Protein 7AQF (pdb70)

B-factor: mean 30.15, std 9.21, range [14.62, 80.62]

Structure (mmCIF, N/CA/C/O backbone):
data_7AQF
#
_entry.id   7AQF
#
_cell.length_a   135.296
_cell.length_b   64.322
_cell.length_c   106.644
_cell.angle_alpha   90.000
_cell.angle_beta   116.960
_cell.angle_gamma   90.000
#
_symmetry.space_group_name_H-M   'C 1 2 1'
#
loop_
_entity.id
_entity.type
_entity.pdbx_description
1 polymer 'Plasminogen activator inhibitor 1'
2 non-polymer '5-Chloro-2-[[2-[3-(furan-3-yl)anilino]-2-oxoacetyl]amino]benzoic acid'
3 water water
#
loop_
_atom_site.group_PDB
_atom_site.id
_atom_site.type_symbol
_atom_site.label_atom_id
_atom_site.label_alt_id
_atom_site.label_comp_id
_atom_site.label_asym_id
_atom_site.label_entity_id
_atom_site.label_seq_id
_atom_site.pdbx_PDB_ins_code
_atom_site.Cartn_x
_atom_site.Cartn_y
_atom_site.Cartn_z
_atom_site.occupancy
_atom_site.B_iso_or_equiv
_atom_site.auth_seq_id
_atom_site.auth_comp_id
_atom_site.auth_asym_id
_atom_site.auth_atom_id
_atom_site.pdbx_PDB_model_num
ATOM 1 N N . HIS A 1 2 ? 59.927 -31.432 17.530 1.00 52.74 2 HIS A N 1
ATOM 2 C CA . HIS A 1 2 ? 60.080 -30.194 16.767 1.00 49.54 2 HIS A CA 1
ATOM 3 C C . HIS A 1 2 ? 58.827 -29.832 15.962 1.00 48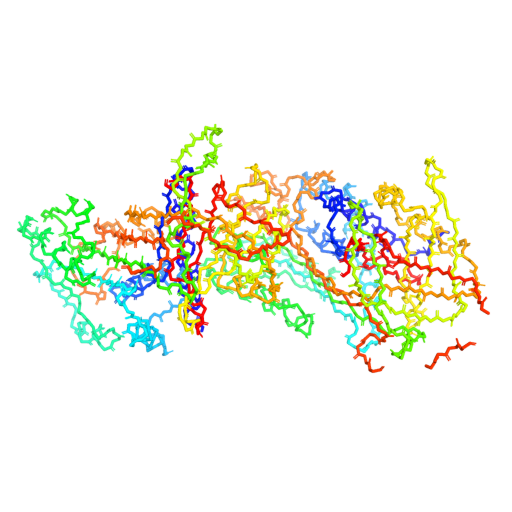.54 2 HIS A C 1
ATOM 4 O O . HIS A 1 2 ? 58.040 -30.691 15.556 1.00 46.32 2 HIS A O 1
ATOM 11 N N . HIS A 1 3 ? 58.676 -28.531 15.738 1.00 47.98 3 HIS A N 1
ATOM 12 C CA . HIS A 1 3 ? 57.660 -28.012 14.841 1.00 41.60 3 HIS A CA 1
ATOM 13 C C . HIS A 1 3 ? 57.904 -28.547 13.424 1.00 44.68 3 HIS A C 1
ATOM 14 O O . HIS A 1 3 ? 59.058 -28.766 13.024 1.00 34.87 3 HIS A O 1
ATOM 21 N N . PRO A 1 4 ? 56.846 -28.803 12.650 1.00 38.98 4 PRO A N 1
ATOM 22 C CA . PRO A 1 4 ? 57.018 -28.985 11.191 1.00 34.84 4 PRO A CA 1
ATOM 23 C C . PRO A 1 4 ? 57.626 -27.730 10.580 1.00 32.97 4 PRO A C 1
ATOM 24 O O . PRO A 1 4 ? 57.753 -26.701 11.257 1.00 29.41 4 PRO A O 1
ATOM 28 N N . PRO A 1 5 ? 58.030 -27.771 9.310 1.00 32.19 5 PRO A N 1
ATOM 29 C CA . PRO A 1 5 ? 58.874 -26.697 8.755 1.00 29.74 5 PRO A CA 1
ATOM 30 C C . PRO A 1 5 ? 58.147 -25.393 8.437 1.00 28.09 5 PRO A C 1
ATOM 31 O O . PRO A 1 5 ? 58.788 -24.474 7.921 1.00 37.35 5 PRO A O 1
ATOM 35 N N . SER A 1 6 ? 56.852 -25.252 8.711 1.00 28.24 6 SER A N 1
ATOM 36 C CA . SER A 1 6 ? 56.150 -24.043 8.278 1.00 25.98 6 SER A CA 1
ATOM 37 C C . SER A 1 6 ? 56.420 -22.909 9.268 1.00 25.72 6 SER A C 1
ATOM 38 O O . SER A 1 6 ? 55.871 -22.872 10.375 1.00 23.64 6 SER A O 1
ATOM 41 N N . TYR A 1 7 ? 57.250 -21.963 8.848 1.00 22.49 7 TYR A N 1
ATOM 42 C CA . TYR A 1 7 ? 57.606 -20.828 9.683 1.00 27.52 7 TYR A CA 1
ATOM 43 C C . TYR A 1 7 ? 56.390 -19.951 10.004 1.00 24.46 7 TYR A C 1
ATOM 44 O O . TYR A 1 7 ? 56.208 -19.538 11.152 1.00 19.64 7 TYR A O 1
ATOM 53 N N . VAL A 1 8 ? 55.564 -19.631 9.004 1.00 22.95 8 VAL A N 1
ATOM 54 C CA . VAL A 1 8 ? 54.430 -18.739 9.284 1.00 25.20 8 VAL A CA 1
ATOM 55 C C . VAL A 1 8 ? 53.414 -19.424 10.186 1.00 22.54 8 VAL A C 1
ATOM 56 O O . VAL A 1 8 ? 52.787 -18.771 11.035 1.00 23.86 8 VAL A O 1
ATOM 60 N N . ALA A 1 9 ? 53.243 -20.736 10.051 1.00 21.65 9 ALA A N 1
ATOM 61 C CA . ALA A 1 9 ? 52.369 -21.443 10.988 1.00 21.37 9 ALA A CA 1
ATOM 62 C C . ALA A 1 9 ? 52.890 -21.336 12.413 1.00 21.45 9 ALA A C 1
ATOM 63 O O . ALA A 1 9 ? 52.111 -21.138 13.349 1.00 21.25 9 ALA A O 1
ATOM 65 N N . HIS A 1 10 ? 54.215 -21.468 12.612 1.00 19.98 10 HIS A N 1
ATOM 66 C CA . HIS A 1 10 ? 54.761 -21.286 13.951 1.00 20.35 10 HIS A CA 1
ATOM 67 C C . HIS A 1 10 ? 54.520 -19.858 14.452 1.00 19.09 10 HIS A C 1
ATOM 68 O O . HIS A 1 10 ? 54.121 -19.639 15.599 1.00 20.97 10 HIS A O 1
ATOM 75 N N . LEU A 1 11 ? 54.790 -18.871 13.610 1.00 17.64 11 LEU A N 1
ATOM 76 C CA . LEU A 1 11 ? 54.586 -17.481 14.024 1.00 21.53 11 LEU A CA 1
ATOM 77 C C . LEU A 1 11 ? 53.136 -17.243 14.430 1.00 19.81 11 LEU A C 1
ATOM 78 O O . LEU A 1 11 ? 52.859 -16.707 15.512 1.00 22.32 11 LEU A O 1
ATOM 83 N N . ALA A 1 12 ? 52.206 -17.615 13.557 1.00 20.91 12 ALA A N 1
ATOM 84 C CA . ALA A 1 12 ? 50.782 -17.401 13.848 1.00 20.52 12 ALA A CA 1
ATOM 85 C C . ALA A 1 12 ? 50.375 -18.141 15.113 1.00 20.00 12 ALA A C 1
ATOM 86 O O . ALA A 1 12 ? 49.695 -17.583 15.989 1.00 21.78 12 ALA A O 1
ATOM 88 N N . SER A 1 13 ? 50.782 -19.409 15.232 1.00 18.78 13 SER A N 1
ATOM 89 C CA . SER A 1 13 ? 50.380 -20.197 16.394 1.00 19.81 13 SER A CA 1
ATOM 90 C C . SER A 1 13 ? 50.979 -19.666 17.685 1.00 19.40 13 SER A C 1
ATOM 91 O O . SER A 1 13 ? 50.291 -19.600 18.707 1.00 21.51 13 SER A O 1
ATOM 94 N N . ASP A 1 14 ? 52.273 -19.313 17.679 1.00 19.71 14 ASP A N 1
ATOM 95 C CA . ASP A 1 14 ? 52.902 -18.847 18.903 1.00 21.88 14 ASP A CA 1
ATOM 96 C C . ASP A 1 14 ? 52.224 -17.586 19.416 1.00 21.74 14 ASP A C 1
ATOM 97 O O . ASP A 1 14 ? 51.940 -17.453 20.607 1.00 21.78 14 ASP A O 1
ATOM 102 N N . PHE A 1 15 ? 51.980 -16.638 18.520 1.00 18.73 15 PHE A N 1
ATOM 103 C CA . PHE A 1 15 ? 51.279 -15.423 18.904 1.00 17.73 15 PHE A CA 1
ATOM 104 C C . PHE A 1 15 ? 49.859 -15.729 19.374 1.00 21.27 15 PHE A C 1
ATOM 105 O O . PHE A 1 15 ? 49.415 -15.225 20.405 1.00 21.09 15 PHE A O 1
ATOM 113 N N . GLY A 1 16 ? 49.129 -16.555 18.629 1.00 17.47 16 GLY A N 1
ATOM 114 C CA . GLY A 1 16 ? 47.753 -16.831 19.009 1.00 18.91 16 GLY A CA 1
ATOM 115 C C . GLY A 1 16 ? 47.641 -17.530 20.348 1.00 20.50 16 GLY A C 1
ATOM 116 O O . GLY A 1 16 ? 46.699 -17.282 21.113 1.00 20.93 16 GLY A O 1
ATOM 117 N N . VAL A 1 17 ? 48.579 -18.437 20.641 1.00 18.01 17 VAL A N 1
ATOM 118 C CA . VAL A 1 17 ? 48.563 -19.124 21.924 1.00 18.01 17 VAL A CA 1
ATOM 119 C C . VAL A 1 17 ? 48.838 -18.150 23.063 1.00 18.99 17 VAL A C 1
ATOM 120 O O . VAL A 1 17 ? 48.239 -18.261 24.147 1.00 20.51 17 VAL A O 1
ATOM 124 N N . ARG A 1 18 ? 49.741 -17.179 22.847 1.00 18.88 18 ARG A N 1
ATOM 125 C CA . ARG A 1 18 ? 49.982 -16.177 23.876 1.00 22.77 18 ARG A CA 1
ATOM 126 C C . ARG A 1 18 ? 48.729 -15.329 24.105 1.00 22.49 18 ARG A C 1
ATOM 127 O O . ARG A 1 18 ? 48.416 -14.976 25.250 1.00 20.01 18 ARG A O 1
ATOM 135 N N . VAL A 1 19 ? 47.983 -15.016 23.036 1.00 18.89 19 VAL A N 1
ATOM 136 C CA . VAL A 1 19 ? 46.702 -14.327 23.241 1.00 20.34 19 VAL A CA 1
ATOM 137 C C . VAL A 1 19 ? 45.761 -15.203 24.053 1.00 20.90 19 VAL A C 1
ATOM 138 O O . VAL A 1 19 ? 45.138 -14.735 25.013 1.00 20.25 19 VAL A O 1
ATOM 142 N N . PHE A 1 20 ? 45.654 -16.493 23.698 1.00 19.63 20 PHE A N 1
ATOM 143 C CA . PHE A 1 20 ? 44.750 -17.366 24.446 1.00 20.89 20 PHE A CA 1
ATOM 144 C C . PHE A 1 20 ? 45.105 -17.370 25.919 1.00 21.94 20 PHE A C 1
ATOM 145 O O . PHE A 1 20 ? 44.223 -17.374 26.775 1.00 21.66 20 PHE A O 1
ATOM 153 N N . GLN A 1 21 ? 46.405 -17.431 26.237 1.00 21.29 21 GLN A N 1
ATOM 154 C CA . GLN A 1 21 ? 46.801 -17.458 27.641 1.00 24.69 21 GLN A CA 1
ATOM 155 C C . GLN A 1 21 ? 46.267 -16.254 28.392 1.00 25.12 21 GLN A C 1
ATOM 156 O O . GLN A 1 21 ? 45.863 -16.371 29.554 1.00 24.63 21 GLN A O 1
ATOM 162 N N . GLN A 1 22 ? 46.269 -15.083 27.754 1.00 22.43 22 GLN A N 1
ATOM 163 C CA . GLN A 1 22 ? 45.718 -13.904 28.416 1.00 22.12 22 GLN A CA 1
ATOM 164 C C . GLN A 1 22 ? 44.224 -14.060 28.652 1.00 23.29 22 GLN A C 1
ATOM 165 O O . GLN A 1 22 ? 43.708 -13.680 29.711 1.00 24.76 22 GLN A O 1
ATOM 171 N N . VAL A 1 23 ? 43.513 -14.625 27.683 1.00 22.56 23 VAL A N 1
ATOM 172 C CA . VAL A 1 23 ? 42.078 -14.838 27.844 1.00 22.66 23 VAL A CA 1
ATOM 173 C C . VAL A 1 23 ? 41.815 -15.828 28.974 1.00 25.84 23 VAL A C 1
ATOM 174 O O . VAL A 1 23 ? 40.986 -15.587 29.860 1.00 25.94 23 VAL A O 1
ATOM 178 N N . ALA A 1 24 ? 42.518 -16.961 28.956 1.00 22.62 24 ALA A N 1
ATOM 179 C CA . ALA A 1 24 ? 42.299 -17.980 29.985 1.00 27.34 24 ALA A CA 1
ATOM 180 C C . ALA A 1 24 ? 42.630 -17.452 31.382 1.00 28.96 24 ALA A C 1
ATOM 181 O O . ALA A 1 24 ? 41.926 -17.763 32.352 1.00 28.39 24 ALA A O 1
ATOM 183 N N . GLN A 1 25 ? 43.686 -16.640 31.505 1.00 26.19 25 GLN A N 1
ATOM 184 C CA . GLN A 1 25 ? 44.065 -16.097 32.810 1.00 27.97 25 GLN A CA 1
ATOM 185 C C . GLN A 1 25 ? 42.994 -15.167 33.369 1.00 33.80 25 GLN A C 1
ATOM 186 O O . GLN A 1 25 ? 42.765 -15.136 34.583 1.00 34.50 25 GLN A O 1
ATOM 192 N N . ALA A 1 26 ? 42.317 -14.418 32.509 1.00 28.95 26 ALA A N 1
ATOM 193 C CA . ALA A 1 26 ? 41.219 -13.568 32.948 1.00 27.69 26 ALA A CA 1
ATOM 194 C C . ALA A 1 26 ? 39.890 -14.314 33.036 1.00 33.49 26 ALA A C 1
ATOM 195 O O . ALA A 1 26 ? 38.855 -13.678 33.261 1.00 35.86 26 ALA A O 1
ATOM 197 N N . SER A 1 27 ? 39.884 -15.636 32.851 1.00 29.25 27 SER A N 1
ATOM 198 C CA . SER A 1 27 ? 38.656 -16.437 32.864 1.00 34.30 27 SER A CA 1
ATOM 199 C C . SER A 1 27 ? 38.879 -17.708 33.674 1.00 32.28 27 SER A C 1
ATOM 200 O O . SER A 1 27 ? 38.627 -18.817 33.201 1.00 30.12 27 SER A O 1
ATOM 203 N N . LYS A 1 28 ? 39.344 -17.545 34.917 1.00 33.36 28 LYS A N 1
ATOM 204 C CA . LYS A 1 28 ? 40.055 -18.620 35.619 1.00 40.65 28 LYS A CA 1
ATOM 205 C C . LYS A 1 28 ? 39.283 -19.938 35.609 1.00 46.30 28 LYS A C 1
ATOM 206 O O . LYS A 1 28 ? 39.839 -20.993 35.275 1.00 46.99 28 LYS A O 1
ATOM 208 N N . ASP A 1 29 ? 38.006 -19.905 35.981 1.00 39.97 29 ASP A N 1
ATOM 209 C CA . ASP A 1 29 ? 37.223 -21.127 36.148 1.00 32.50 29 ASP A CA 1
ATOM 210 C C . ASP A 1 29 ? 35.971 -21.148 35.274 1.00 32.94 29 ASP A C 1
ATOM 211 O O . ASP A 1 29 ? 34.938 -21.697 35.667 1.00 28.62 29 ASP A O 1
ATOM 216 N N . ARG A 1 30 ? 36.040 -20.586 34.074 1.00 28.96 30 ARG A N 1
ATOM 217 C CA . ARG A 1 30 ? 34.930 -20.685 33.138 1.00 28.02 30 ARG A CA 1
ATOM 218 C C . ARG A 1 30 ? 35.436 -21.205 31.803 1.00 25.98 30 ARG A C 1
ATOM 219 O O . ARG A 1 30 ? 36.593 -20.979 31.448 1.00 26.86 30 ARG A O 1
ATOM 227 N N . ASN A 1 31 ? 34.558 -21.916 31.084 1.00 22.21 31 ASN A N 1
ATOM 228 C CA . ASN A 1 31 ? 34.843 -22.396 29.731 1.00 26.75 31 ASN A CA 1
ATOM 229 C C . ASN A 1 31 ? 35.280 -21.273 28.796 1.00 31.32 31 ASN A C 1
ATOM 230 O O . ASN A 1 31 ? 34.696 -20.178 28.777 1.00 24.77 31 ASN A O 1
ATOM 235 N N . VAL A 1 32 ? 36.269 -21.586 27.965 1.00 26.80 32 VAL A N 1
ATOM 236 C CA . VAL A 1 32 ? 36.757 -20.699 26.912 1.00 23.20 32 VAL A CA 1
ATOM 237 C C . VAL A 1 32 ? 37.091 -21.549 25.696 1.00 27.38 32 VAL A C 1
ATOM 238 O O . VAL A 1 32 ? 37.748 -22.596 25.822 1.00 26.21 32 VAL A O 1
ATOM 242 N N . VAL A 1 33 ? 36.624 -21.114 24.522 1.00 20.68 33 VAL A N 1
ATOM 243 C CA . VAL A 1 33 ? 37.137 -21.640 23.261 1.00 20.70 33 VAL A CA 1
ATOM 244 C C . VAL A 1 33 ? 37.669 -20.459 22.455 1.00 21.74 33 VAL A C 1
ATOM 245 O O . VAL A 1 33 ? 37.149 -19.340 22.536 1.00 19.77 33 VAL A O 1
ATOM 249 N N . PHE A 1 34 ? 38.744 -20.705 21.711 1.00 20.25 34 PHE A N 1
ATOM 250 C CA . PHE A 1 34 ? 39.504 -19.630 21.110 1.00 20.04 34 PHE A CA 1
ATOM 251 C C . PHE A 1 34 ? 40.216 -20.160 19.873 1.00 23.25 34 PHE A C 1
ATOM 252 O O . PHE A 1 34 ? 40.503 -21.364 19.765 1.00 20.86 34 PHE A O 1
ATOM 260 N N . SER A 1 35 ? 40.560 -19.253 18.956 1.00 16.21 35 SER A N 1
ATOM 261 C CA . SER A 1 35 ? 41.329 -19.649 17.777 1.00 18.28 35 SER A CA 1
ATOM 262 C C . SER A 1 35 ? 42.640 -18.876 17.711 1.00 19.87 35 SER A C 1
ATOM 263 O O . SER A 1 35 ? 42.664 -17.706 17.298 1.00 16.94 35 SER A O 1
ATOM 266 N N . PRO A 1 36 ? 43.760 -19.510 18.047 1.00 19.22 36 PRO A N 1
ATOM 267 C CA . PRO A 1 36 ? 45.066 -18.848 17.857 1.00 18.46 36 PRO A CA 1
ATOM 268 C C . PRO A 1 36 ? 45.317 -18.441 16.422 1.00 17.33 36 PRO A C 1
ATOM 269 O O . PRO A 1 36 ? 45.746 -17.310 16.160 1.00 19.24 36 PRO A O 1
ATOM 273 N N . TYR A 1 37 ? 45.064 -19.345 15.482 1.00 19.94 37 TYR A N 1
ATOM 274 C CA . TYR A 1 37 ? 45.266 -19.021 14.079 1.00 18.24 37 TYR A CA 1
ATOM 275 C C . TYR A 1 37 ? 44.406 -17.834 13.662 1.00 21.83 37 TYR A C 1
ATOM 276 O O . TYR A 1 37 ? 44.865 -16.946 12.933 1.00 23.00 37 TYR A O 1
ATOM 285 N N . GLY A 1 38 ? 43.134 -17.826 14.088 1.00 22.07 38 GLY A N 1
ATOM 286 C CA . GLY A 1 38 ? 42.228 -16.758 13.685 1.00 21.17 38 GLY A CA 1
ATOM 287 C C . GLY A 1 38 ? 42.680 -15.384 14.153 1.00 20.44 38 GLY A C 1
ATOM 288 O O . GLY A 1 38 ? 42.653 -14.423 13.391 1.00 20.85 38 GLY A O 1
ATOM 289 N N . VAL A 1 39 ? 43.069 -15.262 15.423 1.00 17.01 39 VAL A N 1
ATOM 290 C CA . VAL A 1 39 ? 43.489 -13.945 15.912 1.00 17.01 39 VAL A CA 1
ATOM 291 C C . VAL A 1 39 ? 44.771 -13.497 15.208 1.00 20.67 39 VAL A C 1
ATOM 292 O O . VAL A 1 39 ? 44.934 -12.318 14.870 1.00 17.24 39 VAL A O 1
ATOM 296 N N . ALA A 1 40 ? 45.708 -14.428 14.959 1.00 18.42 40 ALA A N 1
ATOM 297 C CA . ALA A 1 40 ? 46.928 -14.059 14.239 1.00 19.47 40 ALA A CA 1
ATOM 298 C C . ALA A 1 40 ? 46.612 -13.610 12.820 1.00 17.49 40 ALA A C 1
ATOM 299 O O . ALA A 1 40 ? 47.208 -12.647 12.317 1.00 18.94 40 ALA A O 1
ATOM 301 N N . SER A 1 41 ? 45.645 -14.263 12.175 1.00 17.58 41 SER A N 1
ATOM 302 C CA . SER A 1 41 ? 45.337 -13.942 10.787 1.00 18.48 41 SER A CA 1
ATOM 303 C C . SER A 1 41 ? 44.738 -12.533 10.675 1.00 21.32 41 SER A C 1
ATOM 304 O O . SER A 1 41 ? 45.159 -11.726 9.837 1.00 20.34 41 SER A O 1
ATOM 307 N N . VAL A 1 42 ? 43.779 -12.206 11.534 1.00 20.23 42 VAL A N 1
ATOM 308 C CA . VAL A 1 42 ? 43.163 -10.887 11.376 1.00 19.03 42 VAL A CA 1
ATOM 309 C C . VAL A 1 42 ? 44.099 -9.771 11.860 1.00 21.14 42 VAL A C 1
ATOM 310 O O . VAL A 1 42 ? 44.057 -8.647 11.334 1.00 21.21 42 VAL A O 1
ATOM 314 N N . LEU A 1 43 ? 44.974 -10.040 12.838 1.00 20.34 43 LEU A N 1
ATOM 315 C CA . LEU A 1 43 ? 45.920 -8.993 13.219 1.00 21.77 43 LEU A CA 1
ATOM 316 C C . LEU A 1 43 ? 47.026 -8.835 12.188 1.00 19.73 43 LEU A C 1
ATOM 317 O O . LEU A 1 43 ? 47.554 -7.732 12.028 1.00 18.68 43 LEU A O 1
ATOM 322 N N . ALA A 1 44 ? 47.391 -9.911 11.472 1.00 19.47 44 ALA A N 1
ATOM 323 C CA . ALA A 1 44 ? 48.314 -9.742 10.348 1.00 19.71 44 ALA A CA 1
ATOM 324 C C . ALA A 1 44 ? 47.733 -8.803 9.295 1.00 24.56 44 ALA A C 1
ATOM 325 O O . ALA A 1 44 ? 48.458 -7.971 8.722 1.00 25.10 44 ALA A O 1
ATOM 327 N N . MET A 1 45 ? 46.429 -8.941 9.013 1.00 21.68 45 MET A N 1
ATOM 328 C CA . MET A 1 45 ? 45.752 -8.030 8.095 1.00 24.01 45 MET A CA 1
ATOM 329 C C . MET A 1 45 ? 45.750 -6.613 8.655 1.00 25.26 45 MET A C 1
ATOM 330 O O . MET A 1 45 ? 46.059 -5.645 7.948 1.00 22.94 45 MET A O 1
ATOM 335 N N . LEU A 1 46 ? 45.412 -6.468 9.933 1.00 20.29 46 LEU A N 1
ATOM 336 C CA . LEU A 1 46 ? 45.415 -5.131 10.521 1.00 19.66 46 LEU A CA 1
ATOM 337 C C . LEU A 1 46 ? 46.790 -4.470 10.450 1.00 21.68 46 LEU A C 1
ATOM 338 O O . LEU A 1 46 ? 46.881 -3.237 10.358 1.00 23.54 46 LEU A O 1
ATOM 343 N N . GLN A 1 47 ? 47.875 -5.248 10.487 1.00 23.69 47 GLN A N 1
ATOM 344 C CA . GLN A 1 47 ? 49.201 -4.629 10.394 1.00 21.65 47 GLN A CA 1
ATOM 345 C C . GLN A 1 47 ? 49.291 -3.663 9.223 1.00 23.31 47 GLN A C 1
ATOM 346 O O . GLN A 1 47 ? 49.942 -2.617 9.318 1.00 22.16 47 GLN A O 1
ATOM 352 N N . LEU A 1 48 ? 48.689 -4.017 8.089 1.00 21.84 48 LEU A N 1
ATOM 353 C CA . LEU A 1 48 ? 48.839 -3.201 6.890 1.00 22.83 48 LEU A CA 1
ATOM 354 C C . LEU A 1 48 ? 48.208 -1.815 7.040 1.00 27.00 48 LEU A C 1
ATOM 355 O O . LEU A 1 48 ? 48.614 -0.877 6.338 1.00 25.19 48 LEU A O 1
ATOM 360 N N . THR A 1 49 ? 47.242 -1.661 7.940 1.00 23.67 49 THR A N 1
ATOM 361 C CA . THR A 1 49 ? 46.601 -0.356 8.149 1.00 24.31 49 THR A CA 1
ATOM 362 C C . THR A 1 49 ? 47.383 0.564 9.088 1.00 23.39 49 THR A C 1
ATOM 363 O O . THR A 1 49 ? 47.076 1.763 9.156 1.00 23.00 49 THR A O 1
ATOM 367 N N . THR A 1 50 ? 48.364 0.047 9.821 1.00 22.78 50 THR A N 1
ATOM 368 C CA . THR A 1 50 ? 48.967 0.789 10.923 1.00 22.31 50 THR A CA 1
ATOM 369 C C . THR A 1 50 ? 50.231 1.525 10.491 1.00 23.44 50 THR A C 1
ATOM 370 O O . THR A 1 50 ? 50.795 1.291 9.420 1.00 27.23 50 THR A O 1
ATOM 374 N N . GLY A 1 51 ? 50.697 2.390 11.388 1.00 22.33 51 GLY A N 1
ATOM 375 C CA . GLY A 1 51 ? 51.938 3.114 11.229 1.00 22.39 51 GLY A CA 1
ATOM 376 C C . GLY A 1 51 ? 52.510 3.471 12.587 1.00 24.34 51 GLY A C 1
ATOM 377 O O . GLY A 1 51 ? 51.908 3.201 13.626 1.00 22.92 51 GLY A O 1
ATOM 378 N N . GLY A 1 52 ? 53.702 4.074 12.573 1.00 24.63 52 GLY A N 1
ATOM 379 C CA . GLY A 1 52 ? 54.278 4.609 13.798 1.00 25.85 52 GLY A CA 1
ATOM 380 C C . GLY A 1 52 ? 54.402 3.575 14.901 1.00 24.99 52 GLY A C 1
ATOM 381 O O . GLY A 1 52 ? 54.730 2.407 14.668 1.00 23.33 52 GLY A O 1
ATOM 382 N N . GLU A 1 53 ? 54.106 3.998 16.125 1.00 24.08 53 GLU A N 1
ATOM 383 C CA . GLU A 1 53 ? 54.271 3.108 17.267 1.00 24.96 53 GLU A CA 1
ATOM 384 C C . GLU A 1 53 ? 53.173 2.052 17.340 1.00 22.62 53 GLU A C 1
ATOM 385 O O . GLU A 1 53 ? 53.377 0.990 17.935 1.00 21.52 53 GLU A O 1
ATOM 391 N N . THR A 1 54 ? 51.993 2.336 16.786 1.00 20.53 54 THR A N 1
ATOM 392 C CA . THR A 1 54 ? 50.955 1.310 16.729 1.00 19.72 54 THR A CA 1
ATOM 393 C C . THR A 1 54 ? 51.446 0.114 15.928 1.00 23.62 54 THR A C 1
ATOM 394 O O . THR A 1 54 ? 51.303 -1.044 16.342 1.00 21.27 54 THR A O 1
ATOM 398 N N . GLN A 1 55 ? 52.048 0.383 14.774 1.00 20.35 55 GLN A N 1
ATOM 399 C CA . GLN A 1 55 ? 52.642 -0.675 13.963 1.00 23.71 55 GLN A CA 1
ATOM 400 C C . GLN A 1 55 ? 53.771 -1.391 14.708 1.00 24.24 55 GLN A C 1
ATOM 401 O O . GLN A 1 55 ? 53.861 -2.624 14.670 1.00 21.70 55 GLN A O 1
ATOM 407 N N . GLN A 1 56 ? 54.647 -0.639 15.383 1.00 23.15 56 GLN A N 1
ATOM 408 C CA . GLN A 1 56 ? 55.752 -1.272 16.101 1.00 23.74 56 GLN A CA 1
ATOM 409 C C . GLN A 1 56 ? 55.251 -2.204 17.200 1.00 20.82 56 GLN A C 1
ATOM 410 O O . GLN A 1 56 ? 55.819 -3.276 17.412 1.00 26.03 56 GLN A O 1
ATOM 416 N N . GLN A 1 57 ? 54.209 -1.800 17.927 1.00 23.66 57 GLN A N 1
ATOM 417 C CA . GLN A 1 57 ? 53.662 -2.659 18.982 1.00 21.19 57 GLN A CA 1
ATOM 418 C C . GLN A 1 57 ? 53.123 -3.975 18.419 1.00 22.42 57 GLN A C 1
ATOM 419 O O . GLN A 1 57 ? 53.371 -5.047 18.980 1.00 25.73 57 GLN A O 1
ATOM 425 N N . ILE A 1 58 ? 52.349 -3.913 17.331 1.00 21.37 58 ILE A N 1
ATOM 426 C CA . ILE A 1 58 ? 51.800 -5.136 16.754 1.00 22.81 58 ILE A CA 1
ATOM 427 C C . ILE A 1 58 ? 52.924 -6.017 16.226 1.00 22.64 58 ILE A C 1
ATOM 428 O O . ILE A 1 58 ? 52.970 -7.217 16.488 1.00 20.37 58 ILE A O 1
ATOM 433 N N . GLN A 1 59 ? 53.853 -5.425 15.475 1.00 21.93 59 GLN A N 1
ATOM 434 C CA . GLN A 1 59 ? 54.948 -6.216 14.912 1.00 22.77 59 GLN A CA 1
ATOM 435 C C . GLN A 1 59 ? 55.798 -6.870 16.005 1.00 21.52 59 GLN A C 1
ATOM 436 O O . GLN A 1 59 ? 56.196 -8.041 15.884 1.00 22.66 59 GLN A O 1
ATOM 442 N N . ALA A 1 60 ? 56.076 -6.141 17.085 1.00 22.21 60 ALA A N 1
ATOM 443 C CA . ALA A 1 60 ? 56.861 -6.711 18.172 1.00 26.94 60 ALA A CA 1
ATOM 444 C C . ALA A 1 60 ? 56.141 -7.901 18.795 1.00 27.35 60 ALA A C 1
ATOM 445 O O . ALA A 1 60 ? 56.744 -8.951 19.042 1.00 23.47 60 ALA A O 1
ATOM 447 N N . ALA A 1 61 ? 54.840 -7.758 19.049 1.00 23.67 61 ALA A N 1
ATOM 448 C CA . ALA A 1 61 ? 54.094 -8.830 19.703 1.00 21.31 61 ALA A CA 1
ATOM 449 C C . ALA A 1 61 ? 53.886 -10.026 18.780 1.00 24.49 61 ALA A C 1
ATOM 450 O O . ALA A 1 61 ? 53.921 -11.176 19.232 1.00 21.44 61 ALA A O 1
ATOM 452 N N . MET A 1 62 ? 53.661 -9.790 17.486 1.00 21.85 62 MET A N 1
ATOM 453 C CA . MET A 1 62 ? 53.467 -10.904 16.565 1.00 22.34 62 MET A CA 1
ATOM 454 C C . MET A 1 62 ? 54.779 -11.539 16.115 1.00 25.13 62 MET A C 1
ATOM 455 O O . MET A 1 62 ? 54.781 -12.697 15.679 1.00 24.38 62 MET A O 1
ATOM 460 N N . GLY A 1 63 ? 55.885 -10.809 16.188 1.00 21.60 63 GLY A N 1
ATOM 461 C CA . GLY A 1 63 ? 57.173 -11.355 15.806 1.00 27.13 63 GLY A CA 1
ATOM 462 C C . GLY A 1 63 ? 57.487 -11.332 14.328 1.00 27.19 63 GLY A C 1
ATOM 463 O O . GLY A 1 63 ? 58.509 -11.904 13.924 1.00 26.50 63 GLY A O 1
ATOM 464 N N . PHE A 1 64 ? 56.658 -10.688 13.505 1.00 24.34 64 PHE A N 1
ATOM 465 C CA . PHE A 1 64 ? 56.968 -10.520 12.092 1.00 22.16 64 PHE A CA 1
ATOM 466 C C . PHE A 1 64 ? 56.271 -9.270 11.561 1.00 25.10 64 PHE A C 1
ATOM 467 O O . PHE A 1 64 ? 55.395 -8.695 12.208 1.00 23.19 64 PHE A O 1
ATOM 475 N N . LYS A 1 65 ? 56.652 -8.899 10.345 1.00 23.88 65 LYS A N 1
ATOM 476 C CA . LYS A 1 65 ? 56.091 -7.784 9.607 1.00 25.05 65 LYS A CA 1
ATOM 477 C C . LYS A 1 65 ? 55.402 -8.318 8.361 1.00 26.48 65 LYS A C 1
ATOM 478 O O . LYS A 1 65 ? 56.015 -9.050 7.576 1.00 23.89 65 LYS A O 1
ATOM 484 N N . ILE A 1 66 ? 54.126 -7.954 8.184 1.00 22.17 66 ILE A N 1
ATOM 485 C CA . ILE A 1 66 ? 53.328 -8.501 7.087 1.00 25.80 66 ILE A CA 1
ATOM 486 C C . ILE A 1 66 ? 53.903 -8.116 5.729 1.00 25.05 66 ILE A C 1
ATOM 487 O O . ILE A 1 66 ? 53.707 -8.822 4.727 1.00 26.39 66 ILE A O 1
ATOM 492 N N . ASP A 1 67 ? 54.610 -7.000 5.675 1.00 27.35 67 ASP A N 1
ATOM 493 C CA . ASP A 1 67 ? 55.179 -6.462 4.452 1.00 37.08 67 ASP A CA 1
ATOM 494 C C . ASP A 1 67 ? 56.495 -7.120 4.070 1.00 41.06 67 ASP A C 1
ATOM 495 O O . ASP A 1 67 ? 57.001 -6.860 2.973 1.00 43.72 67 ASP A O 1
ATOM 500 N N . ASP A 1 68 ? 57.067 -7.956 4.934 1.00 32.31 68 ASP A N 1
ATOM 501 C CA . ASP A 1 68 ? 58.359 -8.542 4.615 1.00 39.06 68 ASP A CA 1
ATOM 502 C C . ASP A 1 68 ? 58.223 -9.547 3.484 1.00 40.87 68 ASP A C 1
ATOM 503 O O . ASP A 1 68 ? 57.208 -10.232 3.351 1.00 30.95 68 ASP A O 1
ATOM 508 N N . LYS A 1 69 ? 59.265 -9.610 2.661 1.00 38.79 69 LYS A N 1
ATOM 509 C CA . LYS A 1 69 ? 59.325 -10.453 1.474 1.00 41.83 69 LYS A CA 1
ATOM 510 C C . LYS A 1 69 ? 58.791 -11.852 1.743 1.00 31.34 69 LYS A C 1
ATOM 511 O O . LYS A 1 69 ? 59.295 -12.560 2.619 1.00 37.70 69 LYS A O 1
ATOM 517 N N . GLY A 1 70 ? 57.757 -12.250 0.986 1.00 36.99 70 GLY A N 1
ATOM 518 C CA . GLY A 1 70 ? 57.202 -13.593 1.044 1.00 33.04 70 GLY A CA 1
ATOM 519 C C . GLY A 1 70 ? 56.279 -13.895 2.213 1.00 28.13 70 GLY A C 1
ATOM 520 O O . GLY A 1 70 ? 55.674 -14.973 2.230 1.00 30.56 70 GLY A O 1
ATOM 521 N N . MET A 1 71 ? 56.152 -12.990 3.186 1.00 29.63 71 MET A N 1
ATOM 522 C CA . MET A 1 71 ? 55.317 -13.251 4.359 1.00 31.65 71 MET A CA 1
ATOM 523 C C . MET A 1 71 ? 53.840 -13.331 3.995 1.00 26.43 71 MET A C 1
ATOM 524 O O . MET A 1 71 ? 53.145 -14.262 4.405 1.00 27.57 71 MET A O 1
ATOM 529 N N . ALA A 1 72 ? 53.331 -12.352 3.248 1.00 24.45 72 ALA A N 1
ATOM 530 C CA . ALA A 1 72 ? 51.913 -12.453 2.912 1.00 26.36 72 ALA A CA 1
ATOM 531 C C . ALA A 1 72 ? 51.639 -13.649 2.000 1.00 23.83 72 ALA A C 1
ATOM 532 O O . ALA A 1 72 ? 50.649 -14.358 2.212 1.00 23.86 72 ALA A O 1
ATOM 534 N N . PRO A 1 73 ? 52.474 -13.925 0.985 1.00 25.89 73 PRO A N 1
ATOM 535 C CA . PRO A 1 73 ? 52.234 -15.139 0.182 1.00 28.28 73 PRO A CA 1
ATOM 536 C C . PRO A 1 73 ? 52.280 -16.412 1.004 1.00 23.14 73 PRO A C 1
ATOM 537 O O . PRO A 1 73 ? 51.502 -17.345 0.741 1.00 25.25 73 PRO A O 1
ATOM 541 N N . ALA A 1 74 ? 53.156 -16.479 2.009 1.00 26.88 74 ALA A N 1
ATOM 542 C CA . ALA A 1 74 ? 53.198 -17.691 2.824 1.00 27.47 74 ALA A CA 1
ATOM 543 C C . ALA A 1 74 ? 51.940 -17.830 3.665 1.00 29.75 74 ALA A C 1
ATOM 544 O O . ALA A 1 74 ? 51.488 -18.953 3.921 1.00 25.11 74 ALA A O 1
ATOM 546 N N . LEU A 1 75 ? 51.385 -16.707 4.134 1.00 27.35 75 LEU A N 1
ATOM 547 C CA . LEU A 1 75 ? 50.129 -16.761 4.871 1.00 23.46 75 LEU A CA 1
ATOM 548 C C . LEU A 1 75 ? 48.981 -17.162 3.963 1.00 25.96 75 LEU A C 1
ATOM 549 O O . LEU A 1 75 ? 48.075 -17.899 4.377 1.00 30.66 75 LEU A O 1
ATOM 554 N N . ARG A 1 76 ? 48.983 -16.661 2.726 1.00 25.14 76 ARG A N 1
ATOM 555 C CA . ARG A 1 76 ? 47.958 -17.069 1.776 1.00 23.88 76 ARG A CA 1
ATOM 556 C C . ARG A 1 76 ? 48.087 -18.557 1.444 1.00 28.43 76 ARG A C 1
ATOM 557 O O . ARG A 1 76 ? 47.080 -19.257 1.293 1.00 30.23 76 ARG A O 1
ATOM 565 N N . HIS A 1 77 ? 49.318 -19.067 1.356 1.00 28.13 77 HIS A N 1
ATOM 566 C CA . HIS A 1 77 ? 49.482 -20.493 1.090 1.00 32.79 77 HIS A CA 1
ATOM 567 C C . HIS A 1 77 ? 49.019 -21.332 2.280 1.00 31.39 77 HIS A C 1
ATOM 568 O O . HIS A 1 77 ? 48.399 -22.387 2.100 1.00 31.87 77 HIS A O 1
ATOM 575 N N . LEU A 1 78 ? 49.324 -20.884 3.503 1.00 27.79 78 LEU A N 1
ATOM 576 C CA . LEU A 1 78 ? 48.852 -21.579 4.696 1.00 24.69 78 LEU A CA 1
ATOM 577 C C . LEU A 1 78 ? 47.331 -21.628 4.741 1.00 27.13 78 LEU A C 1
ATOM 578 O O . LEU A 1 78 ? 46.734 -22.680 4.995 1.00 27.98 78 LEU A O 1
ATOM 583 N N . TYR A 1 79 ? 46.684 -20.485 4.518 1.00 24.37 79 TYR A N 1
ATOM 584 C CA . TYR A 1 79 ? 45.227 -20.467 4.472 1.00 23.97 79 TYR A CA 1
ATOM 585 C C . TYR A 1 79 ? 44.693 -21.503 3.500 1.00 28.42 79 TYR A C 1
ATOM 586 O O . TYR A 1 79 ? 43.734 -22.220 3.801 1.00 30.19 79 TYR A O 1
ATOM 595 N N . LYS A 1 80 ? 45.279 -21.575 2.308 1.00 29.78 80 LYS A N 1
ATOM 596 C CA . LYS A 1 80 ? 44.788 -22.546 1.335 1.00 33.32 80 LYS A CA 1
ATOM 597 C C . LYS A 1 80 ? 44.991 -23.974 1.833 1.00 37.63 80 LYS A C 1
ATOM 598 O O . LYS A 1 80 ? 44.105 -24.825 1.672 1.00 34.11 80 LYS A O 1
ATOM 601 N N . GLU A 1 81 ? 46.158 -24.261 2.432 1.00 26.96 81 GLU A N 1
ATOM 602 C CA . GLU A 1 81 ? 46.426 -25.611 2.923 1.00 30.46 81 GLU A CA 1
ATOM 603 C C . GLU A 1 81 ? 45.464 -25.992 4.040 1.00 32.21 81 GLU A C 1
ATOM 604 O O . GLU A 1 81 ? 45.013 -27.138 4.116 1.00 29.24 81 GLU A O 1
ATOM 610 N N . LEU A 1 82 ? 45.149 -25.045 4.917 1.00 28.99 82 LEU A N 1
ATOM 611 C CA . LEU A 1 82 ? 44.217 -25.310 6.004 1.00 30.01 82 LEU A CA 1
ATOM 612 C C . LEU A 1 82 ? 42.791 -25.432 5.493 1.00 30.08 82 LEU A C 1
ATOM 613 O O . LEU A 1 82 ? 42.073 -26.366 5.854 1.00 30.04 82 LEU A O 1
ATOM 618 N N . MET A 1 83 ? 42.347 -24.479 4.676 1.00 29.03 83 MET A N 1
ATOM 619 C CA . MET A 1 83 ? 40.921 -24.433 4.354 1.00 34.60 83 MET A CA 1
ATOM 620 C C . MET A 1 83 ? 40.571 -25.076 3.020 1.00 37.98 83 MET A C 1
ATOM 621 O O . MET A 1 83 ? 39.398 -25.398 2.796 1.00 41.17 83 MET A O 1
ATOM 626 N N . GLY A 1 84 ? 41.547 -25.291 2.148 1.00 40.56 84 GLY A N 1
ATOM 627 C CA . GLY A 1 84 ? 41.297 -25.857 0.842 1.00 38.97 84 GLY A CA 1
ATOM 628 C C . GLY A 1 84 ? 40.657 -27.237 0.852 1.00 44.57 84 GLY A C 1
ATOM 629 O O . GLY A 1 84 ? 39.667 -27.489 0.149 1.00 42.95 84 GLY A O 1
ATOM 630 N N . PRO A 1 85 ? 41.207 -28.164 1.633 1.00 40.83 85 PRO A N 1
ATOM 631 C CA . PRO A 1 85 ? 40.717 -29.547 1.574 1.00 41.83 85 PRO A CA 1
ATOM 632 C C . PRO A 1 85 ? 39.223 -29.630 1.858 1.00 41.99 85 PRO A C 1
ATOM 633 O O . PRO A 1 85 ? 38.686 -28.889 2.684 1.00 37.06 85 PRO A O 1
ATOM 637 N N . TRP A 1 86 ? 38.552 -30.550 1.166 1.00 33.95 86 TRP A N 1
ATOM 638 C CA . TRP A 1 86 ? 37.133 -30.753 1.423 1.00 36.39 86 TRP A CA 1
ATOM 639 C C . TRP A 1 86 ? 36.919 -31.232 2.852 1.00 32.39 86 TRP A C 1
ATOM 640 O O . TRP A 1 86 ? 37.748 -31.947 3.433 1.00 35.79 86 TRP A O 1
ATOM 651 N N . ASN A 1 87 ? 35.785 -30.829 3.414 1.00 29.04 87 ASN A N 1
ATOM 652 C CA . ASN A 1 87 ? 35.341 -31.294 4.720 1.00 28.48 87 ASN A CA 1
ATOM 653 C C . ASN A 1 87 ? 33.814 -31.318 4.723 1.00 31.01 87 ASN A C 1
ATOM 654 O O . ASN A 1 87 ? 33.167 -30.706 3.872 1.00 34.71 87 ASN A O 1
ATOM 659 N N . LYS A 1 88 ? 33.238 -32.054 5.667 1.00 28.79 88 LYS A N 1
ATOM 660 C CA . LYS A 1 88 ? 31.788 -32.264 5.684 1.00 35.49 88 LYS A CA 1
ATOM 661 C C . LYS A 1 88 ? 31.097 -31.122 6.429 1.00 29.04 88 LYS A C 1
ATOM 662 O O . LYS A 1 88 ? 30.429 -31.307 7.446 1.00 32.54 88 LYS A O 1
ATOM 668 N N . ASP A 1 89 ? 31.296 -29.912 5.902 1.00 34.15 89 ASP A N 1
ATOM 669 C CA . ASP A 1 89 ? 30.868 -28.695 6.587 1.00 36.87 89 ASP A CA 1
ATOM 670 C C . ASP A 1 89 ? 31.312 -28.709 8.050 1.00 34.96 89 ASP A C 1
ATOM 671 O O . ASP A 1 89 ? 30.557 -28.335 8.963 1.00 31.45 89 ASP A O 1
ATOM 676 N N . GLU A 1 90 ? 32.551 -29.152 8.269 1.00 27.24 90 GLU A N 1
ATOM 677 C CA . GLU A 1 90 ? 33.115 -29.297 9.609 1.00 27.65 90 GLU A CA 1
ATOM 678 C C . GLU A 1 90 ? 33.817 -28.045 10.119 1.00 23.99 90 GLU A C 1
ATOM 679 O O . GLU A 1 90 ? 34.000 -27.917 11.332 1.00 26.28 90 GLU A O 1
ATOM 685 N N . ILE A 1 91 ? 34.210 -27.132 9.240 1.00 24.85 91 ILE A N 1
ATOM 686 C CA . ILE A 1 91 ? 34.952 -25.949 9.675 1.00 29.53 91 ILE A CA 1
ATOM 687 C C . ILE A 1 91 ? 34.596 -24.762 8.787 1.00 33.60 91 ILE A C 1
ATOM 688 O O . ILE A 1 91 ? 34.457 -24.897 7.571 1.00 28.31 91 ILE A O 1
ATOM 693 N N . SER A 1 92 ? 34.456 -23.588 9.403 1.00 25.48 92 SER A N 1
ATOM 694 C CA . SER A 1 92 ? 34.220 -22.361 8.654 1.00 26.65 92 SER A CA 1
ATOM 695 C C . SER A 1 92 ? 34.950 -21.249 9.381 1.00 30.34 92 SER A C 1
ATOM 696 O O . SER A 1 92 ? 35.006 -21.255 10.612 1.00 28.48 92 SER A O 1
ATOM 699 N N . THR A 1 93 ? 35.519 -20.309 8.629 1.00 28.34 93 THR A N 1
ATOM 700 C CA . THR A 1 93 ? 36.191 -19.169 9.240 1.00 27.97 93 THR A CA 1
ATOM 701 C C . THR A 1 93 ? 35.899 -17.918 8.429 1.00 31.43 93 THR A C 1
ATOM 702 O O . THR A 1 93 ? 35.586 -17.990 7.242 1.00 28.17 93 THR A O 1
ATOM 706 N N . THR A 1 94 ? 36.023 -16.759 9.077 1.00 26.18 94 THR A N 1
ATOM 707 C CA . THR A 1 94 ? 35.992 -15.514 8.317 1.00 25.71 94 THR A CA 1
ATOM 708 C C . THR A 1 94 ? 36.652 -14.421 9.141 1.00 24.00 94 THR A C 1
ATOM 709 O O . THR A 1 94 ? 36.627 -14.454 10.370 1.00 21.78 94 THR A O 1
ATOM 713 N N . ASP A 1 95 ? 37.294 -13.492 8.437 1.00 25.93 95 ASP A N 1
ATOM 714 C CA . ASP A 1 95 ? 37.909 -12.296 8.998 1.00 26.43 95 ASP A CA 1
ATOM 715 C C . ASP A 1 95 ? 37.270 -11.088 8.334 1.00 28.32 95 ASP A C 1
ATOM 716 O O . ASP A 1 95 ? 36.909 -11.153 7.159 1.00 28.26 95 ASP A O 1
ATOM 721 N N . ALA A 1 96 ? 37.144 -9.975 9.059 1.00 20.93 96 ALA A N 1
ATOM 722 C CA . ALA A 1 96 ? 36.682 -8.780 8.370 1.00 19.53 96 ALA A CA 1
ATOM 723 C C . ALA A 1 96 ? 37.173 -7.548 9.110 1.00 18.75 96 ALA A C 1
ATOM 724 O O . ALA A 1 96 ? 37.124 -7.498 10.342 1.00 21.63 96 ALA A O 1
ATOM 726 N N . ILE A 1 97 ? 37.613 -6.545 8.350 1.00 19.77 97 ILE A N 1
ATOM 727 C CA . ILE A 1 97 ? 37.911 -5.222 8.883 1.00 19.97 97 ILE A CA 1
ATOM 728 C C . ILE A 1 97 ? 36.916 -4.255 8.253 1.00 21.91 97 ILE A C 1
ATOM 729 O O . ILE A 1 97 ? 36.801 -4.199 7.025 1.00 22.28 97 ILE A O 1
ATOM 734 N N . PHE A 1 98 ? 36.164 -3.548 9.089 1.00 16.80 98 PHE A N 1
ATOM 735 C CA . PHE A 1 98 ? 35.138 -2.609 8.637 1.00 20.07 98 PHE A CA 1
ATOM 736 C C . PHE A 1 98 ? 35.603 -1.198 8.957 1.00 21.38 98 PHE A C 1
ATOM 737 O O . PHE A 1 98 ? 36.036 -0.927 10.080 1.00 22.04 98 PHE A O 1
ATOM 745 N N . VAL A 1 99 ? 35.472 -0.286 7.997 1.00 20.00 99 VAL A N 1
ATOM 746 C CA . VAL A 1 99 ? 35.933 1.080 8.214 1.00 18.99 99 VAL A CA 1
ATOM 747 C C . VAL A 1 99 ? 34.845 2.033 7.737 1.00 22.18 99 VAL A C 1
ATOM 748 O O . VAL A 1 99 ? 34.162 1.761 6.751 1.00 20.77 99 VAL A O 1
ATOM 752 N N . GLN A 1 100 ? 34.717 3.162 8.428 1.00 19.92 100 GLN A N 1
ATOM 753 C CA . GLN A 1 100 ? 33.721 4.180 8.059 1.00 21.55 100 GLN A CA 1
ATOM 754 C C . GLN A 1 100 ? 33.813 4.537 6.576 1.00 23.66 100 GLN A C 1
ATOM 755 O O . GLN A 1 100 ? 34.880 4.894 6.073 1.00 22.51 100 GLN A O 1
ATOM 761 N N . ARG A 1 101 ? 32.653 4.505 5.906 1.00 23.48 101 ARG A N 1
ATOM 762 C CA . ARG A 1 101 ? 32.569 4.530 4.449 1.00 24.91 101 ARG A CA 1
ATOM 763 C C . ARG A 1 101 ? 33.082 5.830 3.856 1.00 29.10 101 ARG A C 1
ATOM 764 O O . ARG A 1 101 ? 33.581 5.841 2.725 1.00 32.17 101 ARG A O 1
ATOM 772 N N . ASP A 1 102 ? 32.913 6.946 4.558 1.00 25.27 102 ASP A N 1
ATOM 773 C CA . ASP A 1 102 ? 33.314 8.213 3.972 1.00 29.51 102 ASP A CA 1
ATOM 774 C C . ASP A 1 102 ? 34.645 8.701 4.522 1.00 30.76 102 ASP A C 1
ATOM 775 O O . ASP A 1 102 ? 34.967 9.879 4.381 1.00 29.23 102 ASP A O 1
ATOM 780 N N . LEU A 1 103 ? 35.433 7.814 5.129 1.00 29.94 103 LEU A N 1
ATOM 781 C CA . LEU A 1 103 ? 36.799 8.184 5.475 1.00 29.49 103 LEU A CA 1
ATOM 782 C C . LEU A 1 103 ? 37.647 8.205 4.216 1.00 27.68 103 LEU A C 1
ATOM 783 O O . LEU A 1 103 ? 37.563 7.300 3.387 1.00 27.25 103 LEU A O 1
ATOM 788 N N . LYS A 1 104 ? 38.462 9.247 4.067 1.00 26.82 104 LYS A N 1
ATOM 789 C CA . LYS A 1 104 ? 39.349 9.346 2.914 1.00 29.14 104 LYS A CA 1
ATOM 790 C C . LYS A 1 104 ? 40.505 8.377 3.109 1.00 24.30 104 LYS A C 1
ATOM 791 O O . LYS A 1 104 ? 41.268 8.510 4.066 1.00 27.59 104 LYS A O 1
ATOM 794 N N . LEU A 1 105 ? 40.613 7.385 2.231 1.00 25.86 105 LEU A N 1
ATOM 795 C CA . LEU A 1 105 ? 41.637 6.358 2.374 1.00 24.69 105 LEU A CA 1
ATOM 796 C C . LEU A 1 105 ? 42.891 6.748 1.601 1.00 30.97 105 LEU A C 1
ATOM 797 O O . LEU A 1 105 ? 42.828 7.446 0.584 1.00 29.43 105 LEU A O 1
ATOM 802 N N . VAL A 1 106 ? 44.040 6.319 2.116 1.00 25.20 106 VAL A N 1
ATOM 803 C CA . VAL A 1 106 ? 45.304 6.564 1.428 1.00 26.67 106 VAL A CA 1
ATOM 804 C C . VAL A 1 106 ? 45.248 5.953 0.034 1.00 30.80 106 VAL A C 1
ATOM 805 O O . VAL A 1 106 ? 44.803 4.811 -0.151 1.00 26.73 106 VAL A O 1
ATOM 809 N N . GLN A 1 107 ? 45.690 6.720 -0.964 1.00 28.82 107 GLN A N 1
ATOM 810 C CA . GLN A 1 107 ? 45.687 6.216 -2.332 1.00 32.77 107 GLN A CA 1
ATOM 811 C C . GLN A 1 107 ? 46.540 4.956 -2.427 1.00 28.71 107 GLN A C 1
ATOM 812 O O . GLN A 1 107 ? 47.680 4.925 -1.950 1.00 32.18 107 GLN A O 1
ATOM 815 N N . GLY A 1 108 ? 45.976 3.916 -3.039 1.00 32.03 108 GLY A N 1
ATOM 816 C CA . GLY A 1 108 ? 46.669 2.660 -3.212 1.00 31.35 108 GLY A CA 1
ATOM 817 C C . GLY A 1 108 ? 46.519 1.674 -2.075 1.00 34.02 108 GLY A C 1
ATOM 818 O O . GLY A 1 108 ? 46.900 0.501 -2.239 1.00 28.39 108 GLY A O 1
ATOM 819 N N . PHE A 1 109 ? 45.982 2.092 -0.924 1.00 28.62 109 PHE A N 1
ATOM 820 C CA . PHE A 1 109 ? 45.848 1.142 0.176 1.00 32.86 109 PHE A CA 1
ATOM 821 C C . PHE A 1 109 ? 44.946 -0.021 -0.214 1.00 29.72 109 PHE A C 1
ATOM 822 O O . PHE A 1 109 ? 45.322 -1.190 -0.056 1.00 25.34 109 PHE A O 1
ATOM 830 N N . MET A 1 110 ? 43.734 0.276 -0.704 1.00 23.42 110 MET A N 1
ATOM 831 C CA . MET A 1 110 ? 42.769 -0.806 -0.911 1.00 27.72 110 MET A CA 1
ATOM 832 C C . MET A 1 110 ? 43.284 -1.831 -1.917 1.00 31.19 110 MET A C 1
ATOM 833 O O . MET A 1 110 ? 43.168 -3.042 -1.649 1.00 25.23 110 MET A O 1
ATOM 838 N N . PRO A 1 111 ? 43.847 -1.440 -3.068 1.00 27.94 111 PRO A N 1
ATOM 839 C CA . PRO A 1 111 ? 44.402 -2.451 -3.988 1.00 29.33 111 PRO A CA 1
ATOM 840 C C . PRO A 1 111 ? 45.562 -3.217 -3.388 1.00 31.51 111 PRO A C 1
ATOM 841 O O . PRO A 1 111 ? 45.749 -4.402 -3.692 1.00 27.66 111 PRO A O 1
ATOM 845 N N . HIS A 1 112 ? 46.367 -2.551 -2.563 1.00 28.14 112 HIS A N 1
ATOM 846 C CA . HIS A 1 112 ? 47.514 -3.203 -1.935 1.00 31.22 112 HIS A CA 1
ATOM 847 C C . HIS A 1 112 ? 47.061 -4.242 -0.920 1.00 28.46 112 HIS A C 1
ATOM 848 O O . HIS A 1 112 ? 47.585 -5.365 -0.881 1.00 24.46 112 HIS A O 1
ATOM 855 N N . PHE A 1 113 ? 46.067 -3.894 -0.105 1.00 28.45 113 PHE A N 1
ATOM 856 C CA . PHE A 1 113 ? 45.487 -4.875 0.801 1.00 28.67 113 PHE A CA 1
ATOM 857 C C . PHE A 1 113 ? 44.979 -6.097 0.033 1.00 23.47 113 PHE A C 1
ATOM 858 O O . PHE A 1 113 ? 45.235 -7.250 0.420 1.00 24.77 113 PHE A O 1
ATOM 866 N N . PHE A 1 114 ? 44.255 -5.871 -1.065 1.00 23.22 114 PHE A N 1
ATOM 867 C CA . PHE A 1 114 ? 43.704 -6.998 -1.812 1.00 27.33 114 PHE A CA 1
ATOM 868 C C . PHE A 1 114 ? 44.816 -7.831 -2.446 1.00 26.51 114 PHE A C 1
ATOM 869 O O . PHE A 1 114 ? 44.725 -9.067 -2.517 1.00 26.45 114 PHE A O 1
ATOM 877 N N . ARG A 1 115 ? 45.860 -7.173 -2.930 1.00 25.49 115 ARG A N 1
ATOM 878 C CA . ARG A 1 115 ? 46.971 -7.911 -3.522 1.00 26.48 115 ARG A CA 1
ATOM 879 C C . ARG A 1 115 ? 47.607 -8.862 -2.513 1.00 28.52 115 ARG A C 1
ATOM 880 O O . ARG A 1 115 ? 47.898 -10.023 -2.839 1.00 29.48 115 ARG A O 1
ATOM 888 N N . LEU A 1 116 ? 47.788 -8.412 -1.269 1.00 25.30 116 LEU A N 1
ATOM 889 C CA . LEU A 1 116 ? 48.429 -9.261 -0.265 1.00 22.28 116 LEU A CA 1
ATOM 890 C C . LEU A 1 116 ? 47.506 -10.339 0.279 1.00 26.31 116 LEU A C 1
ATOM 891 O O . LEU A 1 116 ? 47.959 -11.457 0.545 1.00 25.14 116 LEU A O 1
ATOM 896 N N . PHE A 1 117 ? 46.221 -10.032 0.469 1.00 23.72 117 PHE A N 1
ATOM 897 C CA . PHE A 1 117 ? 45.324 -10.918 1.197 1.00 24.72 117 PHE A CA 1
ATOM 898 C C . PHE A 1 117 ? 44.214 -11.508 0.357 1.00 26.06 117 PHE A C 1
ATOM 899 O O . PHE A 1 117 ? 43.527 -12.419 0.834 1.00 27.47 117 PHE A O 1
ATOM 907 N N . ARG A 1 118 ? 44.018 -11.036 -0.870 1.00 24.00 118 ARG A N 1
ATOM 908 C CA . ARG A 1 118 ? 42.952 -11.544 -1.730 1.00 25.22 118 ARG A CA 1
ATOM 909 C C . ARG A 1 118 ? 41.583 -11.378 -1.076 1.00 28.26 118 ARG A C 1
ATOM 910 O O . ARG A 1 118 ? 40.684 -12.183 -1.290 1.00 29.41 118 ARG A O 1
ATOM 918 N N . SER A 1 119 ? 41.435 -10.344 -0.261 1.00 29.54 119 SER A N 1
ATOM 919 C CA . SER A 1 119 ? 40.159 -9.965 0.331 1.00 30.18 119 SER A CA 1
ATOM 920 C C . SER A 1 119 ? 40.192 -8.460 0.520 1.00 25.75 119 SER A C 1
ATOM 921 O O . SER A 1 119 ? 41.223 -7.825 0.320 1.00 29.28 119 SER A O 1
ATOM 924 N N . THR A 1 120 ? 39.052 -7.884 0.893 1.00 26.12 120 THR A N 1
ATOM 925 C CA . THR A 1 120 ? 38.908 -6.435 0.940 1.00 26.59 120 THR A CA 1
ATOM 926 C C . THR A 1 120 ? 38.619 -5.926 2.349 1.00 22.55 120 THR A C 1
ATOM 927 O O . THR A 1 120 ? 37.968 -6.596 3.156 1.00 26.91 120 THR A O 1
ATOM 931 N N . VAL A 1 121 ? 39.115 -4.728 2.642 1.00 19.93 121 VAL A N 1
ATOM 932 C CA . VAL A 1 121 ? 38.578 -3.963 3.762 1.00 25.53 121 VAL A CA 1
ATOM 933 C C . VAL A 1 121 ? 37.190 -3.472 3.366 1.00 27.08 121 VAL A C 1
ATOM 934 O O . VAL A 1 121 ? 36.935 -3.175 2.194 1.00 26.24 121 VAL A O 1
ATOM 938 N N . LYS A 1 122 ? 36.272 -3.430 4.319 1.00 22.47 122 LYS A N 1
ATOM 939 C CA . LYS A 1 122 ? 34.856 -3.279 3.999 1.00 23.15 122 LYS A CA 1
ATOM 940 C C . LYS A 1 122 ? 34.359 -1.937 4.501 1.00 23.06 122 LYS A C 1
ATOM 941 O O . LYS A 1 122 ? 34.391 -1.668 5.704 1.00 28.26 122 LYS A O 1
ATOM 947 N N . GLN A 1 123 ? 33.880 -1.110 3.584 1.00 22.67 123 GLN A N 1
ATOM 948 C CA . GLN A 1 123 ? 33.400 0.213 3.933 1.00 23.00 123 GLN A CA 1
ATOM 949 C C . GLN A 1 123 ? 31.931 0.151 4.370 1.00 24.66 123 GLN A C 1
ATOM 950 O O . GLN A 1 123 ? 31.102 -0.494 3.719 1.00 26.97 123 GLN A O 1
ATOM 956 N N . VAL A 1 124 ? 31.633 0.792 5.498 1.00 21.21 124 VAL A N 1
ATOM 957 C CA . VAL A 1 124 ? 30.318 0.742 6.120 1.00 24.23 124 VAL A CA 1
ATOM 958 C C . VAL A 1 124 ? 30.005 2.118 6.673 1.00 24.42 124 VAL A C 1
ATOM 959 O O . VAL A 1 124 ? 30.879 2.783 7.235 1.00 24.57 124 VAL A O 1
ATOM 963 N N . ASP A 1 125 ? 28.754 2.561 6.509 1.00 24.09 125 ASP A N 1
ATOM 964 C CA . ASP A 1 125 ? 28.369 3.850 7.067 1.00 25.31 125 ASP A CA 1
ATOM 965 C C . ASP A 1 125 ? 27.847 3.629 8.475 1.00 23.23 125 ASP A C 1
ATOM 966 O O . ASP A 1 125 ? 26.695 3.224 8.661 1.00 21.68 125 ASP A O 1
ATOM 971 N N . PHE A 1 126 ? 28.675 3.941 9.474 1.00 22.21 126 PHE A N 1
ATOM 972 C CA . PHE A 1 126 ? 28.273 3.701 10.851 1.00 24.31 126 PHE A CA 1
ATOM 973 C C . PHE A 1 126 ? 27.242 4.710 11.346 1.00 27.00 126 PHE A C 1
ATOM 974 O O . PHE A 1 126 ? 26.603 4.449 12.367 1.00 24.79 126 PHE A O 1
ATOM 982 N N . SER A 1 127 ? 27.024 5.824 10.641 1.00 25.05 127 SER A N 1
ATOM 983 C CA . SER A 1 127 ? 25.935 6.707 11.066 1.00 23.53 127 SER A CA 1
ATOM 984 C C . SER A 1 127 ? 24.569 6.043 10.892 1.00 30.81 127 SER A C 1
ATOM 985 O O . SER A 1 127 ? 23.610 6.423 11.580 1.00 29.58 127 SER A O 1
ATOM 988 N N . GLU A 1 128 ? 24.453 5.045 10.012 1.00 22.82 128 GLU A N 1
ATOM 989 C CA . GLU A 1 128 ? 23.227 4.244 9.925 1.00 23.91 128 GLU A CA 1
ATOM 990 C C . GLU A 1 128 ? 23.441 3.042 10.840 1.00 25.30 128 GLU A C 1
ATOM 991 O O . GLU A 1 128 ? 23.809 1.955 10.407 1.00 24.53 128 GLU A O 1
ATOM 997 N N . VAL A 1 129 ? 23.199 3.263 12.135 1.00 24.33 129 VAL A N 1
ATOM 998 C CA . VAL A 1 129 ? 23.671 2.338 13.165 1.00 22.11 129 VAL A CA 1
ATOM 999 C C . VAL A 1 129 ? 23.085 0.950 12.957 1.00 23.77 129 VAL A C 1
ATOM 1000 O O . VAL A 1 129 ? 23.814 -0.053 12.964 1.00 21.98 129 VAL A O 1
ATOM 1004 N N . GLU A 1 130 ? 21.757 0.854 12.803 1.00 22.85 130 GLU A N 1
ATOM 1005 C CA . GLU A 1 130 ? 21.169 -0.477 12.684 1.00 22.50 130 GLU A CA 1
ATOM 1006 C C . GLU A 1 130 ? 21.622 -1.177 11.412 1.00 22.56 130 GLU A C 1
ATOM 1007 O O . GLU A 1 130 ? 21.784 -2.404 11.389 1.00 22.88 130 GLU A O 1
ATOM 1013 N N . ARG A 1 131 ? 21.781 -0.427 10.328 1.00 21.01 131 ARG A N 1
ATOM 1014 C CA . ARG A 1 131 ? 22.237 -1.057 9.101 1.00 21.11 131 ARG A CA 1
ATOM 1015 C C . ARG A 1 131 ? 23.684 -1.538 9.242 1.00 22.66 131 ARG A C 1
ATOM 1016 O O . ARG A 1 131 ? 24.034 -2.604 8.725 1.00 24.12 131 ARG A O 1
ATOM 1024 N N . ALA A 1 132 ? 24.531 -0.753 9.920 1.00 21.03 132 ALA A N 1
ATOM 1025 C CA . ALA A 1 132 ? 25.925 -1.171 10.122 1.00 17.09 132 ALA A CA 1
ATOM 1026 C C . ALA A 1 132 ? 26.004 -2.431 10.984 1.00 25.29 132 ALA A C 1
ATOM 1027 O O . ALA A 1 132 ? 26.785 -3.358 10.698 1.00 22.28 132 ALA A O 1
ATOM 1029 N N . ARG A 1 133 ? 25.221 -2.469 12.063 1.00 19.36 133 ARG A N 1
ATOM 1030 C CA . ARG A 1 133 ? 25.164 -3.666 12.885 1.00 23.90 133 ARG A CA 1
ATOM 1031 C C . ARG A 1 133 ? 24.715 -4.858 12.058 1.00 26.31 133 ARG A C 1
ATOM 1032 O O . ARG A 1 133 ? 25.294 -5.941 12.165 1.00 22.46 133 ARG A O 1
ATOM 1040 N N . PHE A 1 134 ? 23.695 -4.663 11.211 1.00 23.26 134 PHE A N 1
ATOM 1041 C CA . PHE A 1 134 ? 23.173 -5.759 10.404 1.00 24.04 134 PHE A CA 1
ATOM 1042 C C . PHE A 1 134 ? 24.215 -6.249 9.417 1.00 20.77 134 PHE A C 1
ATOM 1043 O O . PHE A 1 134 ? 24.356 -7.457 9.213 1.00 21.83 134 PHE A O 1
ATOM 1051 N N . ILE A 1 135 ? 24.936 -5.318 8.778 1.00 20.78 135 ILE A N 1
ATOM 1052 C CA . ILE A 1 135 ? 25.952 -5.691 7.796 1.00 21.65 135 ILE A CA 1
ATOM 1053 C C . ILE A 1 135 ? 27.030 -6.556 8.440 1.00 23.32 135 ILE A C 1
ATOM 1054 O O . ILE A 1 135 ? 27.465 -7.560 7.863 1.00 22.41 135 ILE A O 1
ATOM 1059 N N . ILE A 1 136 ? 27.519 -6.145 9.613 1.00 20.62 136 ILE A N 1
ATOM 1060 C CA . ILE A 1 136 ? 28.574 -6.918 10.282 1.00 20.01 136 ILE A CA 1
ATOM 1061 C C . ILE A 1 136 ? 28.067 -8.310 10.648 1.00 21.95 136 ILE A C 1
ATOM 1062 O O . ILE A 1 136 ? 28.734 -9.328 10.398 1.00 23.04 136 ILE A O 1
ATOM 1067 N N . ASN A 1 137 ? 26.892 -8.379 11.276 1.00 21.77 137 ASN A N 1
ATOM 1068 C CA . ASN A 1 137 ? 26.354 -9.684 11.645 1.00 24.14 137 ASN A CA 1
ATOM 1069 C C . ASN A 1 137 ? 26.069 -10.532 10.416 1.00 24.61 137 ASN A C 1
ATOM 1070 O O . ASN A 1 137 ? 26.289 -11.747 10.428 1.00 24.08 137 ASN A O 1
ATOM 1075 N N . ASP A 1 138 ? 25.571 -9.912 9.344 1.00 25.15 138 ASP A N 1
ATOM 1076 C CA . ASP A 1 138 ? 25.239 -10.691 8.162 1.00 25.08 138 ASP A CA 1
ATOM 1077 C C . ASP A 1 138 ? 26.488 -11.191 7.466 1.00 21.40 138 ASP A C 1
ATOM 1078 O O . ASP A 1 138 ? 26.464 -12.265 6.853 1.00 22.58 138 ASP A O 1
ATOM 1083 N N . TRP A 1 139 ? 27.582 -10.435 7.532 1.00 22.82 139 TRP A N 1
ATOM 1084 C CA . TRP A 1 139 ? 28.828 -10.935 6.976 1.00 23.64 139 TRP A CA 1
ATOM 1085 C C . TRP A 1 139 ? 29.227 -12.227 7.679 1.00 26.51 139 TRP A C 1
ATOM 1086 O O . TRP A 1 139 ? 29.531 -13.241 7.036 1.00 22.11 139 TRP A O 1
ATOM 1097 N N . VAL A 1 140 ? 29.168 -12.221 9.008 1.00 21.07 140 VAL A N 1
ATOM 1098 C CA . VAL A 1 140 ? 29.593 -13.392 9.765 1.00 21.40 140 VAL A CA 1
ATOM 1099 C C . VAL A 1 140 ? 28.652 -14.557 9.503 1.00 25.62 140 VAL A C 1
ATOM 1100 O O . VAL A 1 140 ? 29.092 -15.700 9.323 1.00 20.70 140 VAL A O 1
ATOM 1104 N N . LYS A 1 141 ? 27.347 -14.283 9.432 1.00 23.54 141 LYS A N 1
ATOM 1105 C CA . LYS A 1 141 ? 26.385 -15.345 9.149 1.00 21.24 141 LYS A CA 1
ATOM 1106 C C . LYS A 1 141 ? 26.621 -15.958 7.773 1.00 24.23 141 LYS A C 1
ATOM 1107 O O . LYS A 1 141 ? 26.625 -17.186 7.620 1.00 26.36 141 LYS A O 1
ATOM 1113 N N . THR A 1 142 ? 26.815 -15.124 6.752 1.00 21.15 142 THR A N 1
ATOM 1114 C CA . THR A 1 142 ? 26.968 -15.671 5.407 1.00 25.43 142 THR A CA 1
ATOM 1115 C C . THR A 1 142 ? 28.333 -16.330 5.157 1.00 31.42 142 THR A C 1
ATOM 1116 O O . THR A 1 142 ? 28.444 -17.105 4.204 1.00 35.63 142 THR A O 1
ATOM 1120 N N . HIS A 1 143 ? 29.377 -16.049 5.954 1.00 23.52 143 HIS A N 1
ATOM 1121 C CA . HIS A 1 143 ? 30.677 -16.690 5.749 1.00 24.67 143 HIS A CA 1
ATOM 1122 C C . HIS A 1 143 ? 31.010 -17.780 6.774 1.00 28.36 143 HIS A C 1
ATOM 1123 O O . HIS A 1 143 ? 32.086 -18.386 6.682 1.00 28.67 143 HIS A O 1
ATOM 1130 N N . THR A 1 144 ? 30.086 -18.114 7.686 1.00 27.47 144 THR A N 1
ATOM 1131 C CA . THR A 1 144 ? 30.212 -19.300 8.533 1.00 24.96 144 THR A CA 1
ATOM 1132 C C . THR A 1 144 ? 29.119 -20.320 8.232 1.00 27.01 144 THR A C 1
ATOM 1133 O O . THR A 1 144 ? 28.797 -21.155 9.083 1.00 27.21 144 THR A O 1
ATOM 1137 N N . LYS A 1 145 ? 28.536 -20.260 7.039 1.00 27.74 145 LYS A N 1
ATOM 1138 C CA . LYS A 1 145 ? 27.434 -21.155 6.662 1.00 36.17 145 LYS A CA 1
ATOM 1139 C C . LYS A 1 145 ? 26.295 -21.083 7.672 1.00 34.43 145 LYS A C 1
ATOM 1140 O O . LYS A 1 145 ? 25.618 -22.076 7.959 1.00 31.96 145 LYS A O 1
ATOM 1146 N N . GLY A 1 146 ? 26.087 -19.905 8.245 1.00 23.69 146 GLY A N 1
ATOM 1147 C CA . GLY A 1 146 ? 25.019 -19.712 9.190 1.00 25.70 146 GLY A CA 1
ATOM 1148 C C . GLY A 1 146 ? 25.274 -20.227 10.583 1.00 24.24 146 GLY A C 1
ATOM 1149 O O . GLY A 1 146 ? 24.382 -20.111 11.426 1.00 24.20 146 GLY A O 1
ATOM 1150 N N . MET A 1 147 ? 26.457 -20.781 10.878 1.00 21.92 147 MET A N 1
ATOM 1151 C CA . MET A 1 147 ? 26.635 -21.377 12.203 1.00 30.11 147 MET A CA 1
ATOM 1152 C C . MET A 1 147 ? 26.870 -20.318 13.275 1.00 25.66 147 MET A C 1
ATOM 1153 O O . MET A 1 147 ? 26.576 -20.544 14.455 1.00 27.30 147 MET A O 1
ATOM 1158 N N . ILE A 1 148 ? 27.406 -19.172 12.893 1.00 24.14 148 ILE A N 1
ATOM 1159 C CA . ILE A 1 148 ? 27.517 -18.011 13.767 1.00 24.30 148 ILE A CA 1
ATOM 1160 C C . ILE A 1 148 ? 26.776 -16.876 13.075 1.00 27.13 148 ILE A C 1
ATOM 1161 O O . ILE A 1 148 ? 27.184 -16.444 11.990 1.00 26.32 148 ILE A O 1
ATOM 1166 N N . SER A 1 149 ? 25.695 -16.396 13.691 1.00 27.71 149 SER A N 1
ATOM 1167 C CA . SER A 1 149 ? 24.824 -15.424 13.031 1.00 27.44 149 SER A CA 1
ATOM 1168 C C . SER A 1 149 ? 24.763 -14.077 13.733 1.00 28.63 149 SER A C 1
ATOM 1169 O O . SER A 1 149 ? 24.188 -13.142 13.169 1.00 29.62 149 SER A O 1
ATOM 1172 N N . HIS A 1 150 ? 25.356 -13.942 14.923 1.00 24.92 150 HIS A N 1
ATOM 1173 C CA . HIS A 1 150 ? 25.283 -12.705 15.683 1.00 31.70 150 HIS A CA 1
ATOM 1174 C C . HIS A 1 150 ? 26.521 -12.573 16.563 1.00 27.97 150 HIS A C 1
ATOM 1175 O O . HIS A 1 150 ? 26.948 -13.543 17.202 1.00 26.30 150 HIS A O 1
ATOM 1182 N N . LEU A 1 151 ? 27.098 -11.381 16.577 1.00 21.96 151 LEU A N 1
ATOM 1183 C CA . LEU A 1 151 ? 28.085 -10.998 17.574 1.00 19.40 151 LEU A CA 1
ATOM 1184 C C . LEU A 1 151 ? 27.433 -10.058 18.572 1.00 26.75 151 LEU A C 1
ATOM 1185 O O . LEU A 1 151 ? 26.960 -8.978 18.187 1.00 25.92 151 LEU A O 1
ATOM 1190 N N . LEU A 1 152 ? 27.458 -10.441 19.853 1.00 21.48 152 LEU A N 1
ATOM 1191 C CA . LEU A 1 152 ? 26.905 -9.573 20.883 1.00 23.88 152 LEU A CA 1
ATOM 1192 C C . LEU A 1 152 ? 27.688 -8.269 21.000 1.00 26.04 152 LEU A C 1
ATOM 1193 O O . LEU A 1 152 ? 27.126 -7.245 21.414 1.00 22.37 152 LEU A O 1
ATOM 1198 N N . GLY A 1 153 ? 28.973 -8.290 20.634 1.00 20.07 153 GLY A N 1
ATOM 1199 C CA . GLY A 1 153 ? 29.765 -7.083 20.629 1.00 22.75 153 GLY A CA 1
ATOM 1200 C C . GLY A 1 153 ? 29.270 -6.034 19.653 1.00 22.58 153 GLY A C 1
ATOM 1201 O O . GLY A 1 153 ? 29.612 -4.866 19.815 1.00 21.64 153 GLY A O 1
ATOM 1202 N N . THR A 1 154 ? 28.503 -6.425 18.626 1.00 22.28 154 THR A N 1
ATOM 1203 C CA . THR A 1 154 ? 27.945 -5.409 17.733 1.00 26.74 154 THR A CA 1
ATOM 1204 C C . THR A 1 154 ? 26.953 -4.506 18.455 1.00 25.78 154 THR A C 1
ATOM 1205 O O . THR A 1 154 ? 26.633 -3.419 17.957 1.00 24.15 154 THR A O 1
ATOM 1209 N N . GLY A 1 155 ? 26.495 -4.907 19.637 1.00 22.71 155 GLY A N 1
ATOM 1210 C CA . GLY A 1 155 ? 25.688 -3.999 20.432 1.00 19.51 155 GLY A CA 1
ATOM 1211 C C . GLY A 1 155 ? 26.431 -2.755 20.878 1.00 21.98 155 GLY A C 1
ATOM 1212 O O . GLY A 1 155 ? 25.799 -1.807 21.341 1.00 24.51 155 GLY A O 1
ATOM 1213 N N . ALA A 1 156 ? 27.752 -2.746 20.773 1.00 24.42 156 ALA A N 1
ATOM 1214 C CA . ALA A 1 156 ? 28.529 -1.544 21.037 1.00 25.96 156 ALA A CA 1
ATOM 1215 C C . ALA A 1 156 ? 28.748 -0.673 19.797 1.00 25.94 156 ALA A C 1
ATOM 1216 O O . ALA A 1 156 ? 29.316 0.411 19.922 1.00 24.85 156 ALA A O 1
ATOM 1218 N N . VAL A 1 157 ? 28.323 -1.108 18.609 1.00 21.67 157 VAL A N 1
ATOM 1219 C CA . VAL A 1 157 ? 28.525 -0.298 17.414 1.00 19.84 157 VAL A CA 1
ATOM 1220 C C . VAL A 1 157 ? 27.540 0.867 17.429 1.00 22.68 157 VAL A C 1
ATOM 1221 O O . VAL A 1 157 ? 26.327 0.668 17.560 1.00 23.49 157 VAL A O 1
ATOM 1225 N N . ASP A 1 158 ? 28.048 2.079 17.281 1.00 21.03 158 ASP A N 1
ATOM 1226 C CA . ASP A 1 158 ? 27.158 3.247 17.286 1.00 22.64 158 ASP A CA 1
ATOM 1227 C C . ASP A 1 158 ? 27.645 4.252 16.242 1.00 25.14 158 ASP A C 1
ATOM 1228 O O . ASP A 1 158 ? 28.570 3.985 15.472 1.00 22.45 158 ASP A O 1
ATOM 1233 N N . GLN A 1 159 ? 27.013 5.436 16.216 1.00 21.09 159 GLN A N 1
ATOM 1234 C CA . GLN A 1 159 ? 27.338 6.418 15.190 1.00 20.48 159 GLN A CA 1
ATOM 1235 C C . GLN A 1 159 ? 28.766 6.940 15.257 1.00 23.94 159 GLN A C 1
ATOM 1236 O O . GLN A 1 159 ? 29.204 7.579 14.296 1.00 26.11 159 GLN A O 1
ATOM 1242 N N . LEU A 1 160 ? 29.494 6.730 16.356 1.00 20.88 160 LEU A N 1
ATOM 1243 C CA . LEU A 1 160 ? 30.861 7.212 16.463 1.00 20.36 160 LEU A CA 1
ATOM 1244 C C . LEU A 1 160 ? 31.889 6.154 16.069 1.00 20.52 160 LEU A C 1
ATOM 1245 O O . LEU A 1 160 ? 33.088 6.459 15.978 1.00 20.78 160 LEU A O 1
ATOM 1250 N N . THR A 1 161 ? 31.450 4.925 15.871 1.00 21.86 161 THR A N 1
ATOM 1251 C CA . THR A 1 161 ? 32.358 3.860 15.452 1.00 21.47 161 THR A CA 1
ATOM 1252 C C . THR A 1 161 ? 32.980 4.191 14.102 1.00 23.35 161 THR A C 1
ATOM 1253 O O . THR A 1 161 ? 32.287 4.632 13.179 1.00 23.52 161 THR A O 1
ATOM 1257 N N . ARG A 1 162 ? 34.290 3.961 13.968 1.00 20.79 162 ARG A N 1
ATOM 1258 C CA . ARG A 1 162 ? 34.946 4.164 12.685 1.00 17.69 162 ARG A CA 1
ATOM 1259 C C . ARG A 1 162 ? 35.743 2.967 12.191 1.00 20.03 162 ARG A C 1
ATOM 1260 O O . ARG A 1 162 ? 36.020 2.897 10.985 1.00 20.53 162 ARG A O 1
ATOM 1268 N N . LEU A 1 163 ? 36.096 2.016 13.055 1.00 18.36 163 LEU A N 1
ATOM 1269 C CA . LEU A 1 163 ? 36.990 0.935 12.649 1.00 19.90 163 LEU A CA 1
ATOM 1270 C C . LEU A 1 163 ? 36.697 -0.257 13.542 1.00 18.01 163 LEU A C 1
ATOM 1271 O O . LEU A 1 163 ? 36.756 -0.131 14.765 1.00 19.98 163 LEU A O 1
ATOM 1276 N N . VAL A 1 164 ? 36.342 -1.385 12.930 1.00 18.07 164 VAL A N 1
ATOM 1277 C CA . VAL A 1 164 ? 35.941 -2.602 13.631 1.00 17.33 164 VAL A CA 1
ATOM 1278 C C . VAL A 1 164 ? 36.679 -3.775 13.017 1.00 19.37 164 VAL A C 1
ATOM 1279 O O . VAL A 1 164 ? 36.806 -3.863 11.791 1.00 20.96 164 VAL A O 1
ATOM 1283 N N . LEU A 1 165 ? 37.098 -4.713 13.851 1.00 16.30 165 LEU A N 1
ATOM 1284 C CA . LEU A 1 165 ? 37.637 -5.953 13.296 1.00 15.61 165 LEU A CA 1
ATOM 1285 C C . LEU A 1 165 ? 36.962 -7.156 13.940 1.00 18.13 165 LEU A C 1
ATOM 1286 O O . LEU A 1 165 ? 36.675 -7.165 15.141 1.00 19.16 165 LEU A O 1
ATOM 1291 N N . VAL A 1 166 ? 36.694 -8.168 13.129 1.00 18.15 166 VAL A N 1
ATOM 1292 C CA . VAL A 1 166 ? 36.011 -9.357 13.625 1.00 19.80 166 VAL A CA 1
ATOM 1293 C C . VAL A 1 166 ? 36.624 -10.611 13.010 1.00 20.06 166 VAL A C 1
ATOM 1294 O O . VAL A 1 166 ? 37.100 -10.614 11.876 1.00 17.81 166 VAL A O 1
ATOM 1298 N N . ASN A 1 167 ? 36.579 -11.688 13.776 1.00 19.64 167 ASN A N 1
ATOM 1299 C CA . ASN A 1 167 ? 37.056 -12.981 13.324 1.00 19.26 167 ASN A CA 1
ATOM 1300 C C . ASN A 1 167 ? 36.080 -13.984 13.908 1.00 18.08 167 ASN A C 1
ATOM 1301 O O . ASN A 1 167 ? 35.753 -13.906 15.096 1.00 20.13 167 ASN A O 1
ATOM 1306 N N . ALA A 1 168 ? 35.545 -14.874 13.072 1.00 20.90 168 ALA A N 1
ATOM 1307 C CA . ALA A 1 168 ? 34.594 -15.851 13.593 1.00 18.90 168 ALA A CA 1
ATOM 1308 C C . ALA A 1 168 ? 34.890 -17.211 12.977 1.00 21.47 168 ALA A C 1
ATOM 1309 O O . ALA A 1 168 ? 35.205 -17.306 11.789 1.00 21.69 168 ALA A O 1
ATOM 1311 N N . LEU A 1 169 ? 34.818 -18.249 13.796 1.00 19.85 169 LEU A N 1
ATOM 1312 C CA . LEU A 1 169 ? 35.150 -19.590 13.325 1.00 18.54 169 LEU A CA 1
ATOM 1313 C C . LEU A 1 169 ? 34.198 -20.611 13.933 1.00 18.82 169 LEU A C 1
ATOM 1314 O O . LEU A 1 169 ? 33.805 -20.491 15.093 1.00 19.43 169 LEU A O 1
ATOM 1319 N N . TYR A 1 170 ? 33.858 -21.637 13.152 1.00 17.23 170 TYR A N 1
ATOM 1320 C CA . TYR A 1 170 ? 33.013 -22.732 13.600 1.00 18.49 170 TYR A CA 1
ATOM 1321 C C . TYR A 1 170 ? 33.766 -24.026 13.348 1.00 18.90 170 TYR A C 1
ATOM 1322 O O . TYR A 1 170 ? 34.416 -24.163 12.310 1.00 21.88 170 TYR A O 1
ATOM 1331 N N . PHE A 1 171 ? 33.694 -24.961 14.296 1.00 18.72 171 PHE A N 1
ATOM 1332 C CA . PHE A 1 171 ? 34.342 -26.252 14.070 1.00 16.56 171 PHE A CA 1
ATOM 1333 C C . PHE A 1 171 ? 33.566 -27.379 14.727 1.00 21.50 171 PHE A C 1
ATOM 1334 O O . PHE A 1 171 ? 33.214 -27.303 15.907 1.00 20.97 171 PHE A O 1
ATOM 1342 N N . ASN A 1 172 ? 33.386 -28.460 13.964 1.00 20.65 172 ASN A N 1
ATOM 1343 C CA . ASN A 1 172 ? 32.725 -29.674 14.448 1.00 23.41 172 ASN A CA 1
ATOM 1344 C C . ASN A 1 172 ? 33.272 -30.786 13.549 1.00 27.72 172 ASN A C 1
ATOM 1345 O O . ASN A 1 172 ? 32.765 -30.996 12.445 1.00 27.58 172 ASN A O 1
ATOM 1350 N N . GLY A 1 173 ? 34.360 -31.427 13.990 1.00 23.22 173 GLY A N 1
ATOM 1351 C CA . GLY A 1 173 ? 35.073 -32.354 13.131 1.00 21.34 173 GLY A CA 1
ATOM 1352 C C . GLY A 1 173 ? 34.629 -33.810 13.267 1.00 22.70 173 GLY A C 1
ATOM 1353 O O . GLY A 1 173 ? 34.209 -34.275 14.331 1.00 22.50 173 GLY A O 1
ATOM 1354 N N . GLN A 1 174 ? 34.772 -34.537 12.168 1.00 22.64 174 GLN A N 1
ATOM 1355 C CA . GLN A 1 174 ? 34.456 -35.966 12.124 1.00 25.33 174 GLN A CA 1
ATOM 1356 C C . GLN A 1 174 ? 35.700 -36.761 12.505 1.00 23.12 174 GLN A C 1
ATOM 1357 O O . GLN A 1 174 ? 36.724 -36.683 11.827 1.00 25.66 174 GLN A O 1
ATOM 1359 N N . TRP A 1 175 ? 35.605 -37.514 13.594 1.00 26.18 175 TRP A N 1
ATOM 1360 C CA . TRP A 1 175 ? 36.741 -38.298 14.057 1.00 24.99 175 TRP A CA 1
ATOM 1361 C C . TRP A 1 175 ? 37.141 -39.353 13.029 1.00 27.73 175 TRP A C 1
ATOM 1362 O O . TRP A 1 175 ? 36.305 -39.872 12.280 1.00 27.65 175 TRP A O 1
ATOM 1373 N N . LYS A 1 176 ? 38.432 -39.685 13.016 1.00 24.18 176 LYS A N 1
ATOM 1374 C CA . LYS A 1 176 ? 38.910 -40.817 12.218 1.00 29.10 176 LYS A CA 1
ATOM 1375 C C . LYS A 1 176 ? 38.256 -42.112 12.663 1.00 31.32 176 LYS A C 1
ATOM 1376 O O . LYS A 1 176 ? 37.856 -42.937 11.831 1.00 30.61 176 LYS A O 1
ATOM 1382 N N . THR A 1 177 ? 38.146 -42.321 13.969 1.00 24.23 177 THR A N 1
ATOM 1383 C CA . THR A 1 177 ? 37.310 -43.403 14.490 1.00 29.95 177 THR A CA 1
ATOM 1384 C C . THR A 1 177 ? 36.222 -42.800 15.352 1.00 29.55 177 THR A C 1
ATOM 1385 O O . THR A 1 177 ? 36.481 -42.419 16.506 1.00 29.69 177 THR A O 1
ATOM 1389 N N . PRO A 1 178 ? 34.993 -42.693 14.849 1.00 33.40 178 PRO A N 1
ATOM 1390 C CA . PRO A 1 178 ? 33.915 -42.128 15.673 1.00 26.80 178 PRO A CA 1
ATOM 1391 C C . PRO A 1 178 ? 33.748 -42.904 16.964 1.00 27.04 178 PRO A C 1
ATOM 1392 O O . PRO A 1 178 ? 34.044 -44.101 17.042 1.00 29.47 178 PRO A O 1
ATOM 1396 N N . PHE A 1 179 ? 33.285 -42.207 17.988 1.00 22.83 179 PHE A N 1
ATOM 1397 C CA . PHE A 1 179 ? 32.860 -42.882 19.202 1.00 25.47 179 PHE A CA 1
ATOM 1398 C C . PHE A 1 179 ? 31.541 -43.599 18.936 1.00 31.04 179 PHE A C 1
ATOM 1399 O O . PHE A 1 179 ? 30.663 -43.037 18.285 1.00 31.70 179 PHE A O 1
ATOM 1407 N N . PRO A 1 180 ? 31.376 -44.839 19.404 1.00 28.32 180 PRO A N 1
ATOM 1408 C CA . PRO A 1 180 ? 30.076 -45.510 19.224 1.00 28.34 180 PRO A CA 1
ATOM 1409 C C . PRO A 1 180 ? 28.984 -44.807 20.012 1.00 31.43 180 PRO A C 1
ATOM 1410 O O . PRO A 1 180 ? 29.090 -44.632 21.229 1.00 31.71 180 PRO A O 1
ATOM 1414 N N . ASP A 1 181 ? 27.912 -44.430 19.308 1.00 35.46 181 ASP A N 1
ATOM 1415 C CA . ASP A 1 181 ? 26.744 -43.851 19.967 1.00 33.20 181 ASP A CA 1
ATOM 1416 C C . ASP A 1 181 ? 26.322 -44.662 21.181 1.00 35.77 181 ASP A C 1
ATOM 1417 O O . ASP A 1 181 ? 25.983 -44.099 22.228 1.00 28.38 181 ASP A O 1
ATOM 1422 N N . SER A 1 182 ? 26.368 -45.995 21.076 1.00 33.32 182 SER A N 1
ATOM 1423 C CA . SER A 1 182 ? 25.841 -46.823 22.157 1.00 33.59 182 SER A CA 1
ATOM 1424 C C . SER A 1 182 ? 26.632 -46.686 23.454 1.00 33.51 182 SER A C 1
ATOM 1425 O O . SER A 1 182 ? 26.079 -46.956 24.527 1.00 32.29 182 SER A O 1
ATOM 1428 N N . SER A 1 183 ? 27.903 -46.261 23.392 1.00 26.00 183 SER A N 1
ATOM 1429 C CA . SER A 1 183 ? 28.740 -46.183 24.586 1.00 32.11 183 SER A CA 1
ATOM 1430 C C . SER A 1 183 ? 28.622 -44.858 25.327 1.00 34.65 183 SER A C 1
ATOM 1431 O O . SER A 1 183 ? 29.154 -44.727 26.438 1.00 29.66 183 SER A O 1
ATOM 1434 N N . THR A 1 184 ? 27.945 -43.874 24.749 1.00 25.51 184 THR A N 1
ATOM 1435 C CA . THR A 1 184 ? 27.745 -42.627 25.469 1.00 26.36 184 THR A CA 1
ATOM 1436 C C . THR A 1 184 ? 26.856 -42.869 26.673 1.00 34.54 184 THR A C 1
ATOM 1437 O O . THR A 1 184 ? 25.944 -43.702 26.645 1.00 33.76 184 THR A O 1
ATOM 1441 N N . HIS A 1 185 ? 27.153 -42.165 27.753 1.00 29.72 185 HIS A N 1
ATOM 1442 C CA . HIS A 1 185 ? 26.582 -42.485 29.050 1.00 34.18 185 HIS A CA 1
ATOM 1443 C C . HIS A 1 185 ? 26.802 -41.297 29.967 1.00 38.64 185 HIS A C 1
ATOM 1444 O O . HIS A 1 185 ? 27.657 -40.447 29.712 1.00 40.24 185 HIS A O 1
ATOM 1451 N N . ARG A 1 186 ? 26.041 -41.256 31.052 1.00 36.36 186 ARG A N 1
ATOM 1452 C CA . ARG A 1 186 ? 26.191 -40.191 32.034 1.00 39.62 186 ARG A CA 1
ATOM 1453 C C . ARG A 1 186 ? 27.226 -40.580 33.082 1.00 39.61 186 ARG A C 1
ATOM 1454 O O . ARG A 1 186 ? 27.274 -41.732 33.525 1.00 34.65 186 ARG A O 1
ATOM 1462 N N . ARG A 1 187 ? 28.063 -39.612 33.463 1.00 33.88 187 ARG A N 1
ATOM 1463 C CA . ARG A 1 187 ? 29.125 -39.833 34.433 1.00 35.21 187 ARG A CA 1
ATOM 1464 C C . ARG A 1 187 ? 29.393 -38.537 35.182 1.00 34.19 187 ARG A C 1
ATOM 1465 O O . ARG A 1 187 ? 29.211 -37.439 34.646 1.00 33.43 187 ARG A O 1
ATOM 1473 N N . LEU A 1 188 ? 29.825 -38.672 36.430 1.00 30.90 188 LEU A N 1
ATOM 1474 C CA . LEU A 1 188 ? 30.136 -37.504 37.238 1.00 33.16 188 LEU A CA 1
ATOM 1475 C C . LEU A 1 188 ? 31.378 -36.789 36.701 1.00 37.89 188 LEU A C 1
ATOM 1476 O O . LEU A 1 188 ? 32.385 -37.424 36.363 1.00 31.27 188 LEU A O 1
ATOM 1481 N N . PHE A 1 189 ? 31.280 -35.466 36.622 1.00 32.64 189 PHE A N 1
ATOM 1482 C CA . PHE A 1 189 ? 32.372 -34.564 36.280 1.00 30.78 189 PHE A CA 1
ATOM 1483 C C . PHE A 1 189 ? 32.657 -33.702 37.496 1.00 31.07 189 PHE A C 1
ATOM 1484 O O . PHE A 1 189 ? 31.744 -33.073 38.050 1.00 37.95 189 PHE A O 1
ATOM 1492 N N . HIS A 1 190 ? 33.922 -33.643 37.887 1.00 31.22 190 HIS A N 1
ATOM 1493 C CA . HIS A 1 190 ? 34.342 -32.944 39.089 1.00 32.36 190 HIS A CA 1
ATOM 1494 C C . HIS A 1 190 ? 34.830 -31.553 38.711 1.00 36.99 190 HIS A C 1
ATOM 1495 O O . HIS A 1 190 ? 35.811 -31.426 37.976 1.00 29.15 190 HIS A O 1
ATOM 1502 N N . LYS A 1 191 ? 34.157 -30.522 39.218 1.00 32.80 191 LYS A N 1
ATOM 1503 C CA . LYS A 1 191 ? 34.471 -29.146 38.876 1.00 33.11 191 LYS A CA 1
ATOM 1504 C C . LYS A 1 191 ? 35.562 -28.609 39.792 1.00 31.03 191 LYS A C 1
ATOM 1505 O O . LYS A 1 191 ? 35.868 -29.179 40.839 1.00 35.19 191 LYS A O 1
ATOM 1511 N N . SER A 1 192 ? 36.137 -27.471 39.398 1.00 28.54 192 SER A N 1
ATOM 1512 C CA . SER A 1 192 ? 37.317 -26.977 40.102 1.00 36.68 192 SER A CA 1
ATOM 1513 C C . SER A 1 192 ? 37.014 -26.615 41.550 1.00 40.40 192 SER A C 1
ATOM 1514 O O . SER A 1 192 ? 37.935 -26.611 42.378 1.00 40.99 192 SER A O 1
ATOM 1517 N N . ASP A 1 193 ? 35.755 -26.328 41.881 1.00 41.28 193 ASP A N 1
ATOM 1518 C CA . ASP A 1 193 ? 35.381 -26.001 43.253 1.00 43.09 193 ASP A CA 1
ATOM 1519 C C . ASP A 1 193 ? 35.051 -27.227 44.098 1.00 42.27 193 ASP A C 1
ATOM 1520 O O . ASP A 1 193 ? 34.650 -27.071 45.255 1.00 50.61 193 ASP A O 1
ATOM 1525 N N . GLY A 1 194 ? 35.223 -28.434 43.569 1.00 41.97 194 GLY A N 1
ATOM 1526 C CA . GLY A 1 194 ? 34.922 -29.630 44.317 1.00 45.57 194 GLY A CA 1
ATOM 1527 C C . GLY A 1 194 ? 33.508 -30.146 44.160 1.00 40.70 194 GLY A C 1
ATOM 1528 O O . GLY A 1 194 ? 33.237 -31.279 44.569 1.00 44.72 194 GLY A O 1
ATOM 1529 N N . SER A 1 195 ? 32.598 -29.358 43.597 1.00 42.59 195 SER A N 1
ATOM 1530 C CA . SER A 1 195 ? 31.264 -29.862 43.309 1.00 41.40 195 SER A CA 1
ATOM 1531 C C . SER A 1 195 ? 31.297 -30.760 42.076 1.00 44.77 195 SER A C 1
ATOM 1532 O O . SER A 1 195 ? 32.235 -30.734 41.280 1.00 37.77 195 SER A O 1
ATOM 1535 N N . THR A 1 196 ? 30.259 -31.575 41.925 1.00 44.94 196 THR A N 1
ATOM 1536 C CA . THR A 1 196 ? 30.174 -32.493 40.801 1.00 40.69 196 THR A CA 1
ATOM 1537 C C . THR A 1 196 ? 28.894 -32.237 40.029 1.00 40.35 196 THR A C 1
ATOM 1538 O O . THR A 1 196 ? 27.949 -31.634 40.541 1.00 47.49 196 THR A O 1
ATOM 1542 N N . VAL A 1 197 ? 28.876 -32.704 38.783 1.00 36.00 197 VAL A N 1
ATOM 1543 C CA . VAL A 1 197 ? 27.692 -32.630 37.930 1.00 37.84 197 VAL A CA 1
ATOM 1544 C C . VAL A 1 197 ? 27.723 -33.826 37.003 1.00 39.31 197 VAL A C 1
ATOM 1545 O O . VAL A 1 197 ? 28.772 -34.160 36.446 1.00 37.02 197 VAL A O 1
ATOM 1549 N N . SER A 1 198 ? 26.577 -34.478 36.853 1.00 38.12 198 SER A N 1
ATOM 1550 C CA . SER A 1 198 ? 26.461 -35.633 35.979 1.00 41.24 198 SER A CA 1
ATOM 1551 C C . SER A 1 198 ? 26.338 -35.141 34.542 1.00 40.42 198 SER A C 1
ATOM 1552 O O . SER A 1 198 ? 25.487 -34.298 34.246 1.00 35.25 198 SER A O 1
ATOM 1555 N N . VAL A 1 199 ? 27.182 -35.653 33.650 1.00 35.78 199 VAL A N 1
ATOM 1556 C CA . VAL A 1 199 ? 27.206 -35.146 32.278 1.00 32.41 199 VAL A CA 1
ATOM 1557 C C . VAL A 1 199 ? 27.368 -36.302 31.309 1.00 33.35 199 VAL A C 1
ATOM 1558 O O . VAL A 1 199 ? 27.878 -37.377 31.661 1.00 32.21 199 VAL A O 1
ATOM 1562 N N . PRO A 1 200 ? 26.938 -36.113 30.065 1.00 29.37 200 PRO A N 1
ATOM 1563 C CA . PRO A 1 200 ? 27.118 -37.162 29.052 1.00 29.82 200 PRO A CA 1
ATOM 1564 C C . PRO A 1 200 ? 28.577 -37.264 28.631 1.00 34.14 200 PRO A C 1
ATOM 1565 O O . PRO A 1 200 ? 29.222 -36.262 28.304 1.00 27.74 200 PRO A O 1
ATOM 1569 N N . MET A 1 201 ? 29.092 -38.481 28.637 1.00 28.92 201 MET A N 1
ATOM 1570 C CA . MET A 1 201 ? 30.470 -38.737 28.248 1.00 26.39 201 MET A CA 1
ATOM 1571 C C . MET A 1 201 ? 30.509 -39.837 27.205 1.00 32.65 201 MET A C 1
ATOM 1572 O O . MET A 1 201 ? 29.775 -40.830 27.295 1.00 31.27 201 MET A O 1
ATOM 1577 N N . MET A 1 202 ? 31.341 -39.637 26.196 1.00 26.44 202 MET A N 1
ATOM 1578 C CA . MET A 1 202 ? 31.557 -40.653 25.186 1.00 28.18 202 MET A CA 1
ATOM 1579 C C . MET A 1 202 ? 32.675 -41.597 25.641 1.00 31.09 202 MET A C 1
ATOM 1580 O O . MET A 1 202 ? 33.475 -41.271 26.521 1.00 28.38 202 MET A O 1
ATOM 1585 N N . ALA A 1 203 ? 32.732 -42.768 25.014 1.00 28.26 203 ALA A N 1
ATOM 1586 C CA . ALA A 1 203 ? 33.758 -43.747 25.352 1.00 27.10 203 ALA A CA 1
ATOM 1587 C C . ALA A 1 203 ? 34.113 -44.583 24.135 1.00 31.42 203 ALA A C 1
ATOM 1588 O O . ALA A 1 203 ? 33.248 -44.911 23.322 1.00 27.46 203 ALA A O 1
ATOM 1590 N N . GLN A 1 204 ? 35.401 -44.888 23.988 1.00 23.43 204 GLN A N 1
ATOM 1591 C CA . GLN A 1 204 ? 35.801 -45.866 22.994 1.00 28.80 204 GLN A CA 1
ATOM 1592 C C . GLN A 1 204 ? 37.147 -46.434 23.394 1.00 29.05 204 GLN A C 1
ATOM 1593 O O . GLN A 1 204 ? 37.956 -45.764 24.044 1.00 23.39 204 GLN A O 1
ATOM 1599 N N . THR A 1 205 ? 37.350 -47.693 23.042 1.00 31.81 205 THR A N 1
ATOM 1600 C CA . THR A 1 205 ? 38.629 -48.359 23.216 1.00 25.64 205 THR A CA 1
ATOM 1601 C C . THR A 1 205 ? 39.373 -48.310 21.889 1.00 28.63 205 THR A C 1
ATOM 1602 O O . THR A 1 205 ? 38.819 -48.663 20.848 1.00 26.87 205 THR A O 1
ATOM 1606 N N . ASN A 1 206 ? 40.622 -47.863 21.920 1.00 25.69 206 ASN A N 1
ATOM 1607 C CA . ASN A 1 206 ? 41.373 -47.740 20.685 1.00 25.35 206 ASN A CA 1
ATOM 1608 C C . ASN A 1 206 ? 42.842 -47.729 21.071 1.00 22.19 206 ASN A C 1
ATOM 1609 O O . ASN A 1 206 ? 43.183 -47.716 22.252 1.00 28.42 206 ASN A O 1
ATOM 1614 N N . LYS A 1 207 ? 43.701 -47.763 20.067 1.00 23.29 207 LYS A N 1
ATOM 1615 C CA . LYS A 1 207 ? 45.104 -47.437 20.267 1.00 26.73 207 LYS A CA 1
ATOM 1616 C C . LYS A 1 207 ? 45.222 -45.926 20.111 1.00 29.00 207 LYS A C 1
ATOM 1617 O O . LYS A 1 207 ? 44.942 -45.392 19.029 1.00 34.98 207 LYS A O 1
ATOM 1623 N N . PHE A 1 208 ? 45.577 -45.239 21.194 1.00 24.52 208 PHE A N 1
ATOM 1624 C CA . PHE A 1 208 ? 45.626 -43.779 21.196 1.00 22.52 208 PHE A CA 1
ATOM 1625 C C . PHE A 1 208 ? 47.079 -43.329 21.304 1.00 25.54 208 PHE A C 1
ATOM 1626 O O . PHE A 1 208 ? 47.838 -43.868 22.116 1.00 24.48 208 PHE A O 1
ATOM 1634 N N . ASN A 1 209 ? 47.456 -42.340 20.500 1.00 22.85 209 ASN A N 1
ATOM 1635 C CA . ASN A 1 209 ? 48.692 -41.615 20.773 1.00 22.85 209 ASN A CA 1
ATOM 1636 C C . ASN A 1 209 ? 48.600 -40.942 22.133 1.00 25.32 209 ASN A C 1
ATOM 1637 O O . ASN A 1 209 ? 47.653 -40.191 22.415 1.00 22.52 209 ASN A O 1
ATOM 1642 N N . TYR A 1 210 ? 49.604 -41.193 22.976 1.00 22.32 210 TYR A N 1
ATOM 1643 C CA . TYR A 1 210 ? 49.533 -40.836 24.387 1.00 22.35 210 TYR A CA 1
ATOM 1644 C C . TYR A 1 210 ? 50.921 -40.493 24.911 1.00 25.49 210 TYR A C 1
ATOM 1645 O O . TYR A 1 210 ? 51.904 -41.153 24.563 1.00 23.26 210 TYR A O 1
ATOM 1654 N N . THR A 1 211 ? 50.984 -39.522 25.817 1.00 21.78 211 THR A N 1
ATOM 1655 C CA . THR A 1 211 ? 52.238 -39.248 26.503 1.00 23.33 211 THR A CA 1
ATOM 1656 C C . THR A 1 211 ? 51.929 -38.615 27.855 1.00 22.35 211 THR A C 1
ATOM 1657 O O . THR A 1 211 ? 50.843 -38.068 28.085 1.00 24.21 211 THR A O 1
ATOM 1661 N N . GLU A 1 212 ? 52.883 -38.736 28.764 1.00 25.33 212 GLU A N 1
ATOM 1662 C CA . GLU A 1 212 ? 52.800 -38.130 30.084 1.00 25.37 212 GLU A CA 1
ATOM 1663 C C . GLU A 1 212 ? 53.925 -37.115 30.220 1.00 26.07 212 GLU A C 1
ATOM 1664 O O . GLU A 1 212 ? 55.083 -37.451 29.983 1.00 27.38 212 GLU A O 1
ATOM 1670 N N . PHE A 1 213 ? 53.587 -35.879 30.580 1.00 19.95 213 PHE A N 1
ATOM 1671 C CA . PHE A 1 213 ? 54.568 -34.820 30.816 1.00 22.44 213 PHE A CA 1
ATOM 1672 C C . PHE A 1 213 ? 54.487 -34.400 32.279 1.00 24.58 213 PHE A C 1
ATOM 1673 O O . PHE A 1 213 ? 53.583 -34.804 33.013 1.00 26.18 213 PHE A O 1
ATOM 1681 N N . THR A 1 214 ? 55.437 -33.572 32.707 1.00 21.38 214 THR A N 1
ATOM 1682 C CA . THR A 1 214 ? 55.368 -32.933 34.015 1.00 21.25 214 THR A CA 1
ATOM 1683 C C . THR A 1 214 ? 55.455 -31.421 33.879 1.00 23.62 214 THR A C 1
ATOM 1684 O O . THR A 1 214 ? 56.129 -30.897 32.989 1.00 26.44 214 THR A O 1
ATOM 1688 N N . THR A 1 215 ? 54.766 -30.705 34.768 1.00 24.95 215 THR A N 1
ATOM 1689 C CA . THR A 1 215 ? 54.930 -29.254 34.831 1.00 24.19 215 THR A CA 1
ATOM 1690 C C . THR A 1 215 ? 56.233 -28.920 35.541 1.00 29.07 215 THR A C 1
ATOM 1691 O O . THR A 1 215 ? 56.834 -29.781 36.194 1.00 29.19 215 THR A O 1
ATOM 1695 N N . PRO A 1 216 ? 56.703 -27.664 35.427 1.00 26.65 216 PRO A N 1
ATOM 1696 C CA . PRO A 1 216 ? 57.907 -27.247 36.166 1.00 30.55 216 PRO A CA 1
ATOM 1697 C C . PRO A 1 216 ? 57.832 -27.501 37.665 1.00 34.96 216 PRO A C 1
ATOM 1698 O O . PRO A 1 216 ? 58.878 -27.622 38.317 1.00 34.25 216 PRO A O 1
ATOM 1702 N N . ASP A 1 217 ? 56.628 -27.597 38.232 1.00 30.74 217 ASP A N 1
ATOM 1703 C CA . ASP A 1 217 ? 56.499 -28.008 39.626 1.00 33.45 217 ASP A CA 1
ATOM 1704 C C . ASP A 1 217 ? 56.396 -29.517 39.786 1.00 35.48 217 ASP A C 1
ATOM 1705 O O . ASP A 1 217 ? 56.287 -30.012 40.913 1.00 39.54 217 ASP A O 1
ATOM 1710 N N . GLY A 1 218 ? 56.443 -30.255 38.693 1.00 32.12 218 GLY A N 1
ATOM 1711 C CA . GLY A 1 218 ? 56.511 -31.690 38.772 1.00 33.56 218 GLY A CA 1
ATOM 1712 C C . GLY A 1 218 ? 55.179 -32.393 38.864 1.00 30.96 218 GLY A C 1
ATOM 1713 O O . GLY A 1 218 ? 55.150 -33.584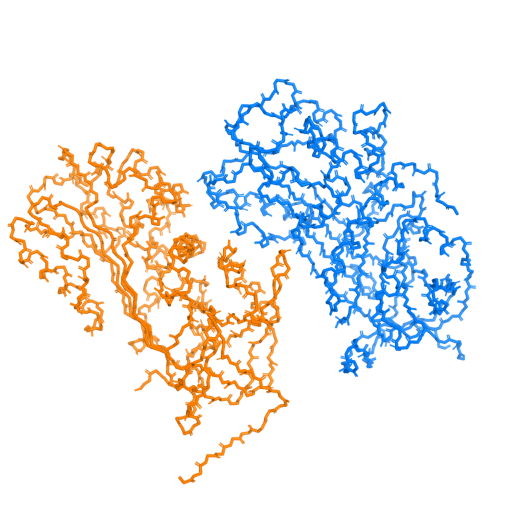 39.188 1.00 31.21 218 GLY A O 1
ATOM 1714 N N . HIS A 1 219 ? 54.078 -31.704 38.598 1.00 29.73 219 HIS A N 1
ATOM 1715 C CA . HIS A 1 219 ? 52.792 -32.389 38.494 1.00 26.44 219 HIS A CA 1
ATOM 1716 C C . HIS A 1 219 ? 52.700 -33.120 37.167 1.00 24.03 219 HIS A C 1
ATOM 1717 O O . HIS A 1 219 ? 52.987 -32.546 36.111 1.00 27.77 219 HIS A O 1
ATOM 1724 N N . TYR A 1 220 ? 52.314 -34.387 37.226 1.00 21.79 220 TYR A N 1
ATOM 1725 C CA . TYR A 1 220 ? 52.099 -35.169 36.019 1.00 23.80 220 TYR A CA 1
ATOM 1726 C C . TYR A 1 220 ? 50.814 -34.737 35.323 1.00 22.07 220 TYR A C 1
ATOM 1727 O O . TYR A 1 220 ? 49.817 -34.395 35.965 1.00 26.54 220 TYR A O 1
ATOM 1736 N N . TYR A 1 221 ? 50.832 -34.784 33.997 1.00 25.07 221 TYR A N 1
ATOM 1737 C CA . TYR A 1 221 ? 49.604 -34.584 33.245 1.00 22.07 221 TYR A CA 1
ATOM 1738 C C . TYR A 1 221 ? 49.594 -35.489 32.028 1.00 23.49 221 TYR A C 1
ATOM 1739 O O . TYR A 1 221 ? 50.647 -35.859 31.502 1.00 27.49 221 TYR A O 1
ATOM 1748 N N . ASP A 1 222 ? 48.392 -35.904 31.640 1.00 21.74 222 ASP A N 1
ATOM 1749 C CA . ASP A 1 222 ? 48.189 -36.778 30.487 1.00 25.63 222 ASP A CA 1
ATOM 1750 C C . ASP A 1 222 ? 47.948 -35.938 29.240 1.00 25.24 222 ASP A C 1
ATOM 1751 O O . ASP A 1 222 ? 47.209 -34.956 29.292 1.00 24.97 222 ASP A O 1
ATOM 1756 N N . ILE A 1 223 ? 48.476 -36.379 28.101 1.00 22.20 223 ILE A N 1
ATOM 1757 C CA . ILE A 1 223 ? 48.117 -35.770 26.816 1.00 25.58 223 ILE A CA 1
ATOM 1758 C C . ILE A 1 223 ? 47.748 -36.883 25.850 1.00 24.21 223 ILE A C 1
ATOM 1759 O O . ILE A 1 223 ? 48.525 -37.831 25.645 1.00 20.26 223 ILE A O 1
ATOM 1764 N N . LEU A 1 224 ? 46.569 -36.778 25.263 1.00 19.90 224 LEU A N 1
ATOM 1765 C CA . LEU A 1 224 ? 46.102 -37.750 24.280 1.00 23.34 224 LEU A CA 1
ATOM 1766 C C . LEU A 1 224 ? 45.881 -37.048 22.950 1.00 28.07 224 LEU A C 1
ATOM 1767 O O . LEU A 1 224 ? 45.461 -35.892 22.924 1.00 26.54 224 LEU A O 1
ATOM 1772 N N . GLU A 1 225 ? 46.153 -37.745 21.850 1.00 22.39 225 GLU A N 1
ATOM 1773 C CA . GLU A 1 225 ? 45.824 -37.240 20.521 1.00 24.65 225 GLU A CA 1
ATOM 1774 C C . GLU A 1 225 ? 44.614 -37.981 19.977 1.00 26.49 225 GLU A C 1
ATOM 1775 O O . GLU A 1 225 ? 44.565 -39.216 20.020 1.00 26.64 225 GLU A O 1
ATOM 1781 N N . LEU A 1 226 ? 43.636 -37.230 19.474 1.00 19.82 226 LEU A N 1
ATOM 1782 C CA . LEU A 1 226 ? 42.453 -37.798 18.820 1.00 24.26 226 LEU A CA 1
ATOM 1783 C C . LEU A 1 226 ? 42.440 -37.333 17.373 1.00 25.73 226 LEU A C 1
ATOM 1784 O O . LEU A 1 226 ? 42.132 -36.156 17.104 1.00 25.22 226 LEU A O 1
ATOM 1789 N N . PRO A 1 227 ? 42.778 -38.187 16.411 1.00 23.66 227 PRO A N 1
ATOM 1790 C CA . PRO A 1 227 ? 42.799 -37.748 15.013 1.00 20.37 227 PRO A CA 1
ATOM 1791 C C . PRO A 1 227 ? 41.415 -37.628 14.390 1.00 23.08 227 PRO A C 1
ATOM 1792 O O . PRO A 1 227 ? 40.486 -38.404 14.664 1.00 23.21 227 PRO A O 1
ATOM 1796 N N . TYR A 1 228 ? 41.294 -36.615 13.537 1.00 24.61 228 TYR A N 1
ATOM 1797 C CA . TYR A 1 228 ? 40.113 -36.417 12.717 1.00 23.50 228 TYR A CA 1
ATOM 1798 C C . TYR A 1 228 ? 40.292 -37.193 11.416 1.00 23.92 228 TYR A C 1
ATOM 1799 O O . TYR A 1 228 ? 41.393 -37.648 11.079 1.00 23.56 228 TYR A O 1
ATOM 1808 N N . HIS A 1 229 ? 39.182 -37.334 10.692 1.00 29.00 229 HIS A N 1
ATOM 1809 C CA . HIS A 1 229 ? 39.107 -38.278 9.587 1.00 31.96 229 HIS A CA 1
ATOM 1810 C C . HIS A 1 229 ? 40.055 -37.910 8.470 1.00 41.68 229 HIS A C 1
ATOM 1811 O O . HIS A 1 229 ? 40.626 -38.798 7.827 1.00 49.28 229 HIS A O 1
ATOM 1818 N N . GLY A 1 230 ? 40.272 -36.619 8.241 1.00 36.87 230 GLY A N 1
ATOM 1819 C CA . GLY A 1 230 ? 41.193 -36.234 7.192 1.00 43.29 230 GLY A CA 1
ATOM 1820 C C . GLY A 1 230 ? 42.615 -36.707 7.415 1.00 51.40 230 GLY A C 1
ATOM 1821 O O . GLY A 1 230 ? 43.448 -36.547 6.515 1.00 56.95 230 GLY A O 1
ATOM 1822 N N . ASP A 1 231 ? 42.916 -37.279 8.583 1.00 47.25 231 ASP A N 1
ATOM 1823 C CA . ASP A 1 231 ? 44.282 -37.684 8.895 1.00 31.97 231 ASP A CA 1
ATOM 1824 C C . ASP A 1 231 ? 45.212 -36.471 9.028 1.00 41.94 231 ASP A C 1
ATOM 1825 O O . ASP A 1 231 ? 46.410 -36.635 9.269 1.00 44.52 231 ASP A O 1
ATOM 1827 N N . THR A 1 232 ? 44.701 -35.249 8.851 1.00 28.43 232 THR A N 1
ATOM 1828 C CA . THR A 1 232 ? 45.566 -34.080 8.974 1.00 36.25 232 THR A CA 1
ATOM 1829 C C . THR A 1 232 ? 45.324 -33.249 10.222 1.00 32.35 232 THR A C 1
ATOM 1830 O O . THR A 1 232 ? 46.272 -32.621 10.713 1.00 26.55 232 THR A O 1
ATOM 1834 N N . LEU A 1 233 ? 44.099 -33.203 10.733 1.00 25.65 233 LEU A N 1
ATOM 1835 C CA . LEU A 1 233 ? 43.804 -32.501 11.978 1.00 23.75 233 LEU A CA 1
ATOM 1836 C C . LEU A 1 233 ? 43.707 -33.505 13.119 1.00 28.47 233 LEU A C 1
ATOM 1837 O O . LEU A 1 233 ? 43.329 -34.660 12.919 1.00 24.94 233 LEU A O 1
ATOM 1842 N N . SER A 1 234 ? 44.037 -33.052 14.325 1.00 24.11 234 SER A N 1
ATOM 1843 C CA . SER A 1 234 ? 43.824 -33.839 15.537 1.00 19.57 234 SER A CA 1
ATOM 1844 C C . SER A 1 234 ? 43.398 -32.893 16.641 1.00 23.53 234 SER A C 1
ATOM 1845 O O . SER A 1 234 ? 43.708 -31.700 16.604 1.00 22.41 234 SER A O 1
ATOM 1848 N N . MET A 1 235 ? 42.715 -33.439 17.639 1.00 21.04 235 MET A N 1
ATOM 1849 C CA . MET A 1 235 ? 42.464 -32.738 18.889 1.00 22.62 235 MET A CA 1
ATOM 1850 C C . MET A 1 235 ? 43.341 -33.367 19.955 1.00 22.37 235 MET A C 1
ATOM 1851 O O . MET A 1 235 ? 43.315 -34.590 20.138 1.00 25.19 235 MET A O 1
ATOM 1856 N N . PHE A 1 236 ? 44.108 -32.541 20.654 1.00 19.81 236 PHE A N 1
ATOM 1857 C CA . PHE A 1 236 ? 44.910 -32.990 21.778 1.00 21.48 236 PHE A CA 1
ATOM 1858 C C . PHE A 1 236 ? 44.122 -32.660 23.023 1.00 24.30 236 PHE A C 1
ATOM 1859 O O . PHE A 1 236 ? 43.508 -31.599 23.113 1.00 22.86 236 PHE A O 1
ATOM 1867 N N . ILE A 1 237 ? 44.091 -33.592 23.958 1.00 18.94 237 ILE A N 1
ATOM 1868 C CA . ILE A 1 237 ? 43.405 -33.404 25.225 1.00 20.62 237 ILE A CA 1
ATOM 1869 C C . ILE A 1 237 ? 44.463 -33.494 26.309 1.00 20.30 237 ILE A C 1
ATOM 1870 O O . ILE A 1 237 ? 45.224 -34.472 26.347 1.00 23.80 237 ILE A O 1
ATOM 1875 N N . ALA A 1 238 ? 44.501 -32.507 27.201 1.00 21.97 238 ALA A N 1
ATOM 1876 C CA . ALA A 1 238 ? 45.503 -32.462 28.257 1.00 21.00 238 ALA A CA 1
ATOM 1877 C C . ALA A 1 238 ? 44.861 -32.176 29.600 1.00 22.89 238 ALA A C 1
ATOM 1878 O O . ALA A 1 238 ? 44.071 -31.237 29.734 1.00 21.03 238 ALA A O 1
ATOM 1880 N N . ALA A 1 239 ? 45.231 -32.952 30.614 1.00 22.49 239 ALA A N 1
ATOM 1881 C CA . ALA A 1 239 ? 44.694 -32.697 31.946 1.00 20.97 239 ALA A CA 1
ATOM 1882 C C . ALA A 1 239 ? 45.655 -33.245 32.985 1.00 25.23 239 ALA A C 1
ATOM 1883 O O . ALA A 1 239 ? 46.240 -34.317 32.782 1.00 26.14 239 ALA A O 1
ATOM 1885 N N . PRO A 1 240 ? 45.789 -32.576 34.123 1.00 22.47 240 PRO A N 1
ATOM 1886 C CA . PRO A 1 240 ? 46.633 -33.112 35.191 1.00 25.84 240 PRO A CA 1
ATOM 1887 C C . PRO A 1 240 ? 46.099 -34.443 35.683 1.00 32.22 240 PRO A C 1
ATOM 1888 O O . PRO A 1 240 ? 44.892 -34.714 35.662 1.00 29.68 240 PRO A O 1
ATOM 1892 N N . TYR A 1 241 ? 47.026 -35.289 36.119 1.00 26.63 241 TYR A N 1
ATOM 1893 C CA . TYR A 1 241 ? 46.640 -36.598 36.637 1.00 27.82 241 TYR A CA 1
ATOM 1894 C C . TYR A 1 241 ? 45.855 -36.464 37.933 1.00 27.94 241 TYR A C 1
ATOM 1895 O O . TYR A 1 241 ? 44.853 -37.164 38.141 1.00 34.16 241 TYR A O 1
ATOM 1904 N N . GLU A 1 242 ? 46.327 -35.606 38.838 1.00 28.02 242 GLU A N 1
ATOM 1905 C CA . GLU A 1 242 ? 45.685 -35.425 40.132 1.00 29.70 242 GLU A CA 1
ATOM 1906 C C . GLU A 1 242 ? 44.534 -34.427 40.049 1.00 33.45 242 GLU A C 1
ATOM 1907 O O . GLU A 1 242 ? 44.648 -33.360 39.434 1.00 30.32 242 GLU A O 1
ATOM 1913 N N . LYS A 1 243 ? 43.426 -34.774 40.707 1.00 40.71 243 LYS A N 1
ATOM 1914 C CA . LYS A 1 243 ? 42.276 -33.877 40.749 1.00 32.88 243 LYS A CA 1
ATOM 1915 C C . LYS A 1 243 ? 42.602 -32.574 41.468 1.00 34.93 243 LYS A C 1
ATOM 1916 O O . LYS A 1 243 ? 41.997 -31.538 41.175 1.00 36.77 243 LYS A O 1
ATOM 1922 N N . GLU A 1 244 ? 43.552 -32.595 42.403 1.00 34.36 244 GLU A N 1
ATOM 1923 C CA . GLU A 1 244 ? 43.846 -31.399 43.184 1.00 34.53 244 GLU A CA 1
ATOM 1924 C C . GLU A 1 244 ? 44.687 -30.373 42.425 1.00 36.70 244 GLU A C 1
ATOM 1925 O O . GLU A 1 244 ? 44.789 -29.228 42.881 1.00 31.95 244 GLU A O 1
ATOM 1928 N N . VAL A 1 245 ? 45.293 -30.749 41.303 1.00 30.12 245 VAL A N 1
ATOM 1929 C CA . VAL A 1 245 ? 46.094 -29.816 40.506 1.00 31.41 245 VAL A CA 1
ATOM 1930 C C . VAL A 1 245 ? 45.165 -29.013 39.602 1.00 28.16 245 VAL A C 1
ATOM 1931 O O . VAL A 1 245 ? 44.441 -29.612 38.798 1.00 31.09 245 VAL A O 1
ATOM 1935 N N . PRO A 1 246 ? 45.177 -27.681 39.674 1.00 33.76 246 PRO A N 1
ATOM 1936 C CA . PRO A 1 246 ? 44.287 -26.879 38.823 1.00 36.27 246 PRO A CA 1
ATOM 1937 C C . PRO A 1 246 ? 44.769 -26.826 37.384 1.00 30.42 246 PRO A C 1
ATOM 1938 O O . PRO A 1 246 ? 45.964 -26.937 37.108 1.00 30.12 246 PRO A O 1
ATOM 1942 N N . LEU A 1 247 ? 43.820 -26.616 36.460 1.00 30.06 247 LEU A N 1
ATOM 1943 C CA . LEU A 1 247 ? 44.168 -26.592 35.039 1.00 27.55 247 LEU A CA 1
ATOM 1944 C C . LEU A 1 247 ? 45.132 -25.455 34.702 1.00 27.51 247 LEU A C 1
ATOM 1945 O O . LEU A 1 247 ? 45.896 -25.557 33.730 1.00 27.35 247 LEU A O 1
ATOM 1950 N N . SER A 1 248 ? 45.131 -24.382 35.498 1.00 29.15 248 SER A N 1
ATOM 1951 C CA . SER A 1 248 ? 46.066 -23.284 35.268 1.00 28.77 248 SER A CA 1
ATOM 1952 C C . SER A 1 248 ? 47.516 -23.755 35.308 1.00 24.70 248 SER A C 1
ATOM 1953 O O . SER A 1 248 ? 48.387 -23.085 34.736 1.00 27.19 248 SER A O 1
ATOM 1956 N N . ALA A 1 249 ? 47.796 -24.884 35.974 1.00 27.85 249 ALA A N 1
ATOM 1957 C CA . ALA A 1 249 ? 49.162 -25.402 35.987 1.00 33.32 249 ALA A CA 1
ATOM 1958 C C . ALA A 1 249 ? 49.625 -25.729 34.577 1.00 26.27 249 ALA A C 1
ATOM 1959 O O . ALA A 1 249 ? 50.824 -25.633 34.277 1.00 28.31 249 ALA A O 1
ATOM 1961 N N . LEU A 1 250 ? 48.685 -26.116 33.702 1.00 24.96 250 LEU A N 1
ATOM 1962 C CA . LEU A 1 250 ? 48.968 -26.393 32.299 1.00 22.30 250 LEU A CA 1
ATOM 1963 C C . LEU A 1 250 ? 48.834 -25.142 31.439 1.00 24.29 250 LEU A C 1
ATOM 1964 O O . LEU A 1 250 ? 49.694 -24.869 30.592 1.00 23.74 250 LEU A O 1
ATOM 1969 N N . THR A 1 251 ? 47.751 -24.377 31.612 1.00 23.01 251 THR A N 1
ATOM 1970 C CA . THR A 1 251 ? 47.581 -23.229 30.726 1.00 22.11 251 THR A CA 1
ATOM 1971 C C . THR A 1 251 ? 48.709 -22.227 30.910 1.00 26.97 251 THR A C 1
ATOM 1972 O O . THR A 1 251 ? 49.160 -21.641 29.926 1.00 25.72 251 THR A O 1
ATOM 1976 N N . ASN A 1 252 ? 49.244 -22.091 32.133 1.00 24.58 252 ASN A N 1
ATOM 1977 C CA . ASN A 1 252 ? 50.330 -21.130 32.363 1.00 29.55 252 ASN A CA 1
ATOM 1978 C C . ASN A 1 252 ? 51.625 -21.487 31.626 1.00 31.52 252 ASN A C 1
ATOM 1979 O O . ASN A 1 252 ? 52.481 -20.610 31.469 1.00 28.89 252 ASN A O 1
ATOM 1984 N N . ILE A 1 253 ? 51.811 -22.739 31.186 1.00 27.67 253 ILE A N 1
ATOM 1985 C CA . ILE A 1 253 ? 53.045 -23.141 30.506 1.00 27.89 253 ILE A CA 1
ATOM 1986 C C . ILE A 1 253 ? 52.838 -23.463 29.029 1.00 27.67 253 ILE A C 1
ATOM 1987 O O . ILE A 1 253 ? 53.794 -23.882 28.367 1.00 26.29 253 ILE A O 1
ATOM 1992 N N . LEU A 1 254 ? 51.627 -23.280 28.485 1.00 24.05 254 LEU A N 1
ATOM 1993 C CA . LEU A 1 254 ? 51.379 -23.640 27.093 1.00 25.52 254 LEU A CA 1
ATOM 1994 C C . LEU A 1 254 ? 52.244 -22.822 26.144 1.00 26.35 254 LEU A C 1
ATOM 1995 O O . LEU A 1 254 ? 52.500 -21.637 26.366 1.00 29.29 254 LEU A O 1
ATOM 2000 N N . SER A 1 255 ? 52.646 -23.458 25.047 1.00 25.17 255 SER A N 1
ATOM 2001 C CA . SER A 1 255 ? 53.246 -22.744 23.930 1.00 23.04 255 SER A CA 1
ATOM 2002 C C . SER A 1 255 ? 53.100 -23.627 22.709 1.00 24.00 255 SER A C 1
ATOM 2003 O O . SER A 1 255 ? 52.893 -24.836 22.826 1.00 25.84 255 SER A O 1
ATOM 2006 N N . ALA A 1 256 ? 53.199 -23.011 21.533 1.00 25.49 256 ALA A N 1
ATOM 2007 C CA . ALA A 1 256 ? 53.221 -23.797 20.305 1.00 27.53 256 ALA A CA 1
ATOM 2008 C C . ALA A 1 256 ? 54.337 -24.844 20.346 1.00 30.65 256 ALA A C 1
ATOM 2009 O O . ALA A 1 256 ? 54.143 -25.999 19.926 1.00 29.12 256 ALA A O 1
ATOM 2011 N N . GLN A 1 257 ? 55.514 -24.460 20.860 1.00 27.00 257 GLN A N 1
ATOM 2012 C CA . GLN A 1 257 ? 56.627 -25.399 20.952 1.00 25.95 257 GLN A CA 1
ATOM 2013 C C . GLN A 1 257 ? 56.278 -26.587 21.850 1.00 25.39 257 GLN A C 1
ATOM 2014 O O . GLN A 1 257 ? 56.617 -27.735 21.536 1.00 25.54 257 GLN A O 1
ATOM 2017 N N . LEU A 1 258 ? 55.634 -26.330 22.989 1.00 23.31 258 LEU A N 1
ATOM 2018 C CA . LEU A 1 258 ? 55.317 -27.427 23.907 1.00 25.32 258 LEU A CA 1
ATOM 2019 C C . LEU A 1 258 ? 54.373 -28.424 23.251 1.00 23.73 258 LEU A C 1
ATOM 2020 O O . LEU A 1 258 ? 54.499 -29.637 23.446 1.00 23.62 258 LEU A O 1
ATOM 2025 N N . ILE A 1 259 ? 53.394 -27.924 22.493 1.00 27.10 259 ILE A N 1
ATOM 2026 C CA . ILE A 1 259 ? 52.446 -28.814 21.837 1.00 22.31 259 ILE A CA 1
ATOM 2027 C C . ILE A 1 259 ? 53.159 -29.699 20.820 1.00 24.46 259 ILE A C 1
ATOM 2028 O O . ILE A 1 259 ? 52.813 -30.874 20.649 1.00 22.95 259 ILE A O 1
ATOM 2033 N N . SER A 1 260 ? 54.164 -29.155 20.117 1.00 24.56 260 SER A N 1
ATOM 2034 C CA . SER A 1 260 ? 54.907 -30.003 19.187 1.00 24.90 260 SER A CA 1
ATOM 2035 C C . SER A 1 260 ? 55.691 -31.069 19.930 1.00 25.29 260 SER A C 1
ATOM 2036 O O . SER A 1 260 ? 55.860 -32.184 19.421 1.00 24.36 260 SER A O 1
ATOM 2039 N N . HIS A 1 261 ? 56.149 -30.742 21.136 1.00 22.07 261 HIS A N 1
ATOM 2040 C CA . HIS A 1 261 ? 56.896 -31.695 21.957 1.00 23.40 261 HIS A CA 1
ATOM 2041 C C . HIS A 1 261 ? 55.978 -32.811 22.453 1.00 21.61 261 HIS A C 1
ATOM 2042 O O . HIS A 1 261 ? 56.354 -33.987 22.438 1.00 23.52 261 HIS A O 1
ATOM 2049 N N . TRP A 1 262 ? 54.750 -32.469 22.849 1.00 19.45 262 TRP A N 1
ATOM 2050 C CA . TRP A 1 262 ? 53.777 -33.509 23.178 1.00 22.00 262 TRP A CA 1
ATOM 2051 C C . TRP A 1 262 ? 53.685 -34.529 22.054 1.00 21.16 262 TRP A C 1
ATOM 2052 O O . TRP A 1 262 ? 53.795 -35.740 22.281 1.00 21.75 262 TRP A O 1
ATOM 2063 N N . LYS A 1 263 ? 53.480 -34.040 20.819 1.00 21.79 263 LYS A N 1
ATOM 2064 C CA . LYS A 1 263 ? 53.261 -34.919 19.676 1.00 28.26 263 LYS A CA 1
ATOM 2065 C C . LYS A 1 263 ? 54.502 -35.755 19.361 1.00 23.54 263 LYS A C 1
ATOM 2066 O O . LYS A 1 263 ? 54.387 -36.938 19.023 1.00 22.75 263 LYS A O 1
ATOM 2072 N N . GLY A 1 264 ? 55.686 -35.158 19.465 1.00 25.06 264 GLY A N 1
ATOM 2073 C CA . GLY A 1 264 ? 56.910 -35.893 19.196 1.00 23.14 264 GLY A CA 1
ATOM 2074 C C . GLY A 1 264 ? 57.174 -37.014 20.182 1.00 25.15 264 GLY A C 1
ATOM 2075 O O . GLY A 1 264 ? 57.866 -37.983 19.848 1.00 25.44 264 GLY A O 1
ATOM 2076 N N . ASN A 1 265 ? 56.662 -36.898 21.406 1.00 20.82 265 ASN A N 1
ATOM 2077 C CA . ASN A 1 265 ? 56.929 -37.896 22.447 1.00 26.50 265 ASN A CA 1
ATOM 2078 C C . ASN A 1 265 ? 55.839 -38.950 22.563 1.00 28.97 265 ASN A C 1
ATOM 2079 O O . ASN A 1 265 ? 55.919 -39.807 23.449 1.00 26.86 265 ASN A O 1
ATOM 2084 N N . MET A 1 266 ? 54.809 -38.888 21.731 1.00 24.03 266 MET A N 1
ATOM 2085 C CA . MET A 1 266 ? 53.703 -39.822 21.866 1.00 19.34 266 MET A CA 1
ATOM 2086 C C . MET A 1 266 ? 54.032 -41.177 21.259 1.00 23.57 266 MET A C 1
ATOM 2087 O O . MET A 1 266 ? 54.740 -41.272 20.255 1.00 26.78 266 MET A O 1
ATOM 2092 N N . THR A 1 267 ? 53.476 -42.222 21.874 1.00 26.60 267 THR A N 1
ATOM 2093 C CA . THR A 1 267 ? 53.385 -43.545 21.279 1.00 27.25 267 THR A CA 1
ATOM 2094 C C . THR A 1 267 ? 51.950 -44.029 21.425 1.00 27.65 267 THR A C 1
ATOM 2095 O O . THR A 1 267 ? 51.197 -43.541 22.276 1.00 24.20 267 THR A O 1
ATOM 2099 N N . ARG A 1 268 ? 51.576 -45.012 20.594 1.00 26.10 268 ARG A N 1
ATOM 2100 C CA . ARG A 1 268 ? 50.186 -45.470 20.529 1.00 29.52 268 ARG A CA 1
ATOM 2101 C C . ARG A 1 268 ? 49.993 -46.632 21.495 1.00 37.24 268 ARG A C 1
ATOM 2102 O O . ARG A 1 268 ? 50.665 -47.661 21.379 1.00 38.96 268 ARG A O 1
ATOM 2110 N N . LEU A 1 269 ? 49.098 -46.452 22.456 1.00 27.97 269 LEU A N 1
ATOM 2111 C CA . LEU A 1 269 ? 48.813 -47.371 23.530 1.00 34.22 269 LEU A CA 1
ATOM 2112 C C . LEU A 1 269 ? 47.336 -47.746 23.526 1.00 32.65 269 LEU A C 1
ATOM 2113 O O . LEU A 1 269 ? 46.487 -46.871 23.322 1.00 33.21 269 LEU A O 1
ATOM 2118 N N . PRO A 1 270 ? 46.993 -49.015 23.770 1.00 29.87 270 PRO A N 1
ATOM 2119 C CA . PRO A 1 270 ? 45.574 -49.424 23.846 1.00 28.49 270 PRO A CA 1
ATOM 2120 C C . PRO A 1 270 ? 44.944 -48.982 25.159 1.00 35.19 270 PRO A C 1
ATOM 2121 O O . PRO A 1 270 ? 45.391 -49.368 26.239 1.00 33.98 270 PRO A O 1
ATOM 2125 N N . ARG A 1 271 ? 43.871 -48.197 25.063 1.00 32.73 271 ARG A N 1
ATOM 2126 C CA . ARG A 1 271 ? 43.272 -47.575 26.231 1.00 28.82 271 ARG A CA 1
ATOM 2127 C C . ARG A 1 271 ? 41.771 -47.424 26.015 1.00 28.87 271 ARG A C 1
ATOM 2128 O O . ARG A 1 271 ? 41.301 -47.328 24.879 1.00 29.12 271 ARG A O 1
ATOM 2130 N N . LEU A 1 272 ? 41.030 -47.418 27.116 1.00 28.34 272 LEU A N 1
ATOM 2131 C CA . LEU A 1 272 ? 39.630 -47.017 27.110 1.00 35.01 272 LEU A CA 1
ATOM 2132 C C . LEU A 1 272 ? 39.595 -45.538 27.468 1.00 30.70 272 LEU A C 1
ATOM 2133 O O . LEU A 1 272 ? 40.009 -45.157 28.566 1.00 31.16 272 LEU A O 1
ATOM 2138 N N . LEU A 1 273 ? 39.142 -44.713 26.527 1.00 29.85 273 LEU A N 1
ATOM 2139 C CA . LEU A 1 273 ? 39.039 -43.271 26.717 1.00 26.27 273 LEU A CA 1
ATOM 2140 C C . LEU A 1 273 ? 37.592 -42.925 27.019 1.00 26.47 273 LEU A C 1
ATOM 2141 O O . LEU A 1 273 ? 36.704 -43.273 26.234 1.00 28.09 273 LEU A O 1
ATOM 2146 N N . VAL A 1 274 ? 37.360 -42.260 28.149 1.00 24.51 274 VAL A N 1
ATOM 2147 C CA . VAL A 1 274 ? 36.068 -41.649 28.471 1.00 26.90 274 VAL A CA 1
ATOM 2148 C C . VAL A 1 274 ? 36.245 -40.132 28.431 1.00 31.86 274 VAL A C 1
ATOM 2149 O O . VAL A 1 274 ? 37.073 -39.573 29.167 1.00 25.70 274 VAL A O 1
ATOM 2153 N N . LEU A 1 275 ? 35.436 -39.461 27.600 1.00 27.38 275 LEU A N 1
ATOM 2154 C CA . LEU A 1 275 ? 35.599 -38.011 27.352 1.00 25.53 275 LEU A CA 1
ATOM 2155 C C . LEU A 1 275 ? 34.235 -37.340 27.312 1.00 25.47 275 LEU A C 1
ATOM 2156 O O . LEU A 1 275 ? 33.343 -37.815 26.583 1.00 25.81 275 LEU A O 1
ATOM 2161 N N . PRO A 1 276 ? 34.037 -36.238 28.036 1.00 23.61 276 PRO A N 1
ATOM 2162 C CA . PRO A 1 276 ? 32.747 -35.537 27.942 1.00 25.73 276 PRO A CA 1
ATOM 2163 C C . PRO A 1 276 ? 32.517 -34.965 26.554 1.00 33.42 276 PRO A C 1
ATOM 2164 O O . PRO A 1 276 ? 33.435 -34.442 25.912 1.00 26.86 276 PRO A O 1
ATOM 2168 N N . LYS A 1 277 ? 31.277 -35.093 26.083 1.00 27.55 277 LYS A N 1
ATOM 2169 C CA . LYS A 1 277 ? 30.827 -34.291 24.956 1.00 24.50 277 LYS A CA 1
ATOM 2170 C C . LYS A 1 277 ? 30.797 -32.827 25.363 1.00 24.45 277 LYS A C 1
ATOM 2171 O O . LYS A 1 277 ? 30.609 -32.492 26.539 1.00 28.19 277 LYS A O 1
ATOM 2177 N N . PHE A 1 278 ? 31.014 -31.936 24.395 1.00 25.02 278 PHE A N 1
ATOM 2178 C CA . PHE A 1 278 ? 30.815 -30.534 24.738 1.00 26.09 278 PHE A CA 1
ATOM 2179 C C . PHE A 1 278 ? 30.504 -29.708 23.500 1.00 22.70 278 PHE A C 1
ATOM 2180 O O . PHE A 1 278 ? 30.814 -30.078 22.368 1.00 25.01 278 PHE A O 1
ATOM 2188 N N . SER A 1 279 ? 29.852 -28.580 23.753 1.00 22.52 279 SER A N 1
ATOM 2189 C CA . SER A 1 279 ? 29.431 -27.634 22.717 1.00 26.00 279 SER A CA 1
ATOM 2190 C C . SER A 1 279 ? 29.668 -26.276 23.369 1.00 28.23 279 SER A C 1
ATOM 2191 O O . SER A 1 279 ? 28.933 -25.895 24.281 1.00 28.82 279 SER A O 1
ATOM 2194 N N . LEU A 1 280 ? 30.742 -25.598 22.977 1.00 26.01 280 LEU A N 1
ATOM 2195 C CA . LEU A 1 280 ? 31.154 -24.350 23.604 1.00 23.68 280 LEU A CA 1
ATOM 2196 C C . LEU A 1 280 ? 31.112 -23.220 22.583 1.00 23.66 280 LEU A C 1
ATOM 2197 O O . LEU A 1 280 ? 31.436 -23.417 21.406 1.00 24.99 280 LEU A O 1
ATOM 2202 N N . GLU A 1 281 ? 30.712 -22.038 23.040 1.00 22.35 281 GLU A N 1
ATOM 2203 C CA . GLU A 1 281 ? 30.765 -20.829 22.220 1.00 21.57 281 GLU A CA 1
ATOM 2204 C C . GLU A 1 281 ? 31.309 -19.711 23.084 1.00 21.23 281 GLU A C 1
ATOM 2205 O O . GLU A 1 281 ? 30.889 -19.559 24.234 1.00 21.98 281 GLU A O 1
ATOM 2211 N N . THR A 1 282 ? 32.251 -18.949 22.539 1.00 20.73 282 THR A N 1
ATOM 2212 C CA . THR A 1 282 ? 32.906 -17.865 23.257 1.00 19.68 282 THR A CA 1
ATOM 2213 C C . THR A 1 282 ? 32.950 -16.682 22.318 1.00 19.95 282 THR A C 1
ATOM 2214 O O . THR A 1 282 ? 33.344 -16.844 21.162 1.00 18.53 282 THR A O 1
ATOM 2218 N N . GLU A 1 283 ? 32.595 -15.500 22.818 1.00 20.45 283 GLU A N 1
ATOM 2219 C CA . GLU A 1 283 ? 32.832 -14.252 22.103 1.00 16.53 283 GLU A CA 1
ATOM 2220 C C . GLU A 1 283 ? 33.722 -13.403 22.996 1.00 20.73 283 GLU A C 1
ATOM 2221 O O . GLU A 1 283 ? 33.356 -13.127 24.143 1.00 21.69 283 GLU A O 1
ATOM 2227 N N . VAL A 1 284 ? 34.902 -13.024 22.504 1.00 20.42 284 VAL A N 1
ATOM 2228 C CA . VAL A 1 284 ? 35.862 -12.291 23.330 1.00 18.21 284 VAL A CA 1
ATOM 2229 C C . VAL A 1 284 ? 36.163 -10.934 22.709 1.00 17.03 284 VAL A C 1
ATOM 2230 O O . VAL A 1 284 ? 36.453 -10.835 21.509 1.00 17.89 284 VAL A O 1
ATOM 2234 N N . ASP A 1 285 ? 36.089 -9.896 23.538 1.00 16.58 285 ASP A N 1
ATOM 2235 C CA . ASP A 1 285 ? 36.622 -8.578 23.216 1.00 18.55 285 ASP A CA 1
ATOM 2236 C C . ASP A 1 285 ? 38.135 -8.658 23.366 1.00 17.86 285 ASP A C 1
ATOM 2237 O O . ASP A 1 285 ? 38.634 -8.904 24.466 1.00 20.74 285 ASP A O 1
ATOM 2242 N N . LEU A 1 286 ? 38.856 -8.500 22.254 1.00 17.02 286 LEU A N 1
ATOM 2243 C CA . LEU A 1 286 ? 40.291 -8.750 22.247 1.00 19.55 286 LEU A CA 1
ATOM 2244 C C . LEU A 1 286 ? 41.091 -7.625 22.890 1.00 21.29 286 LEU A C 1
ATOM 2245 O O . LEU A 1 286 ? 42.309 -7.750 23.016 1.00 19.40 286 LEU A O 1
ATOM 2250 N N . ARG A 1 287 ? 40.455 -6.530 23.305 1.00 18.37 287 ARG A N 1
ATOM 2251 C CA . ARG A 1 287 ? 41.242 -5.363 23.712 1.00 19.42 287 ARG A CA 1
ATOM 2252 C C . ARG A 1 287 ? 42.183 -5.672 24.879 1.00 19.93 287 ARG A C 1
ATOM 2253 O O . ARG A 1 287 ? 43.397 -5.453 24.789 1.00 20.34 287 ARG A O 1
ATOM 2261 N N . LYS A 1 288 ? 41.647 -6.165 25.995 1.00 19.77 288 LYS A N 1
ATOM 2262 C CA . LYS A 1 288 ? 42.505 -6.390 27.157 1.00 24.54 288 LYS A CA 1
ATOM 2263 C C . LYS A 1 288 ? 43.598 -7.409 26.879 1.00 24.93 288 LYS A C 1
ATOM 2264 O O . LYS A 1 288 ? 44.759 -7.154 27.255 1.00 21.19 288 LYS A O 1
ATOM 2266 N N . PRO A 1 289 ? 43.320 -8.551 26.249 1.00 20.71 289 PRO A N 1
ATOM 2267 C CA . PRO A 1 289 ? 44.415 -9.497 25.953 1.00 23.02 289 PRO A CA 1
ATOM 2268 C C . PRO A 1 289 ? 45.500 -8.887 25.099 1.00 21.33 289 PRO A C 1
ATOM 2269 O O . PRO A 1 289 ? 46.685 -9.163 25.314 1.00 22.87 289 PRO A O 1
ATOM 2273 N N . LEU A 1 290 ? 45.120 -8.099 24.098 1.00 21.75 290 LEU A N 1
ATOM 2274 C CA . LEU A 1 290 ? 46.120 -7.511 23.222 1.00 20.42 290 LEU A CA 1
ATOM 2275 C C . LEU A 1 290 ? 46.887 -6.396 23.926 1.00 21.91 290 LEU A C 1
ATOM 2276 O O . LEU A 1 290 ? 48.101 -6.265 23.744 1.00 18.93 290 LEU A O 1
ATOM 2281 N N . GLU A 1 291 ? 46.202 -5.597 24.744 1.00 26.10 291 GLU A N 1
ATOM 2282 C CA . GLU A 1 291 ? 46.906 -4.612 25.564 1.00 22.18 291 GLU A CA 1
ATOM 2283 C C . GLU A 1 291 ? 47.954 -5.280 26.434 1.00 23.01 291 GLU A C 1
ATOM 2284 O O . GLU A 1 291 ? 49.067 -4.762 26.581 1.00 25.80 291 GLU A O 1
ATOM 2290 N N . ASN A 1 292 ? 47.608 -6.417 27.042 1.00 22.31 292 ASN A N 1
ATOM 2291 C CA . ASN A 1 292 ? 48.545 -7.117 27.917 1.00 24.13 292 ASN A CA 1
ATOM 2292 C C . ASN A 1 292 ? 49.773 -7.594 27.171 1.00 26.31 292 ASN A C 1
ATOM 2293 O O . ASN A 1 292 ? 50.808 -7.839 27.797 1.00 25.77 292 ASN A O 1
ATOM 2298 N N . LEU A 1 293 ? 49.676 -7.782 25.864 1.00 22.40 293 LEU A N 1
ATOM 2299 C CA . LEU A 1 293 ? 50.828 -8.137 25.056 1.00 22.12 293 LEU A CA 1
ATOM 2300 C C . LEU A 1 293 ? 51.509 -6.915 24.465 1.00 26.38 293 LEU A C 1
ATOM 2301 O O . LEU A 1 293 ? 52.339 -7.065 23.570 1.00 25.87 293 LEU A O 1
ATOM 2306 N N . GLY A 1 294 ? 51.122 -5.718 24.899 1.00 20.25 294 GLY A N 1
ATOM 2307 C CA . GLY A 1 294 ? 51.790 -4.498 24.520 1.00 24.76 294 GLY A CA 1
ATOM 2308 C C . GLY A 1 294 ? 51.130 -3.689 23.433 1.00 24.29 294 GLY A C 1
ATOM 2309 O O . GLY A 1 294 ? 51.653 -2.622 23.088 1.00 24.09 294 GLY A O 1
ATOM 2310 N N . MET A 1 295 ? 49.996 -4.143 22.887 1.00 20.54 295 MET A N 1
ATOM 2311 C CA . MET A 1 295 ? 49.331 -3.419 21.799 1.00 20.39 295 MET A CA 1
ATOM 2312 C C . MET A 1 295 ? 48.266 -2.488 22.382 1.00 22.29 295 MET A C 1
ATOM 2313 O O . MET A 1 295 ? 47.055 -2.714 22.280 1.00 23.81 295 MET A O 1
ATOM 2318 N N . THR A 1 296 ? 48.748 -1.410 22.999 1.00 22.43 296 THR A N 1
ATOM 2319 C CA . THR A 1 296 ? 47.865 -0.474 23.667 1.00 26.49 296 THR A CA 1
ATOM 2320 C C . THR A 1 296 ? 47.469 0.696 22.780 1.00 26.30 296 THR A C 1
ATOM 2321 O O . THR A 1 296 ? 46.344 1.193 22.898 1.00 27.09 296 THR A O 1
ATOM 2325 N N . ASP A 1 297 ? 48.357 1.164 21.896 1.00 23.01 297 ASP A N 1
ATOM 2326 C CA . ASP A 1 297 ? 48.044 2.389 21.154 1.00 24.74 297 ASP A CA 1
ATOM 2327 C C . ASP A 1 297 ? 46.814 2.232 20.267 1.00 23.72 297 ASP A C 1
ATOM 2328 O O . ASP A 1 297 ? 46.045 3.192 20.081 1.00 22.56 297 ASP A O 1
ATOM 2333 N N . MET A 1 298 ? 46.632 1.045 19.671 1.00 22.85 298 MET A N 1
ATOM 2334 C CA . MET A 1 298 ? 45.622 0.867 18.637 1.00 21.34 298 MET A CA 1
ATOM 2335 C C . MET A 1 298 ? 44.215 1.144 19.141 1.00 24.10 298 MET A C 1
ATOM 2336 O O . MET A 1 298 ? 43.332 1.421 18.322 1.00 21.50 298 MET A O 1
ATOM 2341 N N . PHE A 1 299 ? 43.982 1.071 20.456 1.00 20.42 299 PHE A N 1
ATOM 2342 C CA . PHE A 1 299 ? 42.648 1.235 21.021 1.00 20.89 299 PHE A CA 1
ATOM 2343 C C . PHE A 1 299 ? 42.384 2.653 21.511 1.00 22.84 299 PHE A C 1
ATOM 2344 O O . PHE A 1 299 ? 41.287 2.918 22.000 1.00 27.42 299 PHE A O 1
ATOM 2352 N N . ARG A 1 300 ? 43.345 3.560 21.377 1.00 23.97 300 ARG A N 1
ATOM 2353 C CA . ARG A 1 300 ? 43.243 4.871 22.030 1.00 30.92 300 ARG A CA 1
ATOM 2354 C C . ARG A 1 300 ? 43.105 5.996 21.011 1.00 24.44 300 ARG A C 1
ATOM 2355 O O . ARG A 1 300 ? 44.027 6.217 20.212 1.00 24.74 300 ARG A O 1
ATOM 2360 N N . PRO A 1 301 ? 42.010 6.760 21.023 1.00 25.29 301 PRO A N 1
ATOM 2361 C CA . PRO A 1 301 ? 41.879 7.877 20.072 1.00 29.81 301 PRO A CA 1
ATOM 2362 C C . PRO A 1 301 ? 43.003 8.896 20.246 1.00 26.13 301 PRO A C 1
ATOM 2363 O O . PRO A 1 301 ? 43.418 9.212 21.363 1.00 30.79 301 PRO A O 1
ATOM 2367 N N . PHE A 1 302 ? 43.512 9.392 19.123 1.00 31.53 302 PHE A N 1
ATOM 2368 C CA . PHE A 1 302 ? 44.583 10.394 19.096 1.00 33.24 302 PHE A CA 1
ATOM 2369 C C . PHE A 1 302 ? 45.952 9.827 19.476 1.00 32.08 302 PHE A C 1
ATOM 2370 O O . PHE A 1 302 ? 46.966 10.512 19.326 1.00 38.81 302 PHE A O 1
ATOM 2378 N N . GLN A 1 303 ? 46.006 8.595 19.960 1.00 29.95 303 GLN A N 1
ATOM 2379 C CA . GLN A 1 303 ? 47.277 7.895 20.103 1.00 27.07 303 GLN A CA 1
ATOM 2380 C C . GLN A 1 303 ? 47.471 6.810 19.053 1.00 24.76 303 GLN A C 1
ATOM 2381 O O . GLN A 1 303 ? 48.577 6.649 18.523 1.00 29.66 303 GLN A O 1
ATOM 2384 N N . ALA A 1 304 ? 46.409 6.077 18.726 1.00 25.00 304 ALA A N 1
ATOM 2385 C CA . ALA A 1 304 ? 46.472 5.090 17.655 1.00 22.46 304 ALA A CA 1
ATOM 2386 C C . ALA A 1 304 ? 46.953 5.737 16.363 1.00 28.21 304 ALA A C 1
ATOM 2387 O O . ALA A 1 304 ? 46.571 6.866 16.034 1.00 26.15 304 ALA A O 1
ATOM 2389 N N . ASP A 1 305 ? 47.744 4.995 15.605 1.00 23.68 305 ASP A N 1
ATOM 2390 C CA . ASP A 1 305 ? 48.243 5.454 14.319 1.00 25.73 305 ASP A CA 1
ATOM 2391 C C . ASP A 1 305 ? 47.800 4.455 13.260 1.00 22.78 305 ASP A C 1
ATOM 2392 O O . ASP A 1 305 ? 48.374 3.358 13.123 1.00 23.01 305 ASP A O 1
ATOM 2397 N N . PHE A 1 306 ? 46.769 4.833 12.518 1.00 21.70 306 PHE A N 1
ATOM 2398 C CA . PHE A 1 306 ? 46.286 4.039 11.394 1.00 21.34 306 PHE A CA 1
ATOM 2399 C C . PHE A 1 306 ? 46.535 4.774 10.083 1.00 25.52 306 PHE A C 1
ATOM 2400 O O . PHE A 1 306 ? 45.689 4.779 9.182 1.00 22.46 306 PHE A O 1
ATOM 2408 N N . THR A 1 307 ? 47.715 5.405 9.961 1.00 23.40 307 THR A N 1
ATOM 2409 C CA . THR A 1 307 ? 47.917 6.319 8.839 1.00 26.16 307 THR A CA 1
ATOM 2410 C C . THR A 1 307 ? 48.240 5.614 7.532 1.00 28.69 307 THR A C 1
ATOM 2411 O O . THR A 1 307 ? 48.221 6.272 6.490 1.00 27.61 307 THR A O 1
ATOM 2415 N N . SER A 1 308 ? 48.533 4.311 7.541 1.00 22.04 308 SER A N 1
ATOM 2416 C CA . SER A 1 308 ? 48.596 3.626 6.257 1.00 21.69 308 SER A CA 1
ATOM 2417 C C . SER A 1 308 ? 47.221 3.449 5.624 1.00 23.23 308 SER A C 1
ATOM 2418 O O . SER A 1 308 ? 47.129 3.328 4.395 1.00 25.39 308 SER A O 1
ATOM 2421 N N . LEU A 1 309 ? 46.157 3.478 6.425 1.00 23.60 309 LEU A N 1
ATOM 2422 C CA . LEU A 1 309 ? 44.796 3.329 5.941 1.00 20.85 309 LEU A CA 1
ATOM 2423 C C . LEU A 1 309 ? 44.171 4.690 5.637 1.00 25.32 309 LEU A C 1
ATOM 2424 O O . LEU A 1 309 ? 43.547 4.877 4.584 1.00 23.18 309 LEU A O 1
ATOM 2429 N N . SER A 1 310 ? 44.342 5.649 6.542 1.00 22.10 310 SER A N 1
ATOM 2430 C CA . SER A 1 310 ? 43.743 6.960 6.337 1.00 26.19 310 SER A CA 1
ATOM 2431 C C . SER A 1 310 ? 44.526 8.005 7.123 1.00 29.44 310 SER A C 1
ATOM 2432 O O . SER A 1 310 ? 44.989 7.744 8.233 1.00 28.09 310 SER A O 1
ATOM 2435 N N . ASP A 1 311 ? 44.611 9.211 6.568 1.00 28.12 311 ASP A N 1
ATOM 2436 C CA . ASP A 1 311 ? 45.169 10.328 7.334 1.00 35.33 311 ASP A CA 1
ATOM 2437 C C . ASP A 1 311 ? 44.154 11.038 8.239 1.00 37.69 311 ASP A C 1
ATOM 2438 O O . ASP A 1 311 ? 44.530 11.988 8.937 1.00 34.77 311 ASP A O 1
ATOM 2443 N N . GLN A 1 312 ? 42.899 10.597 8.295 1.00 36.10 312 GLN A N 1
ATOM 2444 C CA . GLN A 1 312 ? 41.905 11.300 9.104 1.00 37.12 312 GLN A CA 1
ATOM 2445 C C . GLN A 1 312 ? 42.078 10.989 10.593 1.00 34.17 312 GLN A C 1
ATOM 2446 O O . GLN A 1 312 ? 42.494 9.890 10.987 1.00 29.78 312 GLN A O 1
ATOM 2448 N N . GLU A 1 313 ? 41.750 11.974 11.424 1.00 36.52 313 GLU A N 1
ATOM 2449 C CA . GLU A 1 313 ? 41.989 11.895 12.854 1.00 37.85 313 GLU A CA 1
ATOM 2450 C C . GLU A 1 313 ? 40.743 12.324 13.613 1.00 45.27 313 GLU A C 1
ATOM 2451 O O . GLU A 1 313 ? 40.002 13.206 13.161 1.00 40.31 313 GLU A O 1
ATOM 2453 N N . PRO A 1 314 ? 40.458 11.685 14.748 1.00 38.97 314 PRO A N 1
ATOM 2454 C CA . PRO A 1 314 ? 41.267 10.538 15.182 1.00 33.55 314 PRO A CA 1
ATOM 2455 C C . PRO A 1 314 ? 40.822 9.254 14.459 1.00 35.34 314 PRO A C 1
ATOM 2456 O O . PRO A 1 314 ? 39.778 9.259 13.798 1.00 28.34 314 PRO A O 1
ATOM 2460 N N . LEU A 1 315 ? 41.602 8.180 14.549 1.00 26.44 315 LEU A N 1
ATOM 2461 C CA . LEU A 1 315 ? 41.144 6.892 14.033 1.00 23.46 315 LEU A CA 1
ATOM 2462 C C . LEU A 1 315 ? 41.771 5.822 14.903 1.00 20.20 315 LEU A C 1
ATOM 2463 O O . LEU A 1 315 ? 42.992 5.815 15.079 1.00 21.60 315 LEU A O 1
ATOM 2468 N N . HIS A 1 316 ? 40.936 4.958 15.473 1.00 22.05 316 HIS A N 1
ATOM 2469 C CA . HIS A 1 316 ? 41.408 3.902 16.357 1.00 18.91 316 HIS A CA 1
ATOM 2470 C C . HIS A 1 316 ? 40.431 2.741 16.255 1.00 24.03 316 HIS A C 1
ATOM 2471 O O . HIS A 1 316 ? 39.319 2.883 15.745 1.00 18.18 316 HIS A O 1
ATOM 2478 N N . VAL A 1 317 ? 40.822 1.605 16.817 1.00 22.29 317 VAL A N 1
ATOM 2479 C CA . VAL A 1 317 ? 39.958 0.424 16.769 1.00 19.00 317 VAL A CA 1
ATOM 2480 C C . VAL A 1 317 ? 38.894 0.546 17.848 1.00 17.43 317 VAL A C 1
ATOM 2481 O O . VAL A 1 317 ? 39.209 0.503 19.040 1.00 24.57 317 VAL A O 1
ATOM 2485 N N . ALA A 1 318 ? 37.623 0.679 17.441 1.00 17.10 318 ALA A N 1
ATOM 2486 C CA . ALA A 1 318 ? 36.550 0.774 18.419 1.00 20.18 318 ALA A CA 1
ATOM 2487 C C . ALA A 1 318 ? 36.125 -0.583 18.960 1.00 25.61 318 ALA A C 1
ATOM 2488 O O . ALA A 1 318 ? 35.587 -0.657 20.078 1.00 21.93 318 ALA A O 1
ATOM 2490 N N . LEU A 1 319 ? 36.309 -1.639 18.172 1.00 18.47 319 LEU A N 1
ATOM 2491 C CA . LEU A 1 319 ? 35.772 -2.965 18.483 1.00 18.21 319 LEU A CA 1
ATOM 2492 C C . LEU A 1 319 ? 36.645 -4.008 17.810 1.00 19.96 319 LEU A C 1
ATOM 2493 O O . LEU A 1 319 ? 36.827 -3.946 16.587 1.00 18.36 319 LEU A O 1
ATOM 2498 N N . ALA A 1 320 ? 37.162 -4.967 18.588 1.00 17.47 320 ALA A N 1
ATOM 2499 C CA . ALA A 1 320 ? 37.965 -6.067 18.055 1.00 18.06 320 ALA A CA 1
ATOM 2500 C C . ALA A 1 320 ? 37.442 -7.343 18.687 1.00 20.30 320 ALA A C 1
ATOM 2501 O O . ALA A 1 320 ? 37.587 -7.522 19.899 1.00 17.86 320 ALA A O 1
ATOM 2503 N N . LEU A 1 321 ? 36.790 -8.190 17.891 1.00 17.90 321 LEU A N 1
ATOM 2504 C CA . LEU A 1 321 ? 36.042 -9.324 18.419 1.00 20.30 321 LEU A CA 1
ATOM 2505 C C . LEU A 1 321 ? 36.471 -10.637 17.777 1.00 16.38 321 LEU A C 1
ATOM 2506 O O . LEU A 1 321 ? 36.678 -10.711 16.564 1.00 17.33 321 LEU A O 1
ATOM 2511 N N . GLN A 1 322 ? 36.537 -11.682 18.594 1.00 15.89 322 GLN A N 1
ATOM 2512 C CA . GLN A 1 322 ? 36.586 -13.036 18.068 1.00 14.62 322 GLN A CA 1
ATOM 2513 C C . GLN A 1 322 ? 35.404 -13.801 18.638 1.00 17.25 322 GLN A C 1
ATOM 2514 O O . GLN A 1 322 ? 35.103 -13.694 19.835 1.00 20.03 322 GLN A O 1
ATOM 2520 N N . LYS A 1 323 ? 34.758 -14.598 17.792 1.00 16.92 323 LYS A N 1
ATOM 2521 C CA . LYS A 1 323 ? 33.710 -15.495 18.248 1.00 15.40 323 LYS A CA 1
ATOM 2522 C C . LYS A 1 323 ? 33.994 -16.876 17.676 1.00 17.62 323 LYS A C 1
ATOM 2523 O O . LYS A 1 323 ? 34.137 -17.021 16.461 1.00 17.37 323 LYS A O 1
ATOM 2529 N N . VAL A 1 324 ? 34.054 -17.882 18.543 1.00 16.12 324 VAL A N 1
ATOM 2530 C CA . VAL A 1 324 ? 34.329 -19.250 18.122 1.00 17.40 324 VAL A CA 1
ATOM 2531 C C . VAL A 1 324 ? 33.259 -20.164 18.693 1.00 19.45 324 VAL A C 1
ATOM 2532 O O . VAL A 1 324 ? 32.864 -20.022 19.857 1.00 18.55 324 VAL A O 1
ATOM 2536 N N . LYS A 1 325 ? 32.824 -21.130 17.886 1.00 18.62 325 LYS A N 1
ATOM 2537 C CA . LYS A 1 325 ? 31.872 -22.145 18.323 1.00 20.12 325 LYS A CA 1
ATOM 2538 C C . LYS A 1 325 ? 32.442 -23.496 17.936 1.00 18.95 325 LYS A C 1
ATOM 2539 O O . LYS A 1 325 ? 32.819 -23.705 16.782 1.00 18.09 325 LYS A O 1
ATOM 2545 N N . ILE A 1 326 ? 32.530 -24.401 18.897 1.00 19.14 326 ILE A N 1
ATOM 2546 C CA . ILE A 1 326 ? 33.136 -25.700 18.635 1.00 19.40 326 ILE A CA 1
ATOM 2547 C C . ILE A 1 326 ? 32.251 -26.764 19.235 1.00 22.51 326 ILE A C 1
ATOM 2548 O O . ILE A 1 326 ? 31.751 -26.608 20.351 1.00 25.35 326 ILE A O 1
ATOM 2553 N N . GLU A 1 327 ? 32.098 -27.858 18.510 1.00 21.93 327 GLU A N 1
ATOM 2554 C CA . GLU A 1 327 ? 31.307 -28.995 18.949 1.00 20.72 327 GLU A CA 1
ATOM 2555 C C . GLU A 1 327 ? 32.210 -30.216 18.996 1.00 20.19 327 GLU A C 1
ATOM 2556 O O . GLU A 1 327 ? 32.970 -30.449 18.057 1.00 25.85 327 GLU A O 1
ATOM 2562 N N . VAL A 1 328 ? 32.117 -30.982 20.083 1.00 21.03 328 VAL A N 1
ATOM 2563 C CA . VAL A 1 328 ? 32.797 -32.273 20.221 1.00 22.56 328 VAL A CA 1
ATOM 2564 C C . VAL A 1 328 ? 31.703 -33.301 20.500 1.00 22.16 328 VAL A C 1
ATOM 2565 O O . VAL A 1 328 ? 31.047 -33.242 21.547 1.00 24.65 328 VAL A O 1
ATOM 2569 N N . ASN A 1 329 ? 31.482 -34.211 19.559 1.00 22.12 329 ASN A N 1
ATOM 2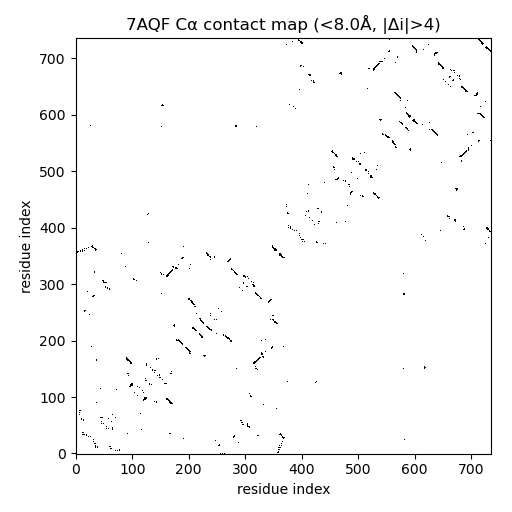570 C CA . ASN A 1 329 ? 30.438 -35.225 19.736 1.00 25.92 329 ASN A CA 1
ATOM 2571 C C . ASN A 1 329 ? 30.948 -36.541 19.142 1.00 26.17 329 ASN A C 1
ATOM 2572 O O . ASN A 1 329 ? 32.135 -36.692 18.837 1.00 23.99 329 ASN A O 1
ATOM 2577 N N . GLU A 1 330 ? 30.054 -37.515 18.992 1.00 24.02 330 GLU A N 1
ATOM 2578 C CA . GLU A 1 330 ? 30.522 -38.869 18.660 1.00 22.96 330 GLU A CA 1
ATOM 2579 C C . GLU A 1 330 ? 31.085 -38.961 17.247 1.00 23.03 330 GLU A C 1
ATOM 2580 O O . GLU A 1 330 ? 31.981 -39.779 16.993 1.00 27.14 330 GLU A O 1
ATOM 2586 N N . SER A 1 331 ? 30.588 -38.141 16.303 1.00 23.59 331 SER A N 1
ATOM 2587 C CA . SER A 1 331 ? 31.134 -38.212 14.946 1.00 31.49 331 SER A CA 1
ATOM 2588 C C . SER A 1 331 ? 31.069 -36.895 14.170 1.00 39.21 331 SER A C 1
ATOM 2589 O O . SER A 1 331 ? 31.038 -36.923 12.933 1.00 41.67 331 SER A O 1
ATOM 2592 N N . GLY A 1 332 ? 31.004 -35.760 14.830 1.00 28.98 332 GLY A N 1
ATOM 2593 C CA . GLY A 1 332 ? 31.043 -34.510 14.102 1.00 38.44 332 GLY A CA 1
ATOM 2594 C C . GLY A 1 332 ? 29.686 -34.204 13.508 1.00 45.74 332 GLY A C 1
ATOM 2595 O O . GLY A 1 332 ? 28.661 -34.255 14.205 1.00 40.58 332 GLY A O 1
ATOM 2596 N N . THR A 1 333 ? 29.665 -33.901 12.211 1.00 42.28 333 THR A N 1
ATOM 2597 C CA . THR A 1 333 ? 28.462 -33.369 11.581 1.00 46.85 333 THR A CA 1
ATOM 2598 C C . THR A 1 333 ? 27.552 -34.447 11.002 1.00 53.84 333 THR A C 1
ATOM 2599 O O . THR A 1 333 ? 26.536 -34.106 10.389 1.00 50.16 333 THR A O 1
ATOM 2603 N N . VAL A 1 334 ? 27.866 -35.728 11.186 1.00 40.08 334 VAL A N 1
ATOM 2604 C CA . VAL A 1 334 ? 27.102 -36.798 10.561 1.00 44.86 334 VAL A CA 1
ATOM 2605 C C . VAL A 1 334 ? 26.730 -37.833 11.616 1.00 51.68 334 VAL A C 1
ATOM 2606 O O . VAL A 1 334 ? 27.180 -37.776 12.760 1.00 57.47 334 VAL A O 1
ATOM 2610 N N . ALA A 1 335 ? 25.886 -38.785 11.216 1.00 52.18 335 ALA A N 1
ATOM 2611 C CA . ALA A 1 335 ? 25.508 -39.892 12.091 1.00 55.12 335 ALA A CA 1
ATOM 2612 C C . ALA A 1 335 ? 26.678 -40.859 12.277 1.00 48.35 335 ALA A C 1
ATOM 2613 O O . ALA A 1 335 ? 26.969 -41.275 13.396 1.00 53.48 335 ALA A O 1
ATOM 2615 N N . THR A 1 339 ? 30.862 -48.865 16.215 1.00 49.71 339 THR A N 1
ATOM 2616 C CA . THR A 1 339 ? 30.708 -50.170 16.855 1.00 49.65 339 THR A CA 1
ATOM 2617 C C . THR A 1 339 ? 31.691 -50.340 18.028 1.00 54.11 339 THR A C 1
ATOM 2618 O O . THR A 1 339 ? 32.910 -50.169 17.871 1.00 43.79 339 THR A O 1
ATOM 2622 N N . ALA A 1 340 ? 31.158 -50.689 19.201 1.00 38.16 340 ALA A N 1
ATOM 2623 C CA . ALA A 1 340 ? 31.981 -50.746 20.404 1.00 40.71 340 ALA A CA 1
ATOM 2624 C C . ALA A 1 340 ? 32.967 -51.918 20.370 1.00 52.74 340 ALA A C 1
ATOM 2625 O O . ALA A 1 340 ? 32.698 -52.981 19.806 1.00 52.31 340 ALA A O 1
ATOM 2627 N N . VAL A 1 341 ? 34.122 -51.710 20.995 1.00 44.02 341 VAL A N 1
ATOM 2628 C CA . VAL A 1 341 ? 35.119 -52.755 21.196 1.00 51.60 341 VAL A CA 1
ATOM 2629 C C . VAL A 1 341 ? 34.937 -53.269 22.622 1.00 56.97 341 VAL A C 1
ATOM 2630 O O . VAL A 1 341 ? 35.246 -52.560 23.588 1.00 50.25 341 VAL A O 1
ATOM 2634 N N . ILE A 1 342 ? 34.415 -54.492 22.763 1.00 51.94 342 ILE A N 1
ATOM 2635 C CA . ILE A 1 342 ? 34.063 -55.033 24.081 1.00 46.53 342 ILE A CA 1
ATOM 2636 C C . ILE A 1 342 ? 35.266 -55.661 24.790 1.00 54.32 342 ILE A C 1
ATOM 2637 O O . ILE A 1 342 ? 36.129 -56.275 24.161 1.00 62.11 342 ILE A O 1
ATOM 2639 N N . ALA A 1 348 ? 39.915 -56.079 29.747 1.00 69.10 348 ALA A N 1
ATOM 2640 C CA . ALA A 1 348 ? 39.652 -54.689 30.115 1.00 60.35 348 ALA A CA 1
ATOM 2641 C C . ALA A 1 348 ? 40.953 -53.905 30.198 1.00 64.06 348 ALA A C 1
ATOM 2642 O O . ALA A 1 348 ? 41.771 -54.152 31.085 1.00 57.04 348 ALA A O 1
ATOM 2644 N N . PRO A 1 349 ? 41.132 -52.952 29.288 1.00 64.37 349 PRO A N 1
ATOM 2645 C CA . PRO A 1 349 ? 42.403 -52.227 29.199 1.00 56.53 349 PRO A CA 1
ATOM 2646 C C . PRO A 1 349 ? 42.490 -51.130 30.252 1.00 48.86 349 PRO A C 1
ATOM 2647 O O . PRO A 1 349 ? 41.543 -50.853 30.986 1.00 56.08 349 PRO A O 1
ATOM 2651 N N . GLU A 1 350 ? 43.663 -50.508 30.322 1.00 47.32 350 GLU A N 1
ATOM 2652 C CA . GLU A 1 350 ? 43.789 -49.314 31.141 1.00 43.69 350 GLU A CA 1
ATOM 2653 C C . GLU A 1 350 ? 42.819 -48.254 30.621 1.00 43.16 350 GLU A C 1
ATOM 2654 O O . GLU A 1 350 ? 42.577 -48.153 29.415 1.00 40.73 350 GLU A O 1
ATOM 2656 N N . GLU A 1 351 ? 42.242 -47.486 31.536 1.00 38.65 351 GLU A N 1
ATOM 2657 C CA . GLU A 1 351 ? 41.287 -46.441 31.191 1.00 36.44 351 GLU A CA 1
ATOM 2658 C C . GLU A 1 351 ? 41.860 -45.062 31.501 1.00 41.17 351 GLU A C 1
ATOM 2659 O O . GLU A 1 351 ? 42.623 -44.878 32.458 1.00 37.48 351 GLU A O 1
ATOM 2661 N N . ILE A 1 352 ? 41.500 -44.093 30.664 1.00 32.02 352 ILE A N 1
ATOM 2662 C CA . ILE A 1 352 ? 41.789 -42.682 30.897 1.00 31.66 352 ILE A CA 1
ATOM 2663 C C . ILE A 1 352 ? 40.431 -41.998 30.937 1.00 27.12 352 ILE A C 1
ATOM 2664 O O . ILE A 1 352 ? 39.717 -41.991 29.932 1.00 27.05 352 ILE A O 1
ATOM 2669 N N . ILE A 1 353 ? 40.049 -41.496 32.104 1.00 25.69 353 ILE A N 1
ATOM 2670 C CA . ILE A 1 353 ? 38.748 -40.876 32.308 1.00 28.07 353 ILE A CA 1
ATOM 2671 C C . ILE A 1 353 ? 38.956 -39.374 32.485 1.00 28.54 353 ILE A C 1
ATOM 2672 O O . ILE A 1 353 ? 39.564 -38.921 33.464 1.00 27.85 353 ILE A O 1
ATOM 2677 N N . ILE A 1 354 ? 38.452 -38.606 31.531 1.00 28.79 354 ILE A N 1
ATOM 2678 C CA . ILE A 1 354 ? 38.594 -37.144 31.568 1.00 26.88 354 ILE A CA 1
ATOM 2679 C C . ILE A 1 354 ? 37.361 -36.626 32.290 1.00 27.47 354 ILE A C 1
ATOM 2680 O O . ILE A 1 354 ? 36.375 -36.199 31.692 1.00 30.69 354 ILE A O 1
ATOM 2685 N N . ASP A 1 355 ? 37.408 -36.653 33.625 1.00 29.28 355 ASP A N 1
ATOM 2686 C CA . ASP A 1 355 ? 36.267 -36.237 34.438 1.00 28.81 355 ASP A CA 1
ATOM 2687 C C . ASP A 1 355 ? 36.621 -35.069 35.351 1.00 30.86 355 ASP A C 1
ATOM 2688 O O . ASP A 1 355 ? 36.146 -34.971 36.486 1.00 27.96 355 ASP A O 1
ATOM 2693 N N . ARG A 1 356 ? 37.443 -34.153 34.841 1.00 29.38 356 ARG A N 1
ATOM 2694 C CA . ARG A 1 356 ? 37.843 -32.938 35.538 1.00 25.90 356 ARG A CA 1
ATOM 2695 C C . ARG A 1 356 ? 38.239 -31.933 34.466 1.00 21.05 356 ARG A C 1
ATOM 2696 O O . ARG A 1 356 ? 38.374 -32.294 33.290 1.00 23.63 356 ARG A O 1
ATOM 2704 N N . PRO A 1 357 ? 38.428 -30.664 34.831 1.00 25.60 357 PRO A N 1
ATOM 2705 C CA . PRO A 1 357 ? 38.753 -29.654 33.809 1.00 23.72 357 PRO A CA 1
ATOM 2706 C C . PRO A 1 357 ? 39.971 -30.040 32.979 1.00 28.48 357 PRO A C 1
ATOM 2707 O O . PRO A 1 357 ? 40.967 -30.547 33.503 1.00 25.00 357 PRO A O 1
ATOM 2711 N N . PHE A 1 358 ? 39.875 -29.807 31.666 1.00 24.09 358 PHE A N 1
ATOM 2712 C CA . PHE A 1 358 ? 40.895 -30.215 30.714 1.00 21.97 358 PHE A CA 1
ATOM 2713 C C . PHE A 1 358 ? 41.050 -29.148 29.640 1.00 26.77 358 PHE A C 1
ATOM 2714 O O . PHE A 1 358 ? 40.142 -28.347 29.392 1.00 23.13 358 PHE A O 1
ATOM 2722 N N . LEU A 1 359 ? 42.224 -29.156 29.005 1.00 21.14 359 LEU A N 1
ATOM 2723 C CA . LEU A 1 359 ? 42.541 -28.330 27.847 1.00 20.72 359 LEU A CA 1
ATOM 2724 C C . LEU A 1 359 ? 42.357 -29.149 26.580 1.00 22.84 359 LEU A C 1
ATOM 2725 O O . LEU A 1 359 ? 42.599 -30.367 26.564 1.00 22.36 359 LEU A O 1
ATOM 2730 N N . PHE A 1 360 ? 41.967 -28.475 25.496 1.00 17.99 360 PHE A N 1
ATOM 2731 C CA . PHE A 1 360 ? 41.975 -29.103 24.180 1.00 19.89 360 PHE A CA 1
ATOM 2732 C C . PHE A 1 360 ? 42.687 -28.195 23.188 1.00 22.79 360 PHE A C 1
ATOM 2733 O O . PHE A 1 360 ? 42.744 -26.963 23.354 1.00 19.80 360 PHE A O 1
ATOM 2741 N N . VAL A 1 361 ? 43.294 -28.824 22.186 1.00 20.04 361 VAL A N 1
ATOM 2742 C CA . VAL A 1 361 ? 44.012 -28.127 21.128 1.00 18.79 361 VAL A CA 1
ATOM 2743 C C . VAL A 1 361 ? 43.656 -28.815 19.827 1.00 22.92 361 VAL A C 1
ATOM 2744 O O . VAL A 1 361 ? 43.856 -30.026 19.701 1.00 23.45 361 VAL A O 1
ATOM 2748 N N . VAL A 1 362 ? 43.151 -28.062 18.854 1.00 18.44 362 VAL A N 1
ATOM 2749 C CA . VAL A 1 362 ? 42.947 -28.583 17.505 1.00 19.07 362 VAL A CA 1
ATOM 2750 C C . VAL A 1 362 ? 44.120 -28.111 16.658 1.00 20.79 362 VAL A C 1
ATOM 2751 O O . VAL A 1 362 ? 44.338 -26.905 16.489 1.00 20.90 362 VAL A O 1
ATOM 2755 N N . ARG A 1 363 ? 44.867 -29.059 16.106 1.00 20.33 363 ARG A N 1
ATOM 2756 C CA . ARG A 1 363 ? 46.130 -28.775 15.450 1.00 17.30 363 ARG A CA 1
ATOM 2757 C C . ARG A 1 363 ? 46.130 -29.375 14.049 1.00 21.83 363 ARG A C 1
ATOM 2758 O O . ARG A 1 363 ? 45.704 -30.519 13.847 1.00 23.09 363 ARG A O 1
ATOM 2766 N N . HIS A 1 364 ? 46.607 -28.601 13.093 1.00 20.22 364 HIS A N 1
ATOM 2767 C CA . HIS A 1 364 ? 46.859 -29.080 11.740 1.00 20.82 364 HIS A CA 1
ATOM 2768 C C . HIS A 1 364 ? 48.266 -29.673 11.717 1.00 24.82 364 HIS A C 1
ATOM 2769 O O . HIS A 1 364 ? 49.256 -28.940 11.796 1.00 22.91 364 HIS A O 1
ATOM 2776 N N . ASN A 1 365 ? 48.356 -30.997 11.627 1.00 25.41 365 ASN A N 1
ATOM 2777 C CA . ASN A 1 365 ? 49.651 -31.645 11.866 1.00 26.29 365 ASN A CA 1
ATOM 2778 C C . ASN A 1 365 ? 50.682 -31.383 10.776 1.00 23.76 365 ASN A C 1
ATOM 2779 O O . ASN A 1 365 ? 51.869 -31.243 11.084 1.00 28.30 365 ASN A O 1
ATOM 2784 N N . PRO A 1 366 ? 50.302 -31.312 9.500 1.00 27.85 366 PRO A N 1
ATOM 2785 C CA . PRO A 1 366 ? 51.320 -31.012 8.476 1.00 27.87 366 PRO A CA 1
ATOM 2786 C C . PRO A 1 366 ? 52.053 -29.703 8.694 1.00 33.45 366 PRO A C 1
ATOM 2787 O O . PRO A 1 366 ? 53.239 -29.616 8.357 1.00 28.51 366 PRO A O 1
ATOM 2791 N N . THR A 1 367 ? 51.392 -28.672 9.235 1.00 24.57 367 THR A N 1
ATOM 2792 C CA . THR A 1 367 ? 52.008 -27.364 9.415 1.00 21.50 367 THR A CA 1
ATOM 2793 C C . THR A 1 367 ? 52.308 -27.020 10.860 1.00 22.79 367 THR A C 1
ATOM 2794 O O . THR A 1 367 ? 53.060 -26.071 11.117 1.00 25.65 367 THR A O 1
ATOM 2798 N N . GLY A 1 368 ? 51.732 -27.736 11.804 1.00 21.64 368 GLY A N 1
ATOM 2799 C CA . GLY A 1 368 ? 51.781 -27.313 13.181 1.00 22.07 368 GLY A CA 1
ATOM 2800 C C . GLY A 1 368 ? 50.744 -26.268 13.553 1.00 22.62 368 GLY A C 1
ATOM 2801 O O . GLY A 1 368 ? 50.735 -25.808 14.706 1.00 24.55 368 GLY A O 1
ATOM 2802 N N . THR A 1 369 ? 49.871 -25.869 12.632 1.00 20.02 369 THR A N 1
ATOM 2803 C CA . THR A 1 369 ? 49.020 -24.718 12.943 1.00 23.03 369 THR A CA 1
ATOM 2804 C C . THR A 1 369 ? 48.079 -25.056 14.084 1.00 21.93 369 THR A C 1
ATOM 2805 O O . THR A 1 369 ? 47.388 -26.086 14.058 1.00 21.10 369 THR A O 1
ATOM 2809 N N . VAL A 1 370 ? 48.034 -24.179 15.085 1.00 19.23 370 VAL A N 1
ATOM 2810 C CA . VAL A 1 370 ? 47.085 -24.327 16.189 1.00 20.72 370 VAL A CA 1
ATOM 2811 C C . VAL A 1 370 ? 45.798 -23.595 15.808 1.00 21.72 370 VAL A C 1
ATOM 2812 O O . VAL A 1 370 ? 45.689 -22.367 15.948 1.00 21.25 370 VAL A O 1
ATOM 2816 N N . LEU A 1 371 ? 44.803 -24.349 15.343 1.00 18.47 371 LEU A N 1
ATOM 2817 C CA . LEU A 1 371 ? 43.552 -23.754 14.868 1.00 21.35 371 LEU A CA 1
ATOM 2818 C C . LEU A 1 371 ? 42.626 -23.368 16.012 1.00 21.60 371 LEU A C 1
ATOM 2819 O O . LEU A 1 371 ? 41.985 -22.316 15.958 1.00 21.81 371 LEU A O 1
ATOM 2824 N N . PHE A 1 372 ? 42.491 -24.232 17.019 1.00 19.66 372 PHE A N 1
ATOM 2825 C CA . PHE A 1 372 ? 41.596 -23.960 18.133 1.00 20.37 372 PHE A CA 1
ATOM 2826 C C . PHE A 1 372 ? 42.259 -24.366 19.433 1.00 21.53 372 PHE A C 1
ATOM 2827 O O . PHE A 1 372 ? 43.088 -25.274 19.474 1.00 21.44 372 PHE A O 1
ATOM 2835 N N . MET A 1 373 ? 41.846 -23.714 20.510 1.00 20.33 373 MET A N 1
ATOM 2836 C CA . MET A 1 373 ? 42.392 -24.039 21.812 1.00 22.60 373 MET A CA 1
ATOM 2837 C C . MET A 1 373 ? 41.347 -23.665 22.849 1.00 25.81 373 MET A C 1
ATOM 2838 O O . MET A 1 373 ? 40.539 -22.763 22.621 1.00 23.06 373 MET A O 1
ATOM 2843 N N . GLY A 1 374 ? 41.302 -24.398 23.955 1.00 18.84 374 GLY A N 1
ATOM 2844 C CA . GLY A 1 374 ? 40.285 -24.028 24.925 1.00 18.86 374 GLY A CA 1
ATOM 2845 C C . GLY A 1 374 ? 40.427 -24.783 26.226 1.00 24.85 374 GLY A C 1
ATOM 2846 O O . GLY A 1 374 ? 41.238 -25.702 26.355 1.00 21.65 374 GLY A O 1
ATOM 2847 N N . GLN A 1 375 ? 39.632 -24.358 27.206 1.00 23.11 375 GLN A N 1
ATOM 2848 C CA . GLN A 1 375 ? 39.575 -25.009 28.507 1.00 20.81 375 GLN A CA 1
ATOM 2849 C C . GLN A 1 375 ? 38.127 -25.346 28.816 1.00 30.27 375 GLN A C 1
ATOM 2850 O O . GLN A 1 375 ? 37.258 -24.462 28.781 1.00 26.95 375 GLN A O 1
ATOM 2856 N N . VAL A 1 376 ? 37.873 -26.619 29.107 1.00 25.69 376 VAL A N 1
ATOM 2857 C CA . VAL A 1 376 ? 36.541 -27.093 29.459 1.00 21.63 376 VAL A CA 1
ATOM 2858 C C . VAL A 1 376 ? 36.525 -27.207 30.979 1.00 26.97 376 VAL A C 1
ATOM 2859 O O . VAL A 1 376 ? 37.074 -28.152 31.562 1.00 23.68 376 VAL A O 1
ATOM 2863 N N . MET A 1 377 ? 35.960 -26.191 31.629 1.00 24.29 377 MET A N 1
ATOM 2864 C CA . MET A 1 377 ? 35.830 -26.196 33.076 1.00 22.24 377 MET A CA 1
ATOM 2865 C C . MET A 1 377 ? 34.537 -26.870 33.524 1.00 28.70 377 MET A C 1
ATOM 2866 O O . MET A 1 377 ? 34.467 -27.370 34.657 1.00 30.07 377 MET A O 1
ATOM 2871 N N . GLU A 1 378 ? 33.541 -26.939 32.641 1.00 29.10 378 GLU A N 1
ATOM 2872 C CA . GLU A 1 378 ? 32.283 -27.623 32.914 1.00 36.49 378 GLU A CA 1
ATOM 2873 C C . GLU A 1 378 ? 31.555 -27.911 31.606 1.00 32.57 378 GLU A C 1
ATOM 2874 O O . GLU A 1 378 ? 31.067 -26.980 30.954 1.00 30.48 378 GLU A O 1
ATOM 2880 N N . PRO A 1 379 ? 31.488 -29.177 31.168 1.00 26.74 379 PRO A N 1
ATOM 2881 C CA . PRO A 1 379 ? 30.834 -29.480 29.894 1.00 33.41 379 PRO A CA 1
ATOM 2882 C C . PRO A 1 379 ? 29.309 -29.441 30.010 1.00 43.01 379 PRO A C 1
ATOM 2883 O O . PRO A 1 379 ? 28.730 -29.393 31.105 1.00 40.04 379 PRO A O 1
ATOM 2888 N N . TYR B 1 7 ? 10.350 -7.345 13.163 1.00 36.00 7 TYR B N 1
ATOM 2889 C CA . TYR B 1 7 ? 11.428 -6.508 12.628 1.00 43.49 7 TYR B CA 1
ATOM 2890 C C . TYR B 1 7 ? 11.325 -5.048 13.109 1.00 32.97 7 TYR B C 1
ATOM 2891 O O . TYR B 1 7 ? 12.286 -4.474 13.659 1.00 25.82 7 TYR B O 1
ATOM 2900 N N . VAL B 1 8 ? 10.156 -4.438 12.895 1.00 32.85 8 VAL B N 1
ATOM 2901 C CA . VAL B 1 8 ? 9.944 -3.081 13.388 1.00 31.58 8 VAL B CA 1
ATOM 2902 C C . VAL B 1 8 ? 10.057 -3.057 14.902 1.00 21.87 8 VAL B C 1
ATOM 2903 O O . VAL B 1 8 ? 10.648 -2.141 15.480 1.00 25.26 8 VAL B O 1
ATOM 2907 N N . ALA B 1 9 ? 9.476 -4.060 15.571 1.00 27.73 9 ALA B N 1
ATOM 2908 C CA . ALA B 1 9 ? 9.579 -4.133 17.027 1.00 26.18 9 ALA B CA 1
ATOM 2909 C C . ALA B 1 9 ? 11.036 -4.096 17.483 1.00 26.19 9 ALA B C 1
ATOM 2910 O O . ALA B 1 9 ? 11.372 -3.431 18.472 1.00 20.54 9 ALA B O 1
ATOM 2912 N N . HIS B 1 10 ? 11.915 -4.812 16.785 1.00 21.84 10 HIS B N 1
ATOM 2913 C CA . HIS B 1 10 ? 13.308 -4.856 17.235 1.00 20.54 10 HIS B CA 1
ATOM 2914 C C . HIS B 1 10 ? 14.037 -3.550 16.948 1.00 20.15 10 HIS B C 1
ATOM 2915 O O . HIS B 1 10 ? 14.798 -3.075 17.794 1.00 23.14 10 HIS B O 1
ATOM 2922 N N . LEU B 1 11 ? 13.799 -2.938 15.787 1.00 23.07 11 LEU B N 1
ATOM 2923 C CA . LEU B 1 11 ? 14.410 -1.640 15.504 1.00 21.68 11 LEU B CA 1
ATOM 2924 C C . LEU B 1 11 ? 13.979 -0.604 16.531 1.00 19.59 11 LEU B C 1
ATOM 2925 O O . LEU B 1 11 ? 14.796 0.178 17.024 1.00 21.14 11 LEU B O 1
ATOM 2930 N N . ALA B 1 12 ? 12.677 -0.557 16.837 1.00 21.94 12 ALA B N 1
ATOM 2931 C CA . ALA B 1 12 ? 12.199 0.410 17.808 1.00 19.51 12 ALA B CA 1
ATOM 2932 C C . ALA B 1 12 ? 12.823 0.159 19.171 1.00 20.84 12 ALA B C 1
ATOM 2933 O O . ALA B 1 12 ? 13.293 1.098 19.825 1.00 19.06 12 ALA B O 1
ATOM 2935 N N . SER B 1 13 ? 12.881 -1.108 19.596 1.00 20.20 13 SER B N 1
ATOM 2936 C CA . SER B 1 13 ? 13.506 -1.438 20.875 1.00 19.41 13 SER B CA 1
ATOM 2937 C C . SER B 1 13 ? 14.958 -0.994 20.908 1.00 18.18 13 SER B C 1
ATOM 2938 O O . SER B 1 13 ? 15.414 -0.397 21.887 1.00 21.98 13 SER B O 1
ATOM 2941 N N . ASP B 1 14 ? 15.710 -1.328 19.866 1.00 18.94 14 ASP B N 1
ATOM 2942 C CA . ASP B 1 14 ? 17.148 -1.101 19.897 1.00 19.28 14 ASP B CA 1
ATOM 2943 C C . ASP B 1 14 ? 17.480 0.384 19.863 1.00 19.02 14 ASP B C 1
ATOM 2944 O O . ASP B 1 14 ? 18.441 0.800 20.500 1.00 21.16 14 ASP B O 1
ATOM 2949 N N . PHE B 1 15 ? 16.674 1.196 19.165 1.00 19.37 15 PHE B N 1
ATOM 2950 C CA . PHE B 1 15 ? 16.849 2.643 19.252 1.00 21.11 15 PHE B CA 1
ATOM 2951 C C . PHE B 1 15 ? 16.558 3.147 20.660 1.00 20.24 15 PHE B C 1
ATOM 2952 O O . PHE B 1 15 ? 17.312 3.958 21.204 1.00 19.07 15 PHE B O 1
ATOM 2960 N N . GLY B 1 16 ? 15.469 2.672 21.273 1.00 20.95 16 GLY B N 1
ATOM 2961 C CA . GLY B 1 16 ? 15.147 3.127 22.612 1.00 18.47 16 GLY B CA 1
ATOM 2962 C C . GLY B 1 16 ? 16.168 2.709 23.650 1.00 18.12 16 GLY B C 1
ATOM 2963 O O . GLY B 1 16 ? 16.409 3.430 24.628 1.00 17.38 16 GLY B O 1
ATOM 2964 N N . VAL B 1 17 ? 16.772 1.535 23.468 1.00 17.62 17 VAL B N 1
ATOM 2965 C CA . VAL B 1 17 ? 17.857 1.145 24.354 1.00 17.76 17 VAL B CA 1
ATOM 2966 C C . VAL B 1 17 ? 19.055 2.084 24.193 1.00 18.47 17 VAL B C 1
ATOM 2967 O O . VAL B 1 17 ? 19.678 2.465 25.182 1.00 18.50 17 VAL B O 1
ATOM 2971 N N . ARG B 1 18 ? 19.383 2.495 22.960 1.00 18.50 18 ARG B N 1
ATOM 2972 C CA . ARG B 1 18 ? 20.457 3.490 22.800 1.00 22.26 18 ARG B CA 1
ATOM 2973 C C . ARG B 1 18 ? 20.121 4.815 23.491 1.00 18.17 18 ARG B C 1
ATOM 2974 O O . ARG B 1 18 ? 21.024 5.489 23.995 1.00 19.08 18 ARG B O 1
ATOM 2982 N N . VAL B 1 19 ? 18.840 5.213 23.532 1.00 16.57 19 VAL B N 1
ATOM 2983 C CA . VAL B 1 19 ? 18.484 6.397 24.307 1.00 15.04 19 VAL B CA 1
ATOM 2984 C C . VAL B 1 19 ? 18.747 6.151 25.783 1.00 15.52 19 VAL B C 1
ATOM 2985 O O . VAL B 1 19 ? 19.359 6.983 26.474 1.00 20.59 19 VAL B O 1
ATOM 2989 N N . PHE B 1 20 ? 18.345 4.974 26.274 1.00 18.10 20 PHE B N 1
ATOM 2990 C CA . PHE B 1 20 ? 18.564 4.641 27.678 1.00 19.70 20 PHE B CA 1
ATOM 2991 C C . PHE B 1 20 ? 20.050 4.653 28.025 1.00 19.56 20 PHE B C 1
ATOM 2992 O O . PHE B 1 20 ? 20.435 5.076 29.119 1.00 21.92 20 PHE B O 1
ATOM 3000 N N . GLN B 1 21 ? 20.893 4.160 27.117 1.00 18.71 21 GLN B N 1
ATOM 3001 C CA . GLN B 1 21 ? 22.332 4.171 27.382 1.00 17.47 21 GLN B CA 1
ATOM 3002 C C . GLN B 1 21 ? 22.810 5.577 27.675 1.00 21.88 21 GLN B C 1
ATOM 3003 O O . GLN B 1 21 ? 23.625 5.789 28.577 1.00 22.34 21 GLN B O 1
ATOM 3009 N N . GLN B 1 22 ? 22.280 6.559 26.933 1.00 22.17 22 GLN B N 1
ATOM 3010 C CA . GLN B 1 22 ? 22.671 7.946 27.142 1.00 21.26 22 GLN B CA 1
ATOM 3011 C C . GLN B 1 22 ? 22.147 8.467 28.467 1.00 23.56 22 GLN B C 1
ATOM 3012 O O . GLN B 1 22 ? 22.869 9.167 29.187 1.00 25.76 22 GLN B O 1
ATOM 3018 N N . VAL B 1 23 ? 20.894 8.143 28.798 1.00 23.16 23 VAL B N 1
ATOM 3019 C CA . VAL B 1 23 ? 20.313 8.553 30.071 1.00 24.19 23 VAL B CA 1
ATOM 3020 C C . VAL B 1 23 ? 21.108 7.966 31.228 1.00 26.50 23 VAL B C 1
ATOM 3021 O O . VAL B 1 23 ? 21.429 8.658 32.203 1.00 27.34 23 VAL B O 1
ATOM 3025 N N . ALA B 1 24 ? 21.414 6.671 31.151 1.00 23.89 24 ALA B N 1
ATOM 3026 C CA . ALA B 1 24 ? 22.121 6.024 32.250 1.00 27.32 24 ALA B CA 1
ATOM 3027 C C . ALA B 1 24 ? 23.541 6.566 32.395 1.00 29.20 24 ALA B C 1
ATOM 3028 O O . ALA B 1 24 ? 24.035 6.725 33.513 1.00 28.54 24 ALA B O 1
ATOM 3030 N N . GLN B 1 25 ? 24.208 6.872 31.281 1.00 27.54 25 GLN B N 1
ATOM 3031 C CA . GLN B 1 25 ? 25.556 7.428 31.378 1.00 33.35 25 GLN B CA 1
ATOM 3032 C C . GLN B 1 25 ? 25.557 8.748 32.139 1.00 31.51 25 GLN B C 1
ATOM 3033 O O . GLN B 1 25 ? 26.535 9.073 32.821 1.00 33.72 25 GLN B O 1
ATOM 3035 N N . ALA B 1 26 ? 24.463 9.499 32.063 1.00 29.50 26 ALA B N 1
ATOM 3036 C CA . ALA B 1 26 ? 24.340 10.787 32.725 1.00 29.87 26 ALA B CA 1
ATOM 3037 C C . ALA B 1 26 ? 23.897 10.661 34.173 1.00 42.29 26 ALA B C 1
ATOM 3038 O O . ALA B 1 26 ? 23.914 11.658 34.905 1.00 42.49 26 ALA B O 1
ATOM 3040 N N . SER B 1 27 ? 23.491 9.472 34.600 1.00 30.35 27 SER B N 1
ATOM 3041 C CA . SER B 1 27 ? 22.919 9.263 35.917 1.00 35.27 27 SER B CA 1
ATOM 3042 C C . SER B 1 27 ? 23.579 8.079 36.588 1.00 35.67 27 SER B C 1
ATOM 3043 O O . SER B 1 27 ? 22.918 7.190 37.119 1.00 37.28 27 SER B O 1
ATOM 3046 N N . LYS B 1 28 ? 24.911 8.038 36.546 1.00 29.20 28 LYS B N 1
ATOM 3047 C CA . LYS B 1 28 ? 25.633 7.041 37.315 1.00 39.94 28 LYS B CA 1
ATOM 3048 C C . LYS B 1 28 ? 25.145 7.056 38.755 1.00 30.95 28 LYS B C 1
ATOM 3049 O O . LYS B 1 28 ? 25.066 8.112 39.391 1.00 54.81 28 LYS B O 1
ATOM 3051 N N . ASP B 1 29 ? 24.812 5.883 39.262 1.00 41.59 29 ASP B N 1
ATOM 3052 C CA . ASP B 1 29 ? 24.503 5.665 40.668 1.00 47.88 29 ASP B CA 1
ATOM 3053 C C . ASP B 1 29 ? 23.147 6.211 41.094 1.00 36.75 29 ASP B C 1
ATOM 3054 O O . ASP B 1 29 ? 22.831 6.168 42.287 1.00 39.84 29 ASP B O 1
ATOM 3059 N N . ARG B 1 30 ? 22.326 6.706 40.167 1.00 31.77 30 ARG B N 1
ATOM 3060 C CA . ARG B 1 30 ? 20.940 7.045 40.470 1.00 32.79 30 ARG B CA 1
ATOM 3061 C C . ARG B 1 30 ? 19.988 6.032 39.837 1.00 30.42 30 ARG B C 1
ATOM 3062 O O . ARG B 1 30 ? 20.245 5.502 38.756 1.00 27.50 30 ARG B O 1
ATOM 3070 N N . ASN B 1 31 ? 18.881 5.761 40.522 1.00 27.23 31 ASN B N 1
ATOM 3071 C CA . ASN B 1 31 ? 17.795 4.994 39.902 1.00 25.30 31 ASN B CA 1
ATOM 3072 C C . ASN B 1 31 ? 17.381 5.637 38.580 1.00 28.46 31 ASN B C 1
ATOM 3073 O O . ASN B 1 31 ? 17.219 6.855 38.493 1.00 25.50 31 ASN B O 1
ATOM 3078 N N . VAL B 1 32 ? 17.215 4.818 37.548 1.00 24.39 32 VAL B N 1
ATOM 3079 C CA . VAL B 1 32 ? 16.596 5.250 36.294 1.00 26.32 32 VAL B CA 1
ATOM 3080 C C . VAL B 1 32 ? 15.618 4.176 35.836 1.00 25.65 32 VAL B C 1
ATOM 3081 O O . VAL B 1 32 ? 15.978 2.996 35.766 1.00 22.94 32 VAL B O 1
ATOM 3085 N N . VAL B 1 33 ? 14.398 4.586 35.476 1.00 20.31 33 VAL B N 1
ATOM 3086 C CA . VAL B 1 33 ? 13.451 3.716 34.791 1.00 19.50 33 VAL B CA 1
ATOM 3087 C C . VAL B 1 33 ? 13.005 4.419 33.522 1.00 24.18 33 VAL B C 1
ATOM 3088 O O . VAL B 1 33 ? 12.978 5.652 33.458 1.00 23.52 33 VAL B O 1
ATOM 3092 N N . PHE B 1 34 ? 12.742 3.628 32.480 1.00 17.37 34 PHE B N 1
ATOM 3093 C CA . PHE B 1 34 ? 12.714 4.185 31.135 1.00 19.12 34 PHE B CA 1
ATOM 3094 C C . PHE B 1 34 ? 11.933 3.235 30.231 1.00 20.42 34 PHE B C 1
ATOM 3095 O O . PHE B 1 34 ? 11.817 2.038 30.518 1.00 18.79 34 PHE B O 1
ATOM 3103 N N . SER B 1 35 ? 11.404 3.777 29.126 1.00 16.57 35 SER B N 1
ATOM 3104 C CA . SER B 1 35 ? 10.715 2.952 28.128 1.00 17.38 35 SER B CA 1
ATOM 3105 C C . SER B 1 35 ? 11.360 3.085 26.760 1.00 20.05 35 SER B C 1
ATOM 3106 O O . SER B 1 35 ? 11.117 4.078 26.037 1.00 16.90 35 SER B O 1
ATOM 3109 N N . PRO B 1 36 ? 12.163 2.101 26.339 1.00 18.48 36 PRO B N 1
ATOM 3110 C CA . PRO B 1 36 ? 12.683 2.135 24.959 1.00 21.85 36 PRO B CA 1
ATOM 3111 C C . PRO B 1 36 ? 11.568 2.179 23.924 1.00 20.49 36 PRO B C 1
ATOM 3112 O O . PRO B 1 36 ? 11.667 2.926 22.942 1.00 19.21 36 PRO B O 1
ATOM 3116 N N . TYR B 1 37 ? 10.531 1.350 24.102 1.00 21.58 37 TYR B N 1
ATOM 3117 C CA . TYR B 1 37 ? 9.389 1.343 23.195 1.00 18.21 37 TYR B CA 1
ATOM 3118 C C . TYR B 1 37 ? 8.732 2.716 23.125 1.00 20.60 37 TYR B C 1
ATOM 3119 O O . TYR B 1 37 ? 8.400 3.205 22.038 1.00 17.49 37 TYR B O 1
ATOM 3128 N N . GLY B 1 38 ? 8.527 3.347 24.284 1.00 19.61 38 GLY B N 1
ATOM 3129 C CA . GLY B 1 38 ? 7.819 4.620 24.301 1.00 19.06 38 GLY B CA 1
ATOM 3130 C C . GLY B 1 38 ? 8.572 5.707 23.564 1.00 17.66 38 GLY B C 1
ATOM 3131 O O . GLY B 1 38 ? 7.978 6.462 22.786 1.00 20.72 38 GLY B O 1
ATOM 3132 N N . VAL B 1 39 ? 9.887 5.798 23.773 1.00 18.25 39 VAL B N 1
ATOM 3133 C CA . VAL B 1 39 ? 10.602 6.896 23.120 1.00 16.42 39 VAL B CA 1
ATOM 3134 C C . VAL B 1 39 ? 10.654 6.659 21.620 1.00 18.06 39 VAL B C 1
ATOM 3135 O O . VAL B 1 39 ? 10.573 7.610 20.837 1.00 20.13 39 VAL B O 1
ATOM 3139 N N . ALA B 1 40 ? 10.753 5.393 21.185 1.00 16.61 40 ALA B N 1
ATOM 3140 C CA . ALA B 1 40 ? 10.709 5.111 19.755 1.00 16.84 40 ALA B CA 1
ATOM 3141 C C . ALA B 1 40 ? 9.346 5.453 19.189 1.00 19.10 40 ALA B C 1
ATOM 3142 O O . ALA B 1 40 ? 9.238 5.965 18.069 1.00 20.58 40 ALA B O 1
ATOM 3144 N N . SER B 1 41 ? 8.298 5.164 19.953 1.00 16.98 41 SER B N 1
ATOM 3145 C CA . SER B 1 41 ? 6.943 5.405 19.468 1.00 18.26 41 SER B CA 1
ATOM 3146 C C . SER B 1 41 ? 6.719 6.891 19.190 1.00 19.68 41 SER B C 1
ATOM 3147 O O . SER B 1 41 ? 6.267 7.268 18.102 1.00 19.95 41 SER B O 1
ATOM 3150 N N . VAL B 1 42 ? 7.057 7.756 20.149 1.00 18.44 42 VAL B N 1
ATOM 3151 C CA . VAL B 1 42 ? 6.785 9.179 19.935 1.00 21.11 42 VAL B CA 1
ATOM 3152 C C . VAL B 1 42 ? 7.737 9.775 18.894 1.00 19.72 42 VAL B C 1
ATOM 3153 O O . VAL B 1 42 ? 7.350 10.656 18.128 1.00 21.20 42 VAL B O 1
ATOM 3157 N N . LEU B 1 43 ? 8.980 9.283 18.801 1.00 20.47 43 LEU B N 1
ATOM 3158 C CA . LEU B 1 43 ? 9.874 9.797 17.774 1.00 20.94 43 LEU B CA 1
ATOM 3159 C C . LEU B 1 43 ? 9.467 9.329 16.388 1.00 20.85 43 LEU B C 1
ATOM 3160 O O . LEU B 1 43 ? 9.686 10.045 15.400 1.00 18.98 43 LEU B O 1
ATOM 3165 N N . ALA B 1 44 ? 8.899 8.132 16.285 1.00 20.38 44 ALA B N 1
ATOM 3166 C CA . ALA B 1 44 ? 8.350 7.709 15.005 1.00 22.98 44 ALA B CA 1
ATOM 3167 C C . ALA B 1 44 ? 7.278 8.679 14.542 1.00 22.21 44 ALA B C 1
ATOM 3168 O O . ALA B 1 44 ? 7.180 8.980 13.348 1.00 23.10 44 ALA B O 1
ATOM 3170 N N . MET B 1 45 ? 6.451 9.158 15.477 1.00 21.17 45 MET B N 1
ATOM 3171 C CA . MET B 1 45 ? 5.437 10.154 15.137 1.00 24.66 45 MET B CA 1
ATOM 3172 C C . MET B 1 45 ? 6.096 11.447 14.710 1.00 23.62 45 MET B C 1
ATOM 3173 O O . MET B 1 45 ? 5.729 12.034 13.684 1.00 25.43 45 MET B O 1
ATOM 3178 N N . LEU B 1 46 ? 7.091 11.899 15.486 1.00 21.47 46 LEU B N 1
ATOM 3179 C CA . LEU B 1 46 ? 7.757 13.150 15.150 1.00 20.04 46 LEU B CA 1
ATOM 3180 C C . LEU B 1 46 ? 8.338 13.091 13.747 1.00 25.56 46 LEU B C 1
ATOM 3181 O O . LEU B 1 46 ? 8.420 14.115 13.065 1.00 22.96 46 LEU B O 1
ATOM 3186 N N . GLN B 1 47 ? 8.801 11.912 13.318 1.00 20.58 47 GLN B N 1
ATOM 3187 C CA . GLN B 1 47 ? 9.362 11.791 11.976 1.00 22.58 47 GLN B CA 1
ATOM 3188 C C . GLN B 1 47 ? 8.484 12.461 10.936 1.00 24.97 47 GLN B C 1
ATOM 3189 O O . GLN B 1 47 ? 8.983 13.150 10.041 1.00 24.75 47 GLN B O 1
ATOM 3195 N N . LEU B 1 48 ? 7.175 12.215 11.004 1.00 22.57 48 LEU B N 1
ATOM 3196 C CA . LEU B 1 48 ? 6.268 12.721 9.982 1.00 23.35 48 LEU B CA 1
ATOM 3197 C C . LEU B 1 48 ? 6.277 14.234 9.891 1.00 25.81 48 LEU B C 1
ATOM 3198 O O . LEU B 1 48 ? 5.978 14.788 8.827 1.00 29.99 48 LEU B O 1
ATOM 3203 N N . THR B 1 49 ? 6.593 14.922 10.983 1.00 22.25 49 THR B N 1
ATOM 3204 C CA . THR B 1 49 ? 6.607 16.378 10.975 1.00 21.91 49 THR B CA 1
ATOM 3205 C C . THR B 1 49 ? 7.886 16.975 10.404 1.00 24.70 49 THR B C 1
ATOM 3206 O O . THR B 1 49 ? 7.888 18.165 10.103 1.00 24.94 49 THR B O 1
ATOM 3210 N N . THR B 1 50 ? 8.960 16.190 10.252 1.00 25.51 50 THR B N 1
ATOM 3211 C CA . THR B 1 50 ? 10.281 16.741 9.958 1.00 23.36 50 THR B CA 1
ATOM 3212 C C . THR B 1 50 ? 10.542 16.758 8.449 1.00 24.68 50 THR B C 1
ATOM 3213 O O . THR B 1 50 ? 9.865 16.089 7.663 1.00 29.94 50 THR B O 1
ATOM 3217 N N . GLY B 1 51 ? 11.557 17.521 8.047 1.00 22.35 51 GLY B N 1
ATOM 3218 C CA . GLY B 1 51 ? 12.035 17.472 6.680 1.00 26.47 51 GLY B CA 1
ATOM 3219 C C . GLY B 1 51 ? 13.541 17.672 6.644 1.00 33.15 51 GLY B C 1
ATOM 3220 O O . GLY B 1 51 ? 14.182 17.932 7.666 1.00 25.36 51 GLY B O 1
ATOM 3221 N N . GLY B 1 52 ? 14.104 17.553 5.441 1.00 29.59 52 GLY B N 1
ATOM 3222 C CA . GLY B 1 52 ? 15.502 17.925 5.250 1.00 28.01 52 GLY B CA 1
ATOM 3223 C C . GLY B 1 52 ? 16.436 17.155 6.167 1.00 29.61 52 GLY B C 1
ATOM 3224 O O . GLY B 1 52 ? 16.296 15.942 6.375 1.00 26.56 52 GLY B O 1
ATOM 3225 N N . GLU B 1 53 ? 17.411 17.867 6.727 1.00 27.69 53 GLU B N 1
ATOM 3226 C CA . GLU B 1 53 ? 18.430 17.218 7.546 1.00 27.57 53 GLU B CA 1
ATOM 3227 C C . GLU B 1 53 ? 17.895 16.801 8.906 1.00 28.41 53 GLU B C 1
ATOM 3228 O O . GLU B 1 53 ? 18.427 15.867 9.522 1.00 25.28 53 GLU B O 1
ATOM 3234 N N . THR B 1 54 ? 16.872 17.506 9.398 1.00 24.97 54 THR B N 1
ATOM 3235 C CA . THR B 1 54 ? 16.227 17.126 10.643 1.00 23.64 54 THR B CA 1
ATOM 3236 C C . THR B 1 54 ? 15.632 15.738 10.517 1.00 21.67 54 THR B C 1
ATOM 3237 O O . THR B 1 54 ? 15.803 14.901 11.406 1.00 24.58 54 THR B O 1
ATOM 3241 N N . GLN B 1 55 ? 14.918 15.492 9.409 1.00 22.42 55 GLN B N 1
ATOM 3242 C CA . GLN B 1 55 ? 14.361 14.174 9.125 1.00 25.31 55 GLN B CA 1
ATOM 3243 C C . GLN B 1 55 ? 15.481 13.161 8.948 1.00 26.33 55 GLN B C 1
ATOM 3244 O O . GLN B 1 55 ? 15.422 12.043 9.465 1.00 23.89 55 GLN B O 1
ATOM 3250 N N . GLN B 1 56 ? 16.527 13.553 8.225 1.00 24.10 56 GLN B N 1
ATOM 3251 C CA . GLN B 1 56 ? 17.651 12.647 8.007 1.00 27.72 56 GLN B CA 1
ATOM 3252 C C . GLN B 1 56 ? 18.228 12.153 9.329 1.00 21.85 56 GLN B C 1
ATOM 3253 O O . GLN B 1 56 ? 18.444 10.951 9.516 1.00 24.63 56 GLN B O 1
ATOM 3259 N N . GLN B 1 57 ? 18.467 13.077 10.266 1.00 20.09 57 GLN B N 1
ATOM 3260 C CA . GLN B 1 57 ? 19.099 12.728 11.532 1.00 23.86 57 GLN B CA 1
ATOM 3261 C C . GLN B 1 57 ? 18.265 11.741 12.323 1.00 26.34 57 GLN B C 1
ATOM 3262 O O . GLN B 1 57 ? 18.806 10.795 12.911 1.00 19.73 57 GLN B O 1
ATOM 3268 N N . ILE B 1 58 ? 16.947 11.963 12.388 1.00 23.15 58 ILE B N 1
ATOM 3269 C CA . ILE B 1 58 ? 16.116 11.039 13.145 1.00 21.21 58 ILE B CA 1
ATOM 3270 C C . ILE B 1 58 ? 16.069 9.690 12.452 1.00 22.01 58 ILE B C 1
ATOM 3271 O O . ILE B 1 58 ? 16.168 8.646 13.096 1.00 20.74 58 ILE B O 1
ATOM 3276 N N . GLN B 1 59 ? 15.953 9.680 11.126 1.00 19.52 59 GLN B N 1
ATOM 3277 C CA . GLN B 1 59 ? 15.806 8.400 10.450 1.00 18.98 59 GLN B CA 1
ATOM 3278 C C . GLN B 1 59 ? 17.097 7.595 10.514 1.00 21.68 59 GLN B C 1
ATOM 3279 O O . GLN B 1 59 ? 17.055 6.370 10.650 1.00 24.00 59 GLN B O 1
ATOM 3285 N N . ALA B 1 60 ? 18.250 8.259 10.427 1.00 24.29 60 ALA B N 1
ATOM 3286 C CA . ALA B 1 60 ? 19.505 7.515 10.567 1.00 27.63 60 ALA B CA 1
ATOM 3287 C C . ALA B 1 60 ? 19.631 6.916 11.964 1.00 25.20 60 ALA B C 1
ATOM 3288 O O . ALA B 1 60 ? 20.064 5.769 12.123 1.00 27.21 60 ALA B O 1
ATOM 3290 N N . ALA B 1 61 ? 19.248 7.677 12.995 1.00 22.72 61 ALA B N 1
ATOM 3291 C CA . ALA B 1 61 ? 19.336 7.155 14.357 1.00 23.87 61 ALA B CA 1
ATOM 3292 C C . ALA B 1 61 ? 18.342 6.023 14.610 1.00 24.22 61 ALA B C 1
ATOM 3293 O O . ALA B 1 61 ? 18.657 5.059 15.326 1.00 25.16 61 ALA B O 1
ATOM 3295 N N . MET B 1 62 ? 17.113 6.135 14.083 1.00 22.34 62 MET B N 1
ATOM 3296 C CA . MET B 1 62 ? 16.121 5.114 14.401 1.00 20.50 62 MET B CA 1
ATOM 3297 C C . MET B 1 62 ? 16.226 3.862 13.543 1.00 21.59 62 MET B C 1
ATOM 3298 O O . MET B 1 62 ? 15.785 2.790 13.973 1.00 22.50 62 MET B O 1
ATOM 3303 N N . GLY B 1 63 ? 16.742 3.959 12.330 1.00 25.95 63 GLY B N 1
ATOM 3304 C CA . GLY B 1 63 ? 16.921 2.783 11.501 1.00 23.99 63 GLY B CA 1
ATOM 3305 C C . GLY B 1 63 ? 15.773 2.486 10.572 1.00 31.68 63 GLY B C 1
ATOM 3306 O O . GLY B 1 63 ? 15.804 1.462 9.879 1.00 24.69 63 GLY B O 1
ATOM 3307 N N . PHE B 1 64 ? 14.751 3.338 10.536 1.00 24.67 64 PHE B N 1
ATOM 3308 C CA . PHE B 1 64 ? 13.627 3.080 9.654 1.00 22.16 64 PHE B CA 1
ATOM 3309 C C . PHE B 1 64 ? 12.905 4.391 9.403 1.00 26.40 64 PHE B C 1
ATOM 3310 O O . PHE B 1 64 ? 13.043 5.352 10.162 1.00 23.84 64 PHE B O 1
ATOM 3318 N N . LYS B 1 65 ? 12.180 4.427 8.297 1.00 21.88 65 LYS B N 1
ATOM 3319 C CA . LYS B 1 65 ? 11.373 5.578 7.924 1.00 21.70 65 LYS B CA 1
ATOM 3320 C C . LYS B 1 65 ? 9.901 5.240 8.139 1.00 23.27 65 LYS B C 1
ATOM 3321 O O . LYS B 1 65 ? 9.405 4.233 7.622 1.00 24.83 65 LYS B O 1
ATOM 3327 N N . ILE B 1 66 ? 9.212 6.083 8.907 1.00 22.57 66 ILE B N 1
ATOM 3328 C CA . ILE B 1 66 ? 7.848 5.763 9.312 1.00 24.97 66 ILE B CA 1
ATOM 3329 C C . ILE B 1 66 ? 6.928 5.640 8.101 1.00 24.36 66 ILE B C 1
ATOM 3330 O O . ILE B 1 66 ? 5.939 4.891 8.135 1.00 25.69 66 ILE B O 1
ATOM 3335 N N . ASP B 1 67 ? 7.237 6.349 7.009 1.00 25.58 67 ASP B N 1
ATOM 3336 C CA . ASP B 1 67 ? 6.406 6.321 5.807 1.00 29.10 67 ASP B CA 1
ATOM 3337 C C . ASP B 1 67 ? 6.736 5.165 4.871 1.00 34.88 67 ASP B C 1
ATOM 3338 O O . ASP B 1 67 ? 6.049 4.995 3.861 1.00 35.30 67 ASP B O 1
ATOM 3340 N N . ASP B 1 68 ? 7.761 4.371 5.168 1.00 29.88 68 ASP B N 1
ATOM 3341 C CA . ASP B 1 68 ? 8.074 3.215 4.336 1.00 32.31 68 ASP B CA 1
ATOM 3342 C C . ASP B 1 68 ? 6.984 2.161 4.455 1.00 32.91 68 ASP B C 1
ATOM 3343 O O . ASP B 1 68 ? 6.374 1.987 5.515 1.00 27.95 68 ASP B O 1
ATOM 3348 N N . LYS B 1 69 ? 6.797 1.399 3.375 1.00 34.59 69 LYS B N 1
ATOM 3349 C CA . LYS B 1 69 ? 5.707 0.422 3.318 1.00 33.50 69 LYS B CA 1
ATOM 3350 C C . LYS B 1 69 ? 5.757 -0.544 4.498 1.00 35.60 69 LYS B C 1
ATOM 3351 O O . LYS B 1 69 ? 6.781 -1.186 4.757 1.00 34.62 69 LYS B O 1
ATOM 3354 N N . GLY B 1 70 ? 4.636 -0.648 5.217 1.00 31.05 70 GLY B N 1
ATOM 3355 C CA . GLY B 1 70 ? 4.513 -1.594 6.306 1.00 30.67 70 GLY B CA 1
ATOM 3356 C C . GLY B 1 70 ? 5.014 -1.124 7.661 1.00 27.33 70 GLY B C 1
ATOM 3357 O O . GLY B 1 70 ? 4.762 -1.814 8.660 1.00 28.93 70 GLY B O 1
ATOM 3358 N N . MET B 1 71 ? 5.719 0.015 7.741 1.00 25.63 71 MET B N 1
ATOM 3359 C CA . MET B 1 71 ? 6.280 0.438 9.028 1.00 25.67 71 MET B CA 1
ATOM 3360 C C . MET B 1 71 ? 5.178 0.914 9.971 1.00 24.52 71 MET B C 1
ATOM 3361 O O . MET B 1 71 ? 5.062 0.434 11.106 1.00 22.75 71 MET B O 1
ATOM 3366 N N . ALA B 1 72 ? 4.348 1.844 9.519 1.00 23.36 72 ALA B N 1
ATOM 3367 C CA . ALA B 1 72 ? 3.337 2.358 10.433 1.00 24.39 72 ALA B CA 1
ATOM 3368 C C . ALA B 1 72 ? 2.312 1.282 10.797 1.00 25.22 72 ALA B C 1
ATOM 3369 O O . ALA B 1 72 ? 1.920 1.177 11.969 1.00 23.61 72 ALA B O 1
ATOM 3371 N N . PRO B 1 73 ? 1.854 0.456 9.843 1.00 21.35 73 PRO B N 1
ATOM 3372 C CA . PRO B 1 73 ? 0.955 -0.638 10.227 1.00 26.38 73 PRO B CA 1
ATOM 3373 C C . PRO B 1 73 ? 1.557 -1.535 11.294 1.00 23.40 73 PRO B C 1
ATOM 3374 O O . PRO B 1 73 ? 0.849 -2.007 12.197 1.00 24.41 73 PRO B O 1
ATOM 3378 N N . ALA B 1 74 ? 2.861 -1.798 11.214 1.00 24.59 74 ALA B N 1
ATOM 3379 C CA . ALA B 1 74 ? 3.469 -2.682 12.202 1.00 24.15 74 ALA B CA 1
ATOM 3380 C C . ALA B 1 74 ? 3.481 -2.045 13.586 1.00 22.06 74 ALA B C 1
ATOM 3381 O O . ALA B 1 74 ? 3.239 -2.731 14.587 1.00 24.30 74 ALA B O 1
ATOM 3383 N N . LEU B 1 75 ? 3.767 -0.735 13.665 1.00 23.63 75 LEU B N 1
ATOM 3384 C CA . LEU B 1 75 ? 3.692 -0.056 14.956 1.00 22.50 75 LEU B CA 1
ATOM 3385 C C . LEU B 1 75 ? 2.258 -0.046 15.480 1.00 22.48 75 LEU B C 1
ATOM 3386 O O . LEU B 1 75 ? 2.033 -0.192 16.686 1.00 23.46 75 LEU B O 1
ATOM 3391 N N . ARG B 1 76 ? 1.270 0.147 14.597 1.00 22.74 76 ARG B N 1
ATOM 3392 C CA . ARG B 1 76 ? -0.109 0.145 15.077 1.00 22.99 76 ARG B CA 1
ATOM 3393 C C . ARG B 1 76 ? -0.487 -1.233 15.624 1.00 23.20 76 ARG B C 1
ATOM 3394 O O . ARG B 1 76 ? -1.173 -1.336 16.649 1.00 23.85 76 ARG B O 1
ATOM 3402 N N . HIS B 1 77 ? -0.086 -2.294 14.921 1.00 24.52 77 HIS B N 1
ATOM 3403 C CA . HIS B 1 77 ? -0.347 -3.650 15.396 1.00 29.65 77 HIS B CA 1
ATOM 3404 C C . HIS B 1 77 ? 0.281 -3.876 16.758 1.00 27.70 77 HIS B C 1
ATOM 3405 O O . HIS B 1 77 ? -0.320 -4.499 17.646 1.00 24.60 77 HIS B O 1
ATOM 3412 N N . LEU B 1 78 ? 1.500 -3.382 16.941 1.00 30.73 78 LEU B N 1
ATOM 3413 C CA . LEU B 1 78 ? 2.165 -3.560 18.220 1.00 27.44 78 LEU B CA 1
ATOM 3414 C C . LEU B 1 78 ? 1.376 -2.890 19.343 1.00 24.89 78 LEU B C 1
ATOM 3415 O O . LEU B 1 78 ? 1.125 -3.508 20.391 1.00 25.31 78 LEU B O 1
ATOM 3420 N N . TYR B 1 79 ? 0.923 -1.644 19.123 1.00 23.49 79 TYR B N 1
ATOM 3421 C CA . TYR B 1 79 ? 0.156 -0.949 20.153 1.00 24.56 79 TYR B CA 1
ATOM 3422 C C . TYR B 1 79 ? -1.160 -1.677 20.424 1.00 24.29 79 TYR B C 1
ATOM 3423 O O . TYR B 1 79 ? -1.544 -1.873 21.585 1.00 22.39 79 TYR B O 1
ATOM 3432 N N . LYS B 1 80 ? -1.846 -2.124 19.370 1.00 21.79 80 LYS B N 1
ATOM 3433 C CA . LYS B 1 80 ? -3.092 -2.859 19.590 1.00 21.95 80 LYS B CA 1
ATOM 3434 C C . LYS B 1 80 ? -2.853 -4.111 20.433 1.00 23.24 80 LYS B C 1
ATOM 3435 O O . LYS B 1 80 ? -3.622 -4.394 21.358 1.00 22.43 80 LYS B O 1
ATOM 3441 N N . GLU B 1 81 ? -1.762 -4.848 20.175 1.00 25.05 81 GLU B N 1
ATOM 3442 C CA . GLU B 1 81 ? -1.489 -6.014 21.015 1.00 27.63 81 GLU B CA 1
ATOM 3443 C C . GLU B 1 81 ? -1.231 -5.598 22.459 1.00 29.99 81 GLU B C 1
ATOM 3444 O O . GLU B 1 81 ? -1.726 -6.237 23.397 1.00 25.24 81 GLU B O 1
ATOM 3450 N N . LEU B 1 82 ? -0.497 -4.499 22.660 1.00 23.62 82 LEU B N 1
ATOM 3451 C CA . LEU B 1 82 ? -0.159 -4.089 24.018 1.00 24.80 82 LEU B CA 1
ATOM 3452 C C . LEU B 1 82 ? -1.378 -3.647 24.808 1.00 29.47 82 LEU B C 1
ATOM 3453 O O . LEU B 1 82 ? -1.405 -3.809 26.035 1.00 27.78 82 LEU B O 1
ATOM 3458 N N . MET B 1 83 ? -2.385 -3.066 24.145 1.00 20.33 83 MET B N 1
ATOM 3459 C CA . MET B 1 83 ? -3.572 -2.597 24.844 1.00 22.77 83 MET B CA 1
ATOM 3460 C C . MET B 1 83 ? -4.695 -3.637 24.811 1.00 23.54 83 MET B C 1
ATOM 3461 O O . MET B 1 83 ? -5.852 -3.297 25.087 1.00 24.00 83 MET B O 1
ATOM 3466 N N . GLY B 1 84 ? -4.365 -4.897 24.478 1.00 24.18 84 GLY B N 1
ATOM 3467 C CA . GLY B 1 84 ? -5.352 -5.933 24.328 1.00 24.42 84 GLY B CA 1
ATOM 3468 C C . GLY B 1 84 ? -5.924 -6.394 25.656 1.00 24.42 84 GLY B C 1
ATOM 3469 O O . GLY B 1 84 ? -5.570 -5.894 26.727 1.00 23.05 84 GLY B O 1
ATOM 3470 N N . PRO B 1 85 ? -6.851 -7.361 25.588 1.00 24.20 85 PRO B N 1
ATOM 3471 C CA . PRO B 1 85 ? -7.610 -7.738 26.791 1.00 25.08 85 PRO B CA 1
ATOM 3472 C C . PRO B 1 85 ? -6.764 -8.392 27.869 1.00 22.23 85 PRO B C 1
ATOM 3473 O O . PRO B 1 85 ? -7.187 -8.400 29.034 1.00 23.43 85 PRO B O 1
ATOM 3477 N N . TRP B 1 86 ? -5.580 -8.912 27.534 1.00 24.84 86 TRP B N 1
ATOM 3478 C CA . TRP B 1 86 ? -4.704 -9.510 28.542 1.00 27.33 86 TRP B CA 1
ATOM 3479 C C . TRP B 1 86 ? -4.179 -8.468 29.522 1.00 27.59 86 TRP B C 1
ATOM 3480 O O . TRP B 1 86 ? -3.794 -8.812 30.645 1.00 24.09 86 TRP B O 1
ATOM 3491 N N . ASN B 1 87 ? -4.163 -7.205 29.112 1.00 22.25 87 ASN B N 1
ATOM 3492 C CA . ASN B 1 87 ? -3.546 -6.111 29.854 1.00 23.73 87 ASN B CA 1
ATOM 3493 C C . ASN B 1 87 ? -4.541 -5.634 30.902 1.00 26.49 87 ASN B C 1
ATOM 3494 O O . ASN B 1 87 ? -5.472 -4.878 30.604 1.00 28.54 87 ASN B O 1
ATOM 3499 N N . LYS B 1 88 ? -4.354 -6.085 32.139 1.00 22.71 88 LYS B N 1
ATOM 3500 C CA . LYS B 1 88 ? -5.294 -5.808 33.222 1.00 25.25 88 LYS B CA 1
ATOM 3501 C C . LYS B 1 88 ? -4.920 -4.523 33.949 1.00 24.58 88 LYS B C 1
ATOM 3502 O O . LYS B 1 88 ? -4.598 -4.510 35.134 1.00 28.21 88 LYS B O 1
ATOM 3508 N N . ASP B 1 89 ? -4.991 -3.410 33.212 1.00 21.75 89 ASP B N 1
ATOM 3509 C CA . ASP B 1 89 ? -4.519 -2.132 33.735 1.00 24.28 89 ASP B CA 1
ATOM 3510 C C . ASP B 1 89 ? -3.051 -2.234 34.126 1.00 25.04 89 ASP B C 1
ATOM 3511 O O . ASP B 1 89 ? -2.575 -1.527 35.017 1.00 25.39 89 ASP B O 1
ATOM 3516 N N . GLU B 1 90 ? -2.332 -3.133 33.467 1.00 21.76 90 GLU B N 1
ATOM 3517 C CA . GLU B 1 90 ? -0.925 -3.318 33.810 1.00 18.77 90 GLU B CA 1
ATOM 3518 C C . GLU B 1 90 ? -0.002 -2.344 33.091 1.00 20.05 90 GLU B C 1
ATOM 3519 O O . GLU B 1 90 ? 1.032 -1.967 33.651 1.00 21.01 90 GLU B O 1
ATOM 3525 N N . ILE B 1 91 ? -0.318 -1.970 31.850 1.00 20.07 91 ILE B N 1
ATOM 3526 C CA . ILE B 1 91 ? 0.449 -0.973 31.100 1.00 21.32 91 ILE B CA 1
ATOM 3527 C C . ILE B 1 91 ? -0.498 0.121 30.642 1.00 24.41 91 ILE B C 1
ATOM 3528 O O . ILE B 1 91 ? -1.480 -0.164 29.952 1.00 23.48 91 ILE B O 1
ATOM 3533 N N . SER B 1 92 ? -0.154 1.373 30.948 1.00 19.69 92 SER B N 1
ATOM 3534 C CA . SER B 1 92 ? -0.830 2.540 30.385 1.00 25.39 92 SER B CA 1
ATOM 3535 C C . SER B 1 92 ? 0.221 3.417 29.728 1.00 31.75 92 SER B C 1
ATOM 3536 O O . SER B 1 92 ? 1.325 3.563 30.260 1.00 32.80 92 SER B O 1
ATOM 3539 N N . THR B 1 93 ? -0.097 3.965 28.556 1.00 28.06 93 THR B N 1
ATOM 3540 C CA . THR B 1 93 ? 0.925 4.648 27.768 1.00 27.84 93 THR B CA 1
ATOM 3541 C C . THR B 1 93 ? 0.252 5.712 26.921 1.00 32.49 93 THR B C 1
ATOM 3542 O O . THR B 1 93 ? -0.923 5.590 26.558 1.00 32.43 93 THR B O 1
ATOM 3546 N N . THR B 1 94 ? 1.004 6.754 26.607 1.00 24.49 94 THR B N 1
ATOM 3547 C CA . THR B 1 94 ? 0.469 7.729 25.680 1.00 24.33 94 THR B CA 1
ATOM 3548 C C . THR B 1 94 ? 1.620 8.546 25.102 1.00 23.94 94 THR B C 1
ATOM 3549 O O . THR B 1 94 ? 2.655 8.749 25.751 1.00 21.73 94 THR B O 1
ATOM 3553 N N . ASP B 1 95 ? 1.442 8.947 23.846 1.00 27.75 95 ASP B N 1
ATOM 3554 C CA . ASP B 1 95 ? 2.342 9.836 23.118 1.00 25.36 95 ASP B CA 1
ATOM 3555 C C . ASP B 1 95 ? 1.526 11.045 22.690 1.00 26.52 95 ASP B C 1
ATOM 3556 O O . ASP B 1 95 ? 0.365 10.895 22.313 1.00 24.75 95 ASP B O 1
ATOM 3561 N N . ALA B 1 96 ? 2.128 12.226 22.694 1.00 21.72 96 ALA B N 1
ATOM 3562 C CA . ALA B 1 96 ? 1.396 13.406 22.252 1.00 24.11 96 ALA B CA 1
ATOM 3563 C C . ALA B 1 96 ? 2.382 14.419 21.721 1.00 21.70 96 ALA B C 1
ATOM 3564 O O . ALA B 1 96 ? 3.411 14.669 22.351 1.00 19.09 96 ALA B O 1
ATOM 3566 N N . ILE B 1 97 ? 2.055 14.992 20.565 1.00 22.47 97 ILE B N 1
ATOM 3567 C CA . ILE B 1 97 ? 2.753 16.143 20.005 1.00 18.47 97 ILE B CA 1
ATOM 3568 C C . ILE B 1 97 ? 1.784 17.317 20.054 1.00 20.46 97 ILE B C 1
ATOM 3569 O O . ILE B 1 97 ? 0.647 17.191 19.597 1.00 22.42 97 ILE B O 1
ATOM 3574 N N . PHE B 1 98 ? 2.235 18.439 20.626 1.00 22.11 98 PHE B N 1
ATOM 3575 C CA . PHE B 1 98 ? 1.448 19.670 20.756 1.00 21.28 98 PHE B CA 1
ATOM 3576 C C . PHE B 1 98 ? 2.093 20.766 19.928 1.00 23.21 98 PHE B C 1
ATOM 3577 O O . PHE B 1 98 ? 3.291 21.007 20.067 1.00 23.03 98 PHE B O 1
ATOM 3585 N N . VAL B 1 99 ? 1.292 21.461 19.106 1.00 22.37 99 VAL B N 1
ATOM 3586 C CA . VAL B 1 99 ? 1.806 22.538 18.271 1.00 19.87 99 VAL B CA 1
ATOM 3587 C C . VAL B 1 99 ? 0.932 23.775 18.459 1.00 23.56 99 VAL B C 1
ATOM 3588 O O . VAL B 1 99 ? -0.266 23.671 18.729 1.00 25.53 99 VAL B O 1
ATOM 3592 N N . GLN B 1 100 ? 1.562 24.944 18.342 1.00 25.65 100 GLN B N 1
ATOM 3593 C CA . GLN B 1 100 ? 0.856 26.224 18.428 1.00 25.21 100 GLN B CA 1
ATOM 3594 C C . GLN B 1 100 ? -0.347 26.230 17.497 1.00 29.05 100 GLN B C 1
ATOM 3595 O O . GLN B 1 100 ? -0.239 25.881 16.318 1.00 26.60 100 GLN B O 1
ATOM 3601 N N . ARG B 1 101 ? -1.497 26.642 18.034 1.00 28.48 101 ARG B N 1
ATOM 3602 C CA . ARG B 1 101 ? -2.760 26.433 17.321 1.00 37.05 101 ARG B CA 1
ATOM 3603 C C . ARG B 1 101 ? -2.850 27.256 16.037 1.00 34.83 101 ARG B C 1
ATOM 3604 O O . ARG B 1 101 ? -3.382 26.778 15.028 1.00 47.99 101 ARG B O 1
ATOM 3612 N N . ASP B 1 102 ? -2.372 28.489 16.044 1.00 32.40 102 ASP B N 1
ATOM 3613 C CA . ASP B 1 102 ? -2.640 29.344 14.892 1.00 52.30 102 ASP B CA 1
ATOM 3614 C C . ASP B 1 102 ? -1.577 29.230 13.805 1.00 56.54 102 ASP B C 1
ATOM 3615 O O . ASP B 1 102 ? -1.735 29.835 12.739 1.00 49.21 102 ASP B O 1
ATOM 3620 N N . LEU B 1 103 ? -0.511 28.470 14.043 1.00 45.32 103 LEU B N 1
ATOM 3621 C CA . LEU B 1 103 ? 0.460 28.202 12.995 1.00 33.76 103 LEU B CA 1
ATOM 3622 C C . LEU B 1 103 ? -0.236 27.568 11.805 1.00 44.20 103 LEU B C 1
ATOM 3623 O O . LEU B 1 103 ? -1.098 26.702 11.967 1.00 42.48 103 LEU B O 1
ATOM 3628 N N . LYS B 1 104 ? 0.138 28.008 10.604 1.00 37.67 104 LYS B N 1
ATOM 3629 C CA . LYS B 1 104 ? -0.430 27.465 9.372 1.00 45.21 104 LYS B CA 1
ATOM 3630 C C . LYS B 1 104 ? 0.178 26.092 9.093 1.00 32.15 104 LYS B C 1
ATOM 3631 O O . LYS B 1 104 ? 1.337 25.986 8.680 1.00 37.63 104 LYS B O 1
ATOM 3633 N N . LEU B 1 105 ? -0.615 25.049 9.278 1.00 34.31 105 LEU B N 1
ATOM 3634 C CA . LEU B 1 105 ? -0.145 23.697 9.030 1.00 32.24 105 LEU B CA 1
ATOM 3635 C C . LEU B 1 105 ? -0.182 23.377 7.536 1.00 38.24 105 LEU B C 1
ATOM 3636 O O . LEU B 1 105 ? -0.930 23.972 6.753 1.00 34.36 105 LEU B O 1
ATOM 3641 N N . VAL B 1 106 ? 0.660 22.425 7.145 1.00 31.53 106 VAL B N 1
ATOM 3642 C CA . VAL B 1 106 ? 0.767 22.041 5.745 1.00 30.27 106 VAL B CA 1
ATOM 3643 C C . VAL B 1 106 ? -0.498 21.333 5.292 1.00 34.86 106 VAL B C 1
ATOM 3644 O O . VAL B 1 106 ? -1.062 20.492 6.013 1.00 32.34 106 VAL B O 1
ATOM 3648 N N . GLN B 1 107 ? -0.954 21.682 4.088 1.00 37.90 107 GLN B N 1
ATOM 3649 C CA . GLN B 1 107 ? -2.080 21.001 3.456 1.00 39.21 107 GLN B CA 1
ATOM 3650 C C . GLN B 1 107 ? -1.836 19.506 3.450 1.00 37.05 107 GLN B C 1
ATOM 3651 O O . GLN B 1 107 ? -0.795 19.041 2.977 1.00 42.15 107 GLN B O 1
ATOM 3654 N N . GLY B 1 108 ? -2.785 18.757 4.001 1.00 33.86 108 GLY B N 1
ATOM 3655 C CA . GLY B 1 108 ? -2.714 17.319 3.971 1.00 36.35 108 GLY B CA 1
ATOM 3656 C C . GLY B 1 108 ? -1.912 16.678 5.081 1.00 29.55 108 GLY B C 1
ATOM 3657 O O . GLY B 1 108 ? -1.926 15.447 5.192 1.00 30.67 108 GLY B O 1
ATOM 3658 N N . PHE B 1 109 ? -1.231 17.451 5.926 1.00 28.28 109 PHE B N 1
ATOM 3659 C CA . PHE B 1 109 ? -0.444 16.802 6.970 1.00 28.28 109 PHE B CA 1
ATOM 3660 C C . PHE B 1 109 ? -1.338 16.070 7.974 1.00 27.20 109 PHE B C 1
ATOM 3661 O O . PHE B 1 109 ? -1.073 14.915 8.325 1.00 26.02 109 PHE B O 1
ATOM 3669 N N . MET B 1 110 ? -2.382 16.732 8.483 1.00 25.19 110 MET B N 1
ATOM 3670 C CA . MET B 1 110 ? -3.184 16.106 9.537 1.00 25.16 110 MET B CA 1
ATOM 3671 C C . MET B 1 110 ? -3.889 14.839 9.062 1.00 25.20 110 MET B C 1
ATOM 3672 O O . MET B 1 110 ? -3.897 13.845 9.813 1.00 26.07 110 MET B O 1
ATOM 3677 N N . PRO B 1 111 ? -4.515 14.799 7.879 1.00 26.26 111 PRO B N 1
ATOM 3678 C CA . PRO B 1 111 ? -5.082 13.520 7.403 1.00 26.81 111 PRO B CA 1
ATOM 3679 C C . PRO B 1 111 ? -4.037 12.414 7.248 1.00 23.52 111 PRO B C 1
ATOM 3680 O O . PRO B 1 111 ? -4.315 11.244 7.538 1.00 22.88 111 PRO B O 1
ATOM 3684 N N . HIS B 1 112 ? -2.843 12.768 6.785 1.00 25.60 112 HIS B N 1
ATOM 3685 C CA . HIS B 1 112 ? -1.773 11.785 6.612 1.00 26.14 112 HIS B CA 1
ATOM 3686 C C . HIS B 1 112 ? -1.318 11.228 7.955 1.00 22.19 112 HIS B C 1
ATOM 3687 O O . HIS B 1 112 ? -1.165 10.013 8.116 1.00 26.35 112 HIS B O 1
ATOM 3694 N N . PHE B 1 113 ? -1.073 12.111 8.924 1.00 22.25 113 PHE B N 1
ATOM 3695 C CA . PHE B 1 113 ? -0.728 11.683 10.278 1.00 20.44 113 PHE B CA 1
ATOM 3696 C C . PHE B 1 113 ? -1.771 10.744 10.860 1.00 22.79 113 PHE B C 1
ATOM 3697 O O . PHE B 1 113 ? -1.439 9.691 11.436 1.00 22.96 113 PHE B O 1
ATOM 3705 N N . PHE B 1 114 ? -3.047 11.088 10.692 1.00 21.04 114 PHE B N 1
ATOM 3706 C CA . PHE B 1 114 ? -4.101 10.228 11.203 1.00 21.49 114 PHE B CA 1
ATOM 3707 C C . PHE B 1 114 ? -4.110 8.889 10.494 1.00 23.62 114 PHE B C 1
ATOM 3708 O O . PHE B 1 114 ? -4.321 7.850 11.127 1.00 21.27 114 PHE B O 1
ATOM 3716 N N . ARG B 1 115 ? -3.886 8.878 9.182 1.00 23.23 115 ARG B N 1
ATOM 3717 C CA . ARG B 1 115 ? -3.859 7.603 8.479 1.00 19.85 115 ARG B CA 1
ATOM 3718 C C . ARG B 1 115 ? -2.794 6.674 9.072 1.00 22.62 115 ARG B C 1
ATOM 3719 O O . ARG B 1 115 ? -3.026 5.470 9.236 1.00 25.56 115 ARG B O 1
ATOM 3727 N N . LEU B 1 116 ? -1.617 7.212 9.389 1.00 22.15 116 LEU B N 1
ATOM 3728 C CA . LEU B 1 116 ? -0.532 6.340 9.847 1.00 21.56 116 LEU B CA 1
ATOM 3729 C C . LEU B 1 116 ? -0.671 5.964 11.321 1.00 24.26 116 LEU B C 1
ATOM 3730 O O . LEU B 1 116 ? -0.317 4.843 11.712 1.00 26.77 116 LEU B O 1
ATOM 3735 N N . PHE B 1 117 ? -1.144 6.893 12.161 1.00 20.33 117 PHE B N 1
ATOM 3736 C CA . PHE B 1 117 ? -1.154 6.705 13.607 1.00 23.87 117 PHE B CA 1
ATOM 3737 C C . PHE B 1 117 ? -2.546 6.609 14.227 1.00 28.06 117 PHE B C 1
ATOM 3738 O O . PHE B 1 117 ? -2.661 6.114 15.358 1.00 24.72 117 PHE B O 1
ATOM 3746 N N . ARG B 1 118 ? -3.594 7.041 13.513 1.00 25.42 118 ARG B N 1
ATOM 3747 C CA . ARG B 1 118 ? -4.979 7.032 14.015 1.00 25.88 118 ARG B CA 1
ATOM 3748 C C . ARG B 1 118 ? -5.112 7.872 15.273 1.00 31.90 118 ARG B C 1
ATOM 3749 O O . ARG B 1 118 ? -5.872 7.533 16.178 1.00 27.14 118 ARG B O 1
ATOM 3757 N N . SER B 1 119 ? -4.338 8.949 15.335 1.00 27.49 119 SER B N 1
ATOM 3758 C CA . SER B 1 119 ? -4.415 9.942 16.395 1.00 28.56 119 SER B CA 1
ATOM 3759 C C . SER B 1 119 ? -4.020 11.270 15.771 1.00 28.78 119 SER B C 1
ATOM 3760 O O . SER B 1 119 ? -3.732 11.350 14.577 1.00 25.35 119 SER B O 1
ATOM 3763 N N . THR B 1 120 ? -4.065 12.331 16.562 1.00 25.42 120 THR B N 1
ATOM 3764 C CA . THR B 1 120 ? -3.937 13.666 16.019 1.00 30.45 120 THR B CA 1
ATOM 3765 C C . THR B 1 120 ? -2.821 14.393 16.731 1.00 27.43 120 THR B C 1
ATOM 3766 O O . THR B 1 120 ? -2.583 14.185 17.920 1.00 27.60 120 THR B O 1
ATOM 3770 N N . VAL B 1 121 ? -2.151 15.262 15.987 1.00 23.92 121 VAL B N 1
ATOM 3771 C CA . VAL B 1 121 ? -1.339 16.284 16.623 1.00 25.65 121 VAL B CA 1
ATOM 3772 C C . VAL B 1 121 ? -2.270 17.276 17.294 1.00 31.23 121 VAL B C 1
ATOM 3773 O O . VAL B 1 121 ? -3.302 17.661 16.727 1.00 31.25 121 VAL B O 1
ATOM 3777 N N . LYS B 1 122 ? -1.939 17.677 18.516 1.00 23.60 122 LYS B N 1
ATOM 3778 C CA . LYS B 1 122 ? -2.836 18.516 19.302 1.00 27.48 122 LYS B CA 1
ATOM 3779 C C . LYS B 1 122 ? -2.465 19.971 19.096 1.00 28.19 122 LYS B C 1
ATOM 3780 O O . LYS B 1 122 ? -1.285 20.308 19.006 1.00 26.47 122 LYS B O 1
ATOM 3784 N N . GLN B 1 123 ? -3.470 20.837 19.002 1.00 24.19 123 GLN B N 1
ATOM 3785 C CA . GLN B 1 123 ? -3.212 22.250 18.770 1.00 25.51 123 GLN B CA 1
ATOM 3786 C C . GLN B 1 123 ? -3.563 23.026 20.027 1.00 28.81 123 GLN B C 1
ATOM 3787 O O . GLN B 1 123 ? -4.663 22.877 20.571 1.00 34.29 123 GLN B O 1
ATOM 3793 N N . VAL B 1 124 ? -2.623 23.839 20.477 1.00 23.73 124 VAL B N 1
ATOM 3794 C CA . VAL B 1 124 ? -2.659 24.513 21.768 1.00 29.15 124 VAL B CA 1
ATOM 3795 C C . VAL B 1 124 ? -2.316 25.979 21.541 1.00 30.37 124 VAL B C 1
ATOM 3796 O O . VAL B 1 124 ? -1.444 26.300 20.723 1.00 29.17 124 VAL B O 1
ATOM 3800 N N . ASP B 1 125 ? -2.993 26.878 22.263 1.00 31.61 125 ASP B N 1
ATOM 3801 C CA . ASP B 1 125 ? -2.588 28.283 22.269 1.00 32.55 125 ASP B CA 1
ATOM 3802 C C . ASP B 1 125 ? -1.545 28.491 23.367 1.00 27.19 125 ASP B C 1
ATOM 3803 O O . ASP B 1 125 ? -1.888 28.607 24.545 1.00 28.05 125 ASP B O 1
ATOM 3808 N N . PHE B 1 126 ? -0.258 28.514 22.991 1.00 27.63 126 PHE B N 1
ATOM 3809 C CA . PHE B 1 126 ? 0.800 28.641 23.989 1.00 26.05 126 PHE B CA 1
ATOM 3810 C C . PHE B 1 126 ? 0.899 30.053 24.563 1.00 26.67 126 PHE B C 1
ATOM 3811 O O . PHE B 1 126 ? 1.623 30.250 25.538 1.00 27.15 126 PHE B O 1
ATOM 3819 N N . SER B 1 127 ? 0.179 31.032 24.001 1.00 30.91 127 SER B N 1
ATOM 3820 C CA . SER B 1 127 ? 0.166 32.361 24.615 1.00 33.27 127 SER B CA 1
ATOM 3821 C C . SER B 1 127 ? -0.653 32.385 25.905 1.00 33.17 127 SER B C 1
ATOM 3822 O O . SER B 1 127 ? -0.457 33.276 26.739 1.00 36.89 127 SER B O 1
ATOM 3825 N N . GLU B 1 128 ? -1.548 31.417 26.099 1.00 28.56 128 GLU B N 1
ATOM 3826 C CA . GLU B 1 128 ? -2.228 31.210 27.385 1.00 33.52 128 GLU B CA 1
ATOM 3827 C C . GLU B 1 128 ? -1.436 30.167 28.180 1.00 30.47 128 GLU B C 1
ATOM 3828 O O . GLU B 1 128 ? -1.756 28.983 28.184 1.00 32.53 128 GLU B O 1
ATOM 3834 N N . VAL B 1 129 ? -0.395 30.631 28.878 1.00 32.46 129 VAL B N 1
ATOM 3835 C CA . VAL B 1 129 ? 0.652 29.717 29.356 1.00 29.93 129 VAL B CA 1
ATOM 3836 C C . VAL B 1 129 ? 0.097 28.733 30.387 1.00 37.56 129 VAL B C 1
ATOM 3837 O O . VAL B 1 129 ? 0.338 27.521 30.305 1.00 31.80 129 VAL B O 1
ATOM 3841 N N . GLU B 1 130 ? -0.633 29.232 31.391 1.00 33.18 130 GLU B N 1
ATOM 3842 C CA . GLU B 1 130 ? -1.143 28.326 32.419 1.00 32.47 130 GLU B CA 1
ATOM 3843 C C . GLU B 1 130 ? -2.117 27.312 31.828 1.00 33.14 130 GLU B C 1
ATOM 3844 O O . GLU B 1 130 ? -2.123 26.139 32.220 1.00 31.70 130 GLU B O 1
ATOM 3850 N N . ARG B 1 131 ? -2.967 27.752 30.899 1.00 29.52 131 ARG B N 1
ATOM 3851 C CA . ARG B 1 131 ? -3.902 26.830 30.263 1.00 28.63 131 ARG B CA 1
ATOM 3852 C C . ARG B 1 131 ? -3.167 25.816 29.390 1.00 26.68 131 ARG B C 1
ATOM 3853 O O . ARG B 1 131 ? -3.566 24.656 29.324 1.00 26.40 131 ARG B O 1
ATOM 3861 N N . ALA B 1 132 ? -2.091 26.234 28.718 1.00 29.45 132 ALA B N 1
ATOM 3862 C CA . ALA B 1 132 ? -1.322 25.290 27.904 1.00 29.68 132 ALA B CA 1
ATOM 3863 C C . ALA B 1 132 ? -0.695 24.207 28.771 1.00 30.47 132 ALA B C 1
ATOM 3864 O O . ALA B 1 132 ? -0.751 23.020 28.437 1.00 23.84 132 ALA B O 1
ATOM 3866 N N . ARG B 1 133 ? -0.101 24.600 29.895 1.00 28.62 133 ARG B N 1
ATOM 3867 C CA . ARG B 1 133 ? 0.473 23.609 30.801 1.00 26.90 133 ARG B CA 1
ATOM 3868 C C . ARG B 1 133 ? -0.601 22.689 31.353 1.00 32.64 133 ARG B C 1
ATOM 3869 O O . ARG B 1 133 ? -0.376 21.484 31.522 1.00 26.37 133 ARG B O 1
ATOM 3877 N N . PHE B 1 134 ? -1.775 23.239 31.662 1.00 28.45 134 PHE B N 1
ATOM 3878 C CA . PHE B 1 134 ? -2.850 22.394 32.155 1.00 27.74 134 PHE B CA 1
ATOM 3879 C C . PHE B 1 134 ? -3.255 21.378 31.104 1.00 26.05 134 PHE B C 1
ATOM 3880 O O . PHE B 1 134 ? -3.465 20.200 31.411 1.00 29.48 134 PHE B O 1
ATOM 3888 N N . ILE B 1 135 ? -3.363 21.809 29.849 1.00 23.35 135 ILE B N 1
ATOM 3889 C CA . ILE B 1 135 ? -3.798 20.895 28.799 1.00 24.24 135 ILE B CA 1
ATOM 3890 C C . ILE B 1 135 ? -2.815 19.736 28.658 1.00 24.28 135 ILE B C 1
ATOM 3891 O O . ILE B 1 135 ? -3.209 18.578 28.470 1.00 24.16 135 ILE B O 1
ATOM 3896 N N . ILE B 1 136 ? -1.526 20.035 28.721 1.00 23.95 136 ILE B N 1
ATOM 3897 C CA . ILE B 1 136 ? -0.535 18.986 28.505 1.00 24.49 136 ILE B CA 1
ATOM 3898 C C . ILE B 1 136 ? -0.566 17.988 29.657 1.00 21.55 136 ILE B C 1
ATOM 3899 O O . ILE B 1 136 ? -0.631 16.777 29.444 1.00 23.95 136 ILE B O 1
ATOM 3904 N N . ASN B 1 137 ? -0.549 18.486 30.897 1.00 23.42 137 ASN B N 1
ATOM 3905 C CA . ASN B 1 137 ? -0.600 17.596 32.052 1.00 27.25 137 ASN B CA 1
ATOM 3906 C C . ASN B 1 137 ? -1.891 16.801 32.097 1.00 28.98 137 ASN B C 1
ATOM 3907 O O . ASN B 1 137 ? -1.886 15.619 32.462 1.00 24.60 137 ASN B O 1
ATOM 3912 N N . ASP B 1 138 ? -3.015 17.434 31.746 1.00 25.41 138 ASP B N 1
ATOM 3913 C CA . ASP B 1 138 ? -4.293 16.743 31.798 1.00 27.42 138 ASP B CA 1
ATOM 3914 C C . ASP B 1 138 ? -4.388 15.657 30.739 1.00 23.35 138 ASP B C 1
ATOM 3915 O O . ASP B 1 138 ? -5.056 14.638 30.948 1.00 25.46 138 ASP B O 1
ATOM 3920 N N . TRP B 1 139 ? -3.777 15.884 29.576 1.00 24.75 139 TRP B N 1
ATOM 3921 C CA . TRP B 1 139 ? -3.707 14.835 28.575 1.00 24.87 139 TRP B CA 1
ATOM 3922 C C . TRP B 1 139 ? -2.989 13.618 29.139 1.00 24.14 139 TRP B C 1
ATOM 3923 O O . TRP B 1 139 ? -3.439 12.481 28.989 1.00 23.64 139 TRP B O 1
ATOM 3934 N N . VAL B 1 140 ? -1.860 13.848 29.799 1.00 27.84 140 VAL B N 1
ATOM 3935 C CA . VAL B 1 140 ? -1.109 12.723 30.339 1.00 24.32 140 VAL B CA 1
ATOM 3936 C C . VAL B 1 140 ? -1.909 12.045 31.443 1.00 26.95 140 VAL B C 1
ATOM 3937 O O . VAL B 1 140 ? -1.981 10.816 31.511 1.00 26.61 140 VAL B O 1
ATOM 3941 N N . LYS B 1 141 ? -2.573 12.831 32.288 1.00 25.55 141 LYS B N 1
ATOM 3942 C CA . LYS B 1 141 ? -3.394 12.241 33.337 1.00 26.53 141 LYS B CA 1
ATOM 3943 C C . LYS B 1 141 ? -4.520 11.390 32.754 1.00 27.67 141 LYS B C 1
ATOM 3944 O O . LYS B 1 141 ? -4.770 10.267 33.217 1.00 27.47 141 LYS B O 1
ATOM 3950 N N . THR B 1 142 ? -5.230 11.894 31.735 1.00 24.20 142 THR B N 1
ATOM 3951 C CA . THR B 1 142 ? -6.359 11.115 31.238 1.00 24.91 142 THR B CA 1
ATOM 3952 C C . THR B 1 142 ? -5.883 9.821 30.571 1.00 28.42 142 THR B C 1
ATOM 3953 O O . THR B 1 142 ? -6.444 8.751 30.797 1.00 29.42 142 THR B O 1
ATOM 3957 N N . HIS B 1 143 ? -4.819 9.879 29.789 1.00 25.75 143 HIS B N 1
ATOM 3958 C CA . HIS B 1 143 ? -4.435 8.731 28.980 1.00 26.33 143 HIS B CA 1
ATOM 3959 C C . HIS B 1 143 ? -3.432 7.803 29.664 1.00 28.09 143 HIS B C 1
ATOM 3960 O O . HIS B 1 143 ? -2.991 6.827 29.049 1.00 30.80 143 HIS B O 1
ATOM 3967 N N . THR B 1 144 ? -3.070 8.068 30.919 1.00 31.84 144 THR B N 1
ATOM 3968 C CA . THR B 1 144 ? -2.430 7.058 31.756 1.00 30.77 144 THR B CA 1
ATOM 3969 C C . THR B 1 144 ? -3.384 6.540 32.818 1.00 31.98 144 THR B C 1
ATOM 3970 O O . THR B 1 144 ? -2.943 5.984 33.826 1.00 28.01 144 THR B O 1
ATOM 3974 N N . LYS B 1 145 ? -4.689 6.778 32.647 1.00 26.49 145 LYS B N 1
ATOM 3975 C CA . LYS B 1 145 ? -5.686 6.286 33.589 1.00 22.18 145 LYS B CA 1
ATOM 3976 C C . LYS B 1 145 ? -5.467 6.875 34.977 1.00 26.51 145 LYS B C 1
ATOM 3977 O O . LYS B 1 145 ? -5.756 6.240 35.992 1.00 29.14 145 LYS B O 1
ATOM 3983 N N . GLY B 1 146 ? -4.958 8.108 35.032 1.00 27.70 146 GLY B N 1
ATOM 3984 C CA . GLY B 1 146 ? -4.763 8.796 36.284 1.00 27.46 146 GLY B CA 1
ATOM 3985 C C . GLY B 1 146 ? -3.446 8.515 36.972 1.00 27.87 146 GLY B C 1
ATOM 3986 O O . GLY B 1 146 ? -3.147 9.152 37.990 1.00 29.19 146 GLY B O 1
ATOM 3987 N N . MET B 1 147 ? -2.633 7.606 36.439 1.00 26.00 147 MET B N 1
ATOM 3988 C CA . MET B 1 147 ? -1.423 7.183 37.139 1.00 26.26 147 MET B CA 1
ATOM 3989 C C . MET B 1 147 ? -0.294 8.206 37.060 1.00 28.49 147 MET B C 1
ATOM 3990 O O . MET B 1 147 ? 0.538 8.273 37.981 1.00 29.41 147 MET B O 1
ATOM 3995 N N . ILE B 1 148 ? -0.214 8.987 35.988 1.00 21.94 148 ILE B N 1
ATOM 3996 C CA . ILE B 1 148 ? 0.765 10.070 35.881 1.00 23.31 148 ILE B CA 1
ATOM 3997 C C . ILE B 1 148 ? 0.001 11.361 35.637 1.00 27.51 148 ILE B C 1
ATOM 3998 O O . ILE B 1 148 ? -0.617 11.529 34.582 1.00 26.16 148 ILE B O 1
ATOM 4003 N N . SER B 1 149 ? 0.078 12.284 36.583 1.00 27.61 149 SER B N 1
ATOM 4004 C CA . SER B 1 149 ? -0.774 13.461 36.530 1.00 31.10 149 SER B CA 1
ATOM 4005 C C . SER B 1 149 ? -0.014 14.756 36.287 1.00 37.74 149 SER B C 1
ATOM 4006 O O . SER B 1 149 ? -0.656 15.791 36.056 1.00 29.02 149 SER B O 1
ATOM 4009 N N . HIS B 1 150 ? 1.320 14.730 36.300 1.00 30.42 150 HIS B N 1
ATOM 4010 C CA . HIS B 1 150 ? 2.106 15.955 36.229 1.00 34.67 150 HIS B CA 1
ATOM 4011 C C . HIS B 1 150 ? 3.475 15.665 35.633 1.00 37.47 150 HIS B C 1
ATOM 4012 O O . HIS B 1 150 ? 4.129 14.686 36.003 1.00 37.11 150 HIS B O 1
ATOM 4019 N N . LEU B 1 151 ? 3.905 16.528 34.724 1.00 27.02 151 LEU B N 1
ATOM 4020 C CA . LEU B 1 151 ? 5.259 16.511 34.184 1.00 29.19 151 LEU B CA 1
ATOM 4021 C C . LEU B 1 151 ? 5.981 17.769 34.648 1.00 33.70 151 LEU B C 1
ATOM 4022 O O . LEU B 1 151 ? 5.533 18.888 34.362 1.00 29.59 151 LEU B O 1
ATOM 4027 N N . LEU B 1 152 ? 7.101 17.586 35.348 1.00 29.28 152 LEU B N 1
ATOM 4028 C CA . LEU B 1 152 ? 7.840 18.744 35.842 1.00 29.55 152 LEU B CA 1
ATOM 4029 C C . LEU B 1 152 ? 8.311 19.614 34.690 1.00 28.12 152 LEU B C 1
ATOM 4030 O O . LEU B 1 152 ? 8.309 20.847 34.787 1.00 31.10 152 LEU B O 1
ATOM 4035 N N . GLY B 1 153 ? 8.686 18.993 33.571 1.00 25.23 153 GLY B N 1
ATOM 4036 C CA . GLY B 1 153 ? 9.222 19.728 32.441 1.00 25.57 153 GLY B CA 1
ATOM 4037 C C . GLY B 1 153 ? 8.261 20.727 31.826 1.00 31.06 153 GLY B C 1
ATOM 4038 O O . GLY B 1 153 ? 8.701 21.651 31.125 1.00 35.57 153 GLY B O 1
ATOM 4039 N N . THR B 1 154 ? 6.959 20.553 32.040 1.00 27.85 154 THR B N 1
ATOM 4040 C CA . THR B 1 154 ? 6.010 21.508 31.488 1.00 31.42 154 THR B CA 1
ATOM 4041 C C . THR B 1 154 ? 6.184 22.897 32.093 1.00 30.37 154 THR B C 1
ATOM 4042 O O . THR B 1 154 ? 5.684 23.880 31.533 1.00 32.15 154 THR B O 1
ATOM 4046 N N . GLY B 1 155 ? 6.899 23.012 33.207 1.00 36.50 155 GLY B N 1
ATOM 4047 C CA . GLY B 1 155 ? 7.271 24.326 33.709 1.00 33.75 155 GLY B CA 1
ATOM 4048 C C . GLY B 1 155 ? 8.015 25.170 32.692 1.00 35.87 155 GLY B C 1
ATOM 4049 O O . GLY B 1 155 ? 8.005 26.403 32.783 1.00 37.58 155 GLY B O 1
ATOM 4050 N N . ALA B 1 156 ? 8.654 24.526 31.711 1.00 29.39 156 ALA B N 1
ATOM 4051 C CA . ALA B 1 156 ? 9.411 25.207 30.666 1.00 33.40 156 ALA B CA 1
ATOM 4052 C C . ALA B 1 156 ? 8.537 25.737 29.530 1.00 31.55 156 ALA B C 1
ATOM 4053 O O . ALA B 1 156 ? 9.038 26.479 28.677 1.00 37.81 156 ALA B O 1
ATOM 4055 N N . VAL B 1 157 ? 7.261 25.368 29.485 1.00 31.60 157 VAL B N 1
ATOM 4056 C CA . VAL B 1 157 ? 6.350 25.899 28.474 1.00 31.35 157 VAL B CA 1
ATOM 4057 C C . VAL B 1 157 ? 6.079 27.369 28.776 1.00 29.58 157 VAL B C 1
ATOM 4058 O O . VAL B 1 157 ? 5.708 27.726 29.904 1.00 34.84 157 VAL B O 1
ATOM 4062 N N . ASP B 1 158 ? 6.274 28.233 27.781 1.00 33.54 158 ASP B N 1
ATOM 4063 C CA . ASP B 1 158 ? 5.987 29.658 27.960 1.00 36.93 158 ASP B CA 1
ATOM 4064 C C . ASP B 1 158 ? 5.397 30.201 26.666 1.00 33.65 158 ASP B C 1
ATOM 4065 O O . ASP B 1 158 ? 5.088 29.449 25.742 1.00 26.26 158 ASP B O 1
ATOM 4070 N N . GLN B 1 159 ? 5.238 31.530 26.593 1.00 30.10 159 GLN B N 1
ATOM 4071 C CA . GLN B 1 159 ? 4.555 32.128 25.451 1.00 26.99 159 GLN B CA 1
ATOM 4072 C C . GLN B 1 159 ? 5.345 32.027 24.148 1.00 26.47 159 GLN B C 1
ATOM 4073 O O . GLN B 1 159 ? 4.765 32.277 23.086 1.00 30.51 159 GLN B O 1
ATOM 4075 N N . LEU B 1 160 ? 6.635 31.671 24.189 1.00 27.45 160 LEU B N 1
ATOM 4076 C CA . LEU B 1 160 ? 7.428 31.446 22.979 1.00 31.58 160 LEU B CA 1
ATOM 4077 C C . LEU B 1 160 ? 7.431 29.988 22.516 1.00 31.14 160 LEU B C 1
ATOM 4078 O O . LEU B 1 160 ? 7.890 29.705 21.403 1.00 25.69 160 LEU B O 1
ATOM 4083 N N . THR B 1 161 ? 6.945 29.071 23.343 1.00 28.11 161 THR B N 1
ATOM 4084 C CA . THR B 1 161 ? 6.828 27.664 22.957 1.00 23.27 161 THR B CA 1
ATOM 4085 C C . THR B 1 161 ? 5.963 27.508 21.713 1.00 27.80 161 THR B C 1
ATOM 4086 O O . THR B 1 161 ? 4.913 28.147 21.578 1.00 27.52 161 THR B O 1
ATOM 4090 N N . ARG B 1 162 ? 6.399 26.643 20.794 1.00 25.34 162 ARG B N 1
ATOM 4091 C CA . ARG B 1 162 ? 5.604 26.350 19.609 1.00 21.84 162 ARG B CA 1
ATOM 4092 C C . ARG B 1 162 ? 5.437 24.876 19.339 1.00 20.30 162 ARG B C 1
ATOM 4093 O O . ARG B 1 162 ? 4.494 24.508 18.630 1.00 20.47 162 ARG B O 1
ATOM 4101 N N . LEU B 1 163 ? 6.303 24.021 19.878 1.00 22.87 163 LEU B N 1
ATOM 4102 C CA . LEU B 1 163 ? 6.237 22.593 19.593 1.00 20.58 163 LEU B CA 1
ATOM 4103 C C . LEU B 1 163 ? 6.758 21.824 20.802 1.00 21.41 163 LEU B C 1
ATOM 4104 O O . LEU B 1 163 ? 7.868 22.104 21.272 1.00 24.11 163 LEU B O 1
ATOM 4109 N N . VAL B 1 164 ? 5.975 20.847 21.277 1.00 19.64 164 VAL B N 1
ATOM 4110 C CA . VAL B 1 164 ? 6.271 20.059 22.478 1.00 18.87 164 VAL B CA 1
ATOM 4111 C C . VAL B 1 164 ? 5.938 18.590 22.210 1.00 22.16 164 VAL B C 1
ATOM 4112 O O . VAL B 1 164 ? 4.918 18.288 21.591 1.00 22.15 164 VAL B O 1
ATOM 4116 N N . LEU B 1 165 ? 6.779 17.661 22.689 1.00 19.40 165 LEU B N 1
ATOM 4117 C CA . LEU B 1 165 ? 6.400 16.251 22.629 1.00 18.14 165 LEU B CA 1
ATOM 4118 C C . LEU B 1 165 ? 6.586 15.600 23.989 1.00 18.10 165 LEU B C 1
ATOM 4119 O O . LEU B 1 165 ? 7.535 15.915 24.714 1.00 18.87 165 LEU B O 1
ATOM 4124 N N . VAL B 1 166 ? 5.642 14.725 24.340 1.00 23.01 166 VAL B N 1
ATOM 4125 C CA . VAL B 1 166 ? 5.649 14.012 25.608 1.00 23.78 166 VAL B CA 1
ATOM 4126 C C . VAL B 1 166 ? 5.297 12.542 25.380 1.00 21.96 166 VAL B C 1
ATOM 4127 O O . VAL B 1 166 ? 4.554 12.173 24.459 1.00 22.02 166 VAL B O 1
ATOM 4131 N N . ASN B 1 167 ? 5.850 11.698 26.238 1.00 20.68 167 ASN B N 1
ATOM 4132 C CA . ASN B 1 167 ? 5.576 10.267 26.240 1.00 19.46 167 ASN B CA 1
ATOM 4133 C C . ASN B 1 167 ? 5.516 9.886 27.707 1.00 22.27 167 ASN B C 1
ATOM 4134 O O . ASN B 1 167 ? 6.390 10.289 28.476 1.00 20.39 167 ASN B O 1
ATOM 4139 N N . ALA B 1 168 ? 4.463 9.183 28.118 1.00 19.58 168 ALA B N 1
ATOM 4140 C CA . ALA B 1 168 ? 4.289 8.876 29.526 1.00 17.77 168 ALA B CA 1
ATOM 4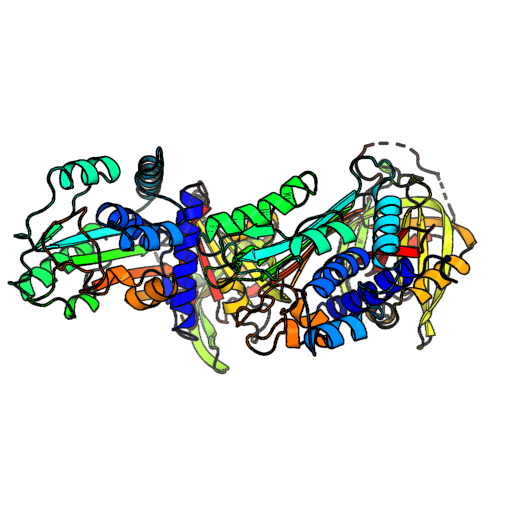141 C C . ALA B 1 168 ? 3.776 7.455 29.635 1.00 22.62 168 ALA B C 1
ATOM 4142 O O . ALA B 1 168 ? 2.851 7.078 28.909 1.00 20.88 168 ALA B O 1
ATOM 4144 N N . LEU B 1 169 ? 4.372 6.662 30.531 1.00 18.40 169 LEU B N 1
ATOM 4145 C CA . LEU B 1 169 ? 3.992 5.256 30.645 1.00 20.30 169 LEU B CA 1
ATOM 4146 C C . LEU B 1 169 ? 3.977 4.838 32.105 1.00 20.29 169 LEU B C 1
ATOM 4147 O O . LEU B 1 169 ? 4.842 5.256 32.883 1.00 20.09 169 LEU B O 1
ATOM 4152 N N . TYR B 1 170 ? 3.014 3.985 32.447 1.00 17.44 170 TYR B N 1
ATOM 4153 C CA . TYR B 1 170 ? 2.877 3.381 33.762 1.00 18.94 170 TYR B CA 1
ATOM 4154 C C . TYR B 1 170 ? 2.906 1.866 33.606 1.00 20.94 170 TYR B C 1
ATOM 4155 O O . TYR B 1 170 ? 2.246 1.330 32.723 1.00 20.47 170 TYR B O 1
ATOM 4164 N N . PHE B 1 171 ? 3.647 1.166 34.466 1.00 18.94 171 PHE B N 1
ATOM 4165 C CA . PHE B 1 171 ? 3.663 -0.294 34.400 1.00 19.31 171 PHE B CA 1
ATOM 4166 C C . PHE B 1 171 ? 3.579 -0.892 35.794 1.00 21.82 171 PHE B C 1
ATOM 4167 O O . PHE B 1 171 ? 4.330 -0.489 36.681 1.00 23.02 171 PHE B O 1
ATOM 4175 N N . ASN B 1 172 ? 2.694 -1.863 35.973 1.00 20.38 172 ASN B N 1
ATOM 4176 C CA . ASN B 1 172 ? 2.649 -2.657 37.204 1.00 18.66 172 ASN B CA 1
ATOM 4177 C C . ASN B 1 172 ? 2.048 -4.009 36.828 1.00 20.65 172 ASN B C 1
ATOM 4178 O O . ASN B 1 172 ? 0.831 -4.120 36.656 1.00 20.99 172 ASN B O 1
ATOM 4183 N N . GLY B 1 173 ? 2.907 -5.028 36.673 1.00 21.10 173 GLY B N 1
ATOM 4184 C CA . GLY B 1 173 ? 2.481 -6.296 36.107 1.00 21.66 173 GLY B CA 1
ATOM 4185 C C . GLY B 1 173 ? 1.978 -7.272 37.156 1.00 21.23 173 GLY B C 1
ATOM 4186 O O . GLY B 1 173 ? 2.408 -7.240 38.305 1.00 24.80 173 GLY B O 1
ATOM 4187 N N . GLN B 1 174 ? 1.057 -8.154 36.747 1.00 19.37 174 GLN B N 1
ATOM 4188 C CA . GLN B 1 174 ? 0.609 -9.243 37.606 1.00 18.64 174 GLN B CA 1
ATOM 4189 C C . GLN B 1 174 ? 1.452 -10.481 37.317 1.00 17.62 174 GLN B C 1
ATOM 4190 O O . GLN B 1 174 ? 1.415 -11.020 36.207 1.00 19.85 174 GLN B O 1
ATOM 4196 N N . TRP B 1 175 ? 2.210 -10.924 38.309 1.00 20.55 175 TRP B N 1
ATOM 4197 C CA . TRP B 1 175 ? 3.102 -12.062 38.119 1.00 23.05 175 TRP B CA 1
ATOM 4198 C C . TRP B 1 175 ? 2.340 -13.341 37.786 1.00 23.39 175 TRP B C 1
ATOM 4199 O O . TRP B 1 175 ? 1.221 -13.575 38.255 1.00 24.08 175 TRP B O 1
ATOM 4210 N N . LYS B 1 176 ? 2.976 -14.200 36.992 1.00 20.48 176 LYS B N 1
ATOM 4211 C CA . LYS B 1 176 ? 2.422 -15.530 36.766 1.00 25.33 176 LYS B CA 1
ATOM 4212 C C . LYS B 1 176 ? 2.252 -16.276 38.083 1.00 27.80 176 LYS B C 1
ATOM 4213 O O . LYS B 1 176 ? 1.209 -16.895 38.331 1.00 26.33 176 LYS B O 1
ATOM 4219 N N . THR B 1 177 ? 3.252 -16.210 38.946 1.00 23.42 177 THR B N 1
ATOM 4220 C CA . THR B 1 177 ? 3.150 -16.730 40.309 1.00 24.01 177 THR B CA 1
ATOM 4221 C C . THR B 1 177 ? 3.432 -15.598 41.267 1.00 21.31 177 THR B C 1
ATOM 4222 O O . THR B 1 177 ? 4.587 -15.139 41.344 1.00 24.04 177 THR B O 1
ATOM 4226 N N . PRO B 1 178 ? 2.452 -15.107 42.006 1.00 25.01 178 PRO B N 1
ATOM 4227 C CA . PRO B 1 178 ? 2.714 -13.976 42.899 1.00 22.01 178 PRO B CA 1
ATOM 4228 C C . PRO B 1 178 ? 3.621 -14.386 44.046 1.00 28.85 178 PRO B C 1
ATOM 4229 O O . PRO B 1 178 ? 3.676 -15.555 44.428 1.00 30.60 178 PRO B O 1
ATOM 4233 N N . PHE B 1 179 ? 4.353 -13.406 44.573 1.00 23.33 179 PHE B N 1
ATOM 4234 C CA . PHE B 1 179 ? 5.151 -13.599 45.776 1.00 28.39 179 PHE B CA 1
ATOM 4235 C C . PHE B 1 179 ? 4.233 -13.576 46.992 1.00 28.26 179 PHE B C 1
ATOM 4236 O O . PHE B 1 179 ? 3.483 -12.616 47.166 1.00 28.61 179 PHE B O 1
ATOM 4244 N N . PRO B 1 180 ? 4.291 -14.577 47.871 1.00 30.07 180 PRO B N 1
ATOM 4245 C CA . PRO B 1 180 ? 3.363 -14.593 49.012 1.00 34.30 180 PRO B CA 1
ATOM 4246 C C . PRO B 1 180 ? 3.585 -13.380 49.896 1.00 31.89 180 PRO B C 1
ATOM 4247 O O . PRO B 1 180 ? 4.708 -13.105 50.313 1.00 32.03 180 PRO B O 1
ATOM 4251 N N . ASP B 1 181 ? 2.491 -12.667 50.214 1.00 32.19 181 ASP B N 1
ATOM 4252 C CA . ASP B 1 181 ? 2.610 -11.430 50.994 1.00 32.60 181 ASP B CA 1
ATOM 4253 C C . ASP B 1 181 ? 3.313 -11.659 52.325 1.00 31.38 181 ASP B C 1
ATOM 4254 O O . ASP B 1 181 ? 4.015 -10.768 52.832 1.00 31.13 181 ASP B O 1
ATOM 4259 N N . SER B 1 182 ? 3.097 -12.830 52.927 1.00 28.90 182 SER B N 1
ATOM 4260 C CA . SER B 1 182 ? 3.617 -13.091 54.262 1.00 34.11 182 SER B CA 1
ATOM 4261 C C . SER B 1 182 ? 5.130 -13.309 54.285 1.00 34.37 182 SER B C 1
ATOM 4262 O O . SER B 1 182 ? 5.720 -13.256 55.368 1.00 33.36 182 SER B O 1
ATOM 4265 N N . SER B 1 183 ? 5.770 -13.561 53.137 1.00 32.95 183 SER B N 1
ATOM 4266 C CA . SER B 1 183 ? 7.224 -13.678 53.064 1.00 31.66 183 SER B CA 1
ATOM 4267 C C . SER B 1 183 ? 7.944 -12.361 52.809 1.00 33.58 183 SER B C 1
ATOM 4268 O O . SER B 1 183 ? 9.175 -12.367 52.742 1.00 33.10 183 SER B O 1
ATOM 4271 N N . THR B 1 184 ? 7.234 -11.247 52.645 1.00 28.89 184 THR B N 1
ATOM 4272 C CA . THR B 1 184 ? 7.910 -9.969 52.449 1.00 33.60 184 THR B CA 1
ATOM 4273 C C . THR B 1 184 ? 8.558 -9.508 53.754 1.00 29.49 184 THR B C 1
ATOM 4274 O O . THR B 1 184 ? 7.934 -9.545 54.818 1.00 33.87 184 THR B O 1
ATOM 4278 N N . HIS B 1 185 ? 9.812 -9.084 53.675 1.00 33.23 185 HIS B N 1
ATOM 4279 C CA . HIS B 1 185 ? 10.570 -8.748 54.872 1.00 36.26 185 HIS B CA 1
ATOM 4280 C C . HIS B 1 185 ? 11.609 -7.683 54.548 1.00 39.12 185 HIS B C 1
ATOM 4281 O O . HIS B 1 185 ? 11.966 -7.469 53.387 1.00 37.61 185 HIS B O 1
ATOM 4288 N N . ARG B 1 186 ? 12.099 -7.024 55.600 1.00 43.41 186 ARG B N 1
ATOM 4289 C CA . ARG B 1 186 ? 13.193 -6.067 55.471 1.00 40.53 186 ARG B CA 1
ATOM 4290 C C . ARG B 1 186 ? 14.528 -6.786 55.335 1.00 38.82 186 ARG B C 1
ATOM 4291 O O . ARG B 1 186 ? 14.795 -7.776 56.023 1.00 37.47 186 ARG B O 1
ATOM 4299 N N . ARG B 1 187 ? 15.379 -6.270 54.454 1.00 35.35 187 ARG B N 1
ATOM 4300 C CA . ARG B 1 187 ? 16.713 -6.815 54.282 1.00 33.66 187 ARG B CA 1
ATOM 4301 C C . ARG B 1 187 ? 17.643 -5.682 53.869 1.00 37.89 187 ARG B C 1
ATOM 4302 O O . ARG B 1 187 ? 17.205 -4.644 53.361 1.00 33.83 187 ARG B O 1
ATOM 4310 N N . LEU B 1 188 ? 18.935 -5.865 54.129 1.00 36.97 188 LEU B N 1
ATOM 4311 C CA . LEU B 1 188 ? 19.897 -4.815 53.840 1.00 41.10 188 LEU B CA 1
ATOM 4312 C C . LEU B 1 188 ? 20.223 -4.802 52.354 1.00 37.26 188 LEU B C 1
ATOM 4313 O O . LEU B 1 188 ? 20.499 -5.847 51.761 1.00 38.71 188 LEU B O 1
ATOM 4318 N N . PHE B 1 189 ? 20.172 -3.616 51.754 1.00 38.63 189 PHE B N 1
ATOM 4319 C CA . PHE B 1 189 ? 20.558 -3.426 50.365 1.00 35.73 189 PHE B CA 1
ATOM 4320 C C . PHE B 1 189 ? 21.890 -2.691 50.342 1.00 40.28 189 PHE B C 1
ATOM 4321 O O . PHE B 1 189 ? 22.043 -1.667 51.019 1.00 38.94 189 PHE B O 1
ATOM 4329 N N . HIS B 1 190 ? 22.843 -3.207 49.562 1.00 35.68 190 HIS B N 1
ATOM 4330 C CA . HIS B 1 190 ? 24.189 -2.645 49.489 1.00 42.89 190 HIS B CA 1
ATOM 4331 C C . HIS B 1 190 ? 24.324 -1.732 48.274 1.00 41.48 190 HIS B C 1
ATOM 4332 O O . HIS B 1 190 ? 24.419 -2.206 47.132 1.00 33.15 190 HIS B O 1
ATOM 4339 N N . LYS B 1 191 ? 24.380 -0.428 48.542 1.00 36.49 191 LYS B N 1
ATOM 4340 C CA . LYS B 1 191 ? 24.504 0.625 47.550 1.00 40.41 191 LYS B CA 1
ATOM 4341 C C . LYS B 1 191 ? 25.925 0.684 46.984 1.00 38.56 191 LYS B C 1
ATOM 4342 O O . LYS B 1 191 ? 26.874 0.121 47.528 1.00 37.98 191 LYS B O 1
ATOM 4348 N N . SER B 1 192 ? 26.069 1.399 45.871 1.00 40.15 192 SER B N 1
ATOM 4349 C CA . SER B 1 192 ? 27.343 1.386 45.163 1.00 44.94 192 SER B CA 1
ATOM 4350 C C . SER B 1 192 ? 28.449 2.075 45.965 1.00 40.46 192 SER B C 1
ATOM 4351 O O . SER B 1 192 ? 29.619 1.694 45.856 1.00 44.13 192 SER B O 1
ATOM 4354 N N . ASP B 1 193 ? 28.102 3.059 46.793 1.00 42.27 193 ASP B N 1
ATOM 4355 C CA . ASP B 1 193 ? 29.083 3.771 47.606 1.00 43.92 193 ASP B CA 1
ATOM 4356 C C . ASP B 1 193 ? 29.502 3.011 48.861 1.00 52.38 193 ASP B C 1
ATOM 4357 O O . ASP B 1 193 ? 30.255 3.563 49.670 1.00 61.48 193 ASP B O 1
ATOM 4362 N N . GLY B 1 194 ? 29.024 1.791 49.065 1.00 43.39 194 GLY B N 1
ATOM 4363 C CA . GLY B 1 194 ? 29.391 0.989 50.211 1.00 44.63 194 GLY B CA 1
ATOM 4364 C C . GLY B 1 194 ? 28.410 1.035 51.367 1.00 46.81 194 GLY B C 1
ATOM 4365 O O . GLY B 1 194 ? 28.398 0.109 52.181 1.00 55.91 194 GLY B O 1
ATOM 4366 N N . SER B 1 195 ? 27.590 2.080 51.459 1.00 46.35 195 SER B N 1
ATOM 4367 C CA . SER B 1 195 ? 26.600 2.178 52.518 1.00 46.56 195 SER B CA 1
ATOM 4368 C C . SER B 1 195 ? 25.468 1.176 52.282 1.00 49.18 195 SER B C 1
ATOM 4369 O O . SER B 1 195 ? 25.323 0.602 51.200 1.00 42.14 195 SER B O 1
ATOM 4372 N N . THR B 1 196 ? 24.657 0.966 53.315 1.00 44.35 196 THR B N 1
ATOM 4373 C CA . THR B 1 196 ? 23.546 0.027 53.231 1.00 45.90 196 THR B CA 1
ATOM 4374 C C . THR B 1 196 ? 22.268 0.709 53.680 1.00 44.88 196 THR B C 1
ATOM 4375 O O . THR B 1 196 ? 22.293 1.707 54.401 1.00 51.78 196 THR B O 1
ATOM 4379 N N . VAL B 1 197 ? 21.136 0.157 53.252 1.00 36.44 197 VAL B N 1
ATOM 4380 C CA . VAL B 1 197 ? 19.848 0.645 53.715 1.00 38.88 197 VAL B CA 1
ATOM 4381 C C . VAL B 1 197 ? 18.905 -0.539 53.836 1.00 41.53 197 VAL B C 1
ATOM 4382 O O . VAL B 1 197 ? 19.009 -1.518 53.093 1.00 37.65 197 VAL B O 1
ATOM 4386 N N . SER B 1 198 ? 17.987 -0.440 54.790 1.00 45.25 198 SER B N 1
ATOM 4387 C CA . SER B 1 198 ? 16.976 -1.463 55.006 1.00 46.45 198 SER B CA 1
ATOM 4388 C C . SER B 1 198 ? 15.831 -1.246 54.030 1.00 39.84 198 SER B C 1
ATOM 4389 O O . SER B 1 198 ? 15.206 -0.181 54.041 1.00 43.24 198 SER B O 1
ATOM 4392 N N . VAL B 1 199 ? 15.535 -2.249 53.205 1.00 34.99 199 VAL B N 1
ATOM 4393 C CA . VAL B 1 199 ? 14.443 -2.108 52.240 1.00 37.29 199 VAL B CA 1
ATOM 4394 C C . VAL B 1 199 ? 13.533 -3.333 52.294 1.00 35.77 199 VAL B C 1
ATOM 4395 O O . VAL B 1 199 ? 13.988 -4.429 52.657 1.00 33.40 199 VAL B O 1
ATOM 4399 N N . PRO B 1 200 ? 12.246 -3.194 51.968 1.00 36.32 200 PRO B N 1
ATOM 4400 C CA . PRO B 1 200 ? 11.373 -4.375 51.895 1.00 33.38 200 PRO B CA 1
ATOM 4401 C C . PRO B 1 200 ? 11.703 -5.222 50.672 1.00 36.15 200 PRO B C 1
ATOM 4402 O O . PRO B 1 200 ? 11.848 -4.708 49.558 1.00 30.47 200 PRO B O 1
ATOM 4406 N N . MET 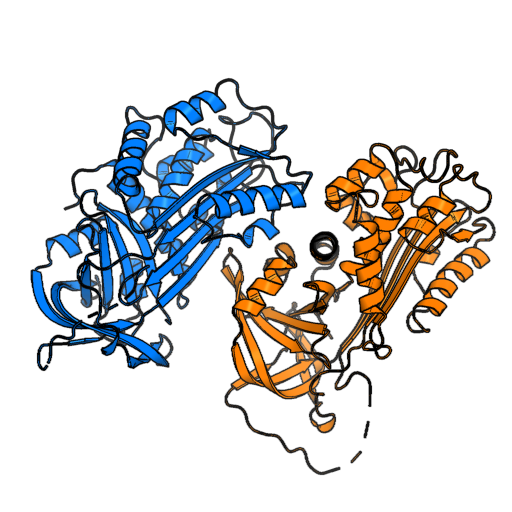B 1 201 ? 11.843 -6.526 50.895 1.00 28.70 201 MET B N 1
ATOM 4407 C CA . MET B 1 201 ? 12.116 -7.483 49.835 1.00 29.27 201 MET B CA 1
ATOM 4408 C C . MET B 1 201 ? 11.025 -8.541 49.798 1.00 31.74 201 MET B C 1
ATOM 4409 O O . MET B 1 201 ? 10.525 -8.968 50.845 1.00 33.80 201 MET B O 1
ATOM 4414 N N . MET B 1 202 ? 10.656 -8.961 48.592 1.00 28.80 202 MET B N 1
ATOM 4415 C CA . MET B 1 202 ? 9.725 -10.071 48.456 1.00 28.24 202 MET B CA 1
ATOM 4416 C C . MET B 1 202 ? 10.500 -11.367 48.325 1.00 33.96 202 MET B C 1
ATOM 4417 O O . MET B 1 202 ? 11.694 -11.383 48.029 1.00 30.65 202 MET B O 1
ATOM 4422 N N . ALA B 1 203 ? 9.801 -12.477 48.509 1.00 26.84 203 ALA B N 1
ATOM 4423 C CA . ALA B 1 203 ? 10.495 -13.749 48.440 1.00 29.04 203 ALA B CA 1
ATOM 4424 C C . ALA B 1 203 ? 9.530 -14.812 47.949 1.00 27.23 203 ALA B C 1
ATOM 4425 O O . ALA B 1 203 ? 8.337 -14.775 48.271 1.00 28.66 203 ALA B O 1
ATOM 4427 N N . GLN B 1 204 ? 10.049 -15.752 47.171 1.00 23.72 204 GLN B N 1
ATOM 4428 C CA . GLN B 1 204 ? 9.238 -16.844 46.652 1.00 27.35 204 GLN B CA 1
ATOM 4429 C C . GLN B 1 204 ? 10.150 -18.021 46.325 1.00 30.25 204 GLN B C 1
ATOM 4430 O O . GLN B 1 204 ? 11.269 -17.821 45.858 1.00 26.18 204 GLN B O 1
ATOM 4436 N N . THR B 1 205 ? 9.678 -19.239 46.588 1.00 24.53 205 THR B N 1
ATOM 4437 C CA . THR B 1 205 ? 10.360 -20.455 46.165 1.00 31.73 205 THR B CA 1
ATOM 4438 C C . THR B 1 205 ? 9.674 -21.011 44.926 1.00 26.14 205 THR B C 1
ATOM 4439 O O . THR B 1 205 ? 8.457 -21.228 44.929 1.00 28.36 205 THR B O 1
ATOM 4443 N N . ASN B 1 206 ? 10.441 -21.244 43.872 1.00 22.12 206 ASN B N 1
ATOM 4444 C CA . ASN B 1 206 ? 9.852 -21.617 42.592 1.00 26.24 206 ASN B CA 1
ATOM 4445 C C . ASN B 1 206 ? 10.948 -22.210 41.724 1.00 29.81 206 ASN B C 1
ATOM 4446 O O . ASN B 1 206 ? 12.121 -22.212 42.094 1.00 27.85 206 ASN B O 1
ATOM 4451 N N . LYS B 1 207 ? 10.567 -22.701 40.555 1.00 26.21 207 LYS B N 1
ATOM 4452 C CA . LYS B 1 207 ? 11.548 -22.956 39.513 1.00 30.82 207 LYS B CA 1
ATOM 4453 C C . LYS B 1 207 ? 11.665 -21.687 38.676 1.00 32.17 207 LYS B C 1
ATOM 4454 O O . LYS B 1 207 ? 10.648 -21.087 38.317 1.00 29.96 207 LYS B O 1
ATOM 4458 N N . PHE B 1 208 ? 12.894 -21.240 38.424 1.00 26.34 208 PHE B N 1
ATOM 4459 C CA . PHE B 1 208 ? 13.111 -19.985 37.710 1.00 22.37 208 PHE B CA 1
ATOM 4460 C C . PHE B 1 208 ? 14.002 -20.251 36.514 1.00 33.34 208 PHE B C 1
ATOM 4461 O O . PHE B 1 208 ? 14.986 -20.991 36.619 1.00 28.02 208 PHE B O 1
ATOM 4469 N N . ASN B 1 209 ? 13.661 -19.651 35.385 1.00 27.45 209 ASN B N 1
ATOM 4470 C CA . ASN B 1 209 ? 14.579 -19.618 34.247 1.00 25.63 209 ASN B CA 1
ATOM 4471 C C . ASN B 1 209 ? 15.806 -18.775 34.593 1.00 29.35 209 ASN B C 1
ATOM 4472 O O . ASN B 1 209 ? 15.676 -17.585 34.928 1.00 23.51 209 ASN B O 1
ATOM 4477 N N . TYR B 1 210 ? 17.003 -19.377 34.478 1.00 21.59 210 TYR B N 1
ATOM 4478 C CA . TYR B 1 210 ? 18.242 -18.743 34.908 1.00 27.89 210 TYR B CA 1
ATOM 4479 C C . TYR B 1 210 ? 19.370 -19.025 33.915 1.00 21.15 210 TYR B C 1
ATOM 4480 O O . TYR B 1 210 ? 19.452 -20.115 33.338 1.00 25.37 210 TYR B O 1
ATOM 4489 N N . THR B 1 211 ? 20.244 -18.041 33.723 1.00 23.07 211 THR B N 1
ATOM 4490 C CA . THR B 1 211 ? 21.501 -18.301 33.031 1.00 24.17 211 THR B CA 1
ATOM 4491 C C . THR B 1 211 ? 22.578 -17.372 33.561 1.00 24.16 211 THR B C 1
ATOM 4492 O O . THR B 1 211 ? 22.304 -16.234 33.943 1.00 23.25 211 THR B O 1
ATOM 4496 N N . GLU B 1 212 ? 23.815 -17.873 33.609 1.00 20.93 212 GLU B N 1
ATOM 4497 C CA . GLU B 1 212 ? 24.925 -16.956 33.794 1.00 24.13 212 GLU B CA 1
ATOM 4498 C C . GLU B 1 212 ? 25.200 -16.293 32.450 1.00 28.39 212 GLU B C 1
ATOM 4499 O O . GLU B 1 212 ? 24.934 -16.865 31.394 1.00 32.97 212 GLU B O 1
ATOM 4505 N N . PHE B 1 213 ? 25.658 -15.052 32.480 1.00 23.62 213 PHE B N 1
ATOM 4506 C CA . PHE B 1 213 ? 25.994 -14.414 31.217 1.00 21.64 213 PHE B CA 1
ATOM 4507 C C . PHE B 1 213 ? 27.312 -13.682 31.384 1.00 23.71 213 PHE B C 1
ATOM 4508 O O . PHE B 1 213 ? 27.533 -13.020 32.404 1.00 23.77 213 PHE B O 1
ATOM 4516 N N . THR B 1 214 ? 28.168 -13.791 30.377 1.00 21.95 214 THR B N 1
ATOM 4517 C CA . THR B 1 214 ? 29.416 -13.040 30.324 1.00 19.67 214 THR B CA 1
ATOM 4518 C C . THR B 1 214 ? 29.408 -12.123 29.112 1.00 21.51 214 THR B C 1
ATOM 4519 O O . THR B 1 214 ? 29.150 -12.586 28.001 1.00 22.47 214 THR B O 1
ATOM 4523 N N . THR B 1 215 ? 29.694 -10.831 29.322 1.00 22.26 215 THR B N 1
ATOM 4524 C CA . THR B 1 215 ? 29.919 -9.916 28.202 1.00 18.69 215 THR B CA 1
ATOM 4525 C C . THR B 1 215 ? 31.204 -10.285 27.444 1.00 21.05 215 THR B C 1
ATOM 4526 O O . THR B 1 215 ? 32.074 -10.978 27.972 1.00 19.63 215 THR B O 1
ATOM 4530 N N . PRO B 1 216 ? 31.315 -9.870 26.184 1.00 23.11 216 PRO B N 1
ATOM 4531 C CA . PRO B 1 216 ? 32.574 -10.081 25.452 1.00 21.93 216 PRO B CA 1
ATOM 4532 C C . PRO B 1 216 ? 33.783 -9.543 26.188 1.00 25.59 216 PRO B C 1
ATOM 4533 O O . PRO B 1 216 ? 34.870 -10.119 26.064 1.00 22.35 216 PRO B O 1
ATOM 4537 N N . ASP B 1 217 ? 33.641 -8.475 26.974 1.00 19.72 217 ASP B N 1
ATOM 4538 C CA . ASP B 1 217 ? 34.796 -7.951 27.691 1.00 20.68 217 ASP B CA 1
ATOM 4539 C C . ASP B 1 217 ? 34.952 -8.547 29.096 1.00 26.60 217 ASP B C 1
ATOM 4540 O O . ASP B 1 217 ? 35.740 -8.034 29.897 1.00 28.60 217 ASP B O 1
ATOM 4545 N N . GLY B 1 218 ? 34.246 -9.627 29.402 1.00 22.11 218 GLY B N 1
ATOM 4546 C CA . GLY B 1 218 ? 34.540 -10.404 30.589 1.00 25.77 218 GLY B CA 1
ATOM 4547 C C . GLY B 1 218 ? 33.839 -10.034 31.881 1.00 31.88 218 GLY B C 1
ATOM 4548 O O . GLY B 1 218 ? 34.333 -10.414 32.946 1.00 29.16 218 GLY B O 1
ATOM 4549 N N . HIS B 1 219 ? 32.706 -9.323 31.842 1.00 22.04 219 HIS B N 1
ATOM 4550 C CA . HIS B 1 219 ? 31.939 -9.039 33.047 1.00 23.52 219 HIS B CA 1
ATOM 4551 C C . HIS B 1 219 ? 30.814 -10.059 33.188 1.00 27.67 219 HIS B C 1
ATOM 4552 O O . HIS B 1 219 ? 30.143 -10.378 32.209 1.00 23.56 219 HIS B O 1
ATOM 4559 N N . TYR B 1 220 ? 30.618 -10.582 34.396 1.00 21.47 220 TYR B N 1
ATOM 4560 C CA . TYR B 1 220 ? 29.682 -11.682 34.609 1.00 23.61 220 TYR B CA 1
ATOM 4561 C C . TYR B 1 220 ? 28.425 -11.197 35.332 1.00 21.74 220 TYR B C 1
ATOM 4562 O O . TYR B 1 220 ? 28.510 -10.376 36.253 1.00 22.42 220 TYR B O 1
ATOM 4571 N N . TYR B 1 221 ? 27.274 -11.763 34.938 1.00 22.44 221 TYR B N 1
ATOM 4572 C CA . TYR B 1 221 ? 25.959 -11.409 35.477 1.00 22.84 221 TYR B CA 1
ATOM 4573 C C . TYR B 1 221 ? 25.114 -12.657 35.667 1.00 22.43 221 TYR B C 1
ATOM 4574 O O . TYR B 1 221 ? 25.196 -13.602 34.875 1.00 27.44 221 TYR B O 1
ATOM 4583 N N . ASP B 1 222 ? 24.309 -12.662 36.728 1.00 21.50 222 ASP B N 1
ATOM 4584 C CA . ASP B 1 222 ? 23.260 -13.652 36.888 1.00 26.68 222 ASP B CA 1
ATOM 4585 C C . ASP B 1 222 ? 22.008 -13.087 36.240 1.00 23.36 222 ASP B C 1
ATOM 4586 O O . ASP B 1 222 ? 21.667 -11.919 36.489 1.00 21.85 222 ASP B O 1
ATOM 4591 N N . ILE B 1 223 ? 21.378 -13.882 35.370 1.00 20.24 223 ILE B N 1
ATOM 4592 C CA . ILE B 1 223 ? 20.177 -13.475 34.635 1.00 22.90 223 ILE B CA 1
ATOM 4593 C C . ILE B 1 223 ? 19.017 -14.336 35.092 1.00 22.10 223 ILE B C 1
ATOM 4594 O O . ILE B 1 223 ? 19.086 -15.569 35.015 1.00 22.45 223 ILE B O 1
ATOM 4599 N N . LEU B 1 224 ? 17.926 -13.693 35.497 1.00 18.84 224 LEU B N 1
ATOM 4600 C CA . LEU B 1 224 ? 16.699 -14.404 35.831 1.00 19.13 224 LEU B CA 1
ATOM 4601 C C . LEU B 1 224 ? 15.575 -13.893 34.957 1.00 24.45 224 LEU B C 1
ATOM 4602 O O . LEU B 1 224 ? 15.493 -12.689 34.702 1.00 26.21 224 LEU B O 1
ATOM 4607 N N . GLU B 1 225 ? 14.696 -14.794 34.534 1.00 21.14 225 GLU B N 1
ATOM 4608 C CA . GLU B 1 225 ? 13.435 -14.407 33.902 1.00 21.60 225 GLU B CA 1
ATOM 4609 C C . GLU B 1 225 ? 12.303 -14.584 34.898 1.00 28.87 225 GLU B C 1
ATOM 4610 O O . GLU B 1 225 ? 12.155 -15.663 35.483 1.00 23.71 225 GLU B O 1
ATOM 4616 N N . LEU B 1 226 ? 11.493 -13.544 35.072 1.00 22.56 226 LEU B N 1
ATOM 4617 C CA . LEU B 1 226 ? 10.300 -13.608 35.919 1.00 18.18 226 LEU B CA 1
ATOM 4618 C C . LEU B 1 226 ? 9.091 -13.383 35.022 1.00 21.58 226 LEU B C 1
ATOM 4619 O O . LEU B 1 226 ? 8.824 -12.238 34.622 1.00 20.74 226 LEU B O 1
ATOM 4624 N N . PRO B 1 227 ? 8.326 -14.424 34.691 1.00 21.28 227 PRO B N 1
ATOM 4625 C CA . PRO B 1 227 ? 7.192 -14.258 33.774 1.00 20.80 227 PRO B CA 1
ATOM 4626 C C . PRO B 1 227 ? 5.997 -13.631 34.468 1.00 22.81 227 PRO B C 1
ATOM 4627 O O . PRO B 1 227 ? 5.704 -13.914 35.638 1.00 19.19 227 PRO B O 1
ATOM 4631 N N . TYR B 1 228 ? 5.300 -12.779 33.720 1.00 19.04 228 TYR B N 1
ATOM 4632 C CA . TYR B 1 228 ? 4.011 -12.267 34.154 1.00 18.31 228 TYR B CA 1
ATOM 4633 C C . TYR B 1 228 ? 2.895 -13.193 33.661 1.00 21.34 228 TYR B C 1
ATOM 4634 O O . TYR B 1 228 ? 3.125 -14.121 32.882 1.00 22.84 228 TYR B O 1
ATOM 4643 N N . HIS B 1 229 ? 1.657 -12.910 34.070 1.00 21.00 229 HIS B N 1
ATOM 4644 C CA . HIS B 1 229 ? 0.561 -13.850 33.832 1.00 23.41 229 HIS B CA 1
ATOM 4645 C C . HIS B 1 229 ? 0.371 -14.137 32.348 1.00 24.49 229 HIS B C 1
ATOM 4646 O O . HIS B 1 229 ? 0.441 -13.236 31.506 1.00 22.03 229 HIS B O 1
ATOM 4653 N N . GLY B 1 230 ? 0.117 -15.406 32.034 1.00 24.49 230 GLY B N 1
ATOM 4654 C CA . GLY B 1 230 ? -0.048 -15.836 30.658 1.00 27.16 230 GLY B CA 1
ATOM 4655 C C . GLY B 1 230 ? 1.210 -15.793 29.821 1.00 26.73 230 GLY B C 1
ATOM 4656 O O . GLY B 1 230 ? 1.140 -16.067 28.616 1.00 26.47 230 GLY B O 1
ATOM 4657 N N . ASP B 1 231 ? 2.356 -15.448 30.415 1.00 25.32 231 ASP B N 1
ATOM 4658 C CA . ASP B 1 231 ? 3.643 -15.358 29.725 1.00 25.40 231 ASP B CA 1
ATOM 4659 C C . ASP B 1 231 ? 3.636 -14.314 28.610 1.00 23.87 231 ASP B C 1
ATOM 4660 O O . ASP B 1 231 ? 4.528 -14.318 27.754 1.00 26.77 231 ASP B O 1
ATOM 4665 N N . THR B 1 232 ? 2.669 -13.394 28.605 1.00 21.98 232 THR B N 1
ATOM 4666 C CA . THR B 1 232 ? 2.710 -12.322 27.610 1.00 19.88 232 THR B CA 1
ATOM 4667 C C . THR B 1 232 ? 3.935 -11.428 27.810 1.00 20.29 232 THR B C 1
ATOM 4668 O O . THR B 1 232 ? 4.623 -11.084 26.844 1.00 22.71 232 THR B O 1
ATOM 4672 N N . LEU B 1 233 ? 4.181 -10.991 29.049 1.00 17.73 233 LEU B N 1
ATOM 4673 C CA . LEU B 1 233 ? 5.360 -10.230 29.417 1.00 20.36 233 LEU B CA 1
ATOM 4674 C C . LEU B 1 233 ? 6.249 -11.045 30.341 1.00 21.23 233 LEU B C 1
ATOM 4675 O O . LEU B 1 233 ? 5.782 -11.946 31.050 1.00 19.18 233 LEU B O 1
ATOM 4680 N N . SER B 1 234 ? 7.546 -10.712 30.317 1.00 19.51 234 SER B N 1
ATOM 4681 C CA . SER B 1 234 ? 8.534 -11.188 31.275 1.00 20.11 234 SER B CA 1
ATOM 4682 C C . SER B 1 234 ? 9.380 -10.023 31.744 1.00 22.16 234 SER B C 1
ATOM 4683 O O . SER B 1 234 ? 9.703 -9.130 30.950 1.00 20.73 234 SER B O 1
ATOM 4686 N N . MET B 1 235 ? 9.762 -10.043 33.025 1.00 19.69 235 MET B N 1
ATOM 4687 C CA . MET B 1 235 ? 10.838 -9.187 33.513 1.00 16.57 235 MET B CA 1
ATOM 4688 C C . MET B 1 235 ? 12.115 -10.028 33.585 1.00 20.12 235 MET B C 1
ATOM 4689 O O . MET B 1 235 ? 12.124 -11.127 34.155 1.00 23.22 235 MET B O 1
ATOM 4694 N N . PHE B 1 236 ? 13.181 -9.509 33.007 1.00 20.00 236 PHE B N 1
ATOM 4695 C CA . PHE B 1 236 ? 14.507 -10.097 33.156 1.00 18.92 236 PHE B CA 1
ATOM 4696 C C . PHE B 1 236 ? 15.269 -9.261 34.163 1.00 22.07 236 PHE B C 1
ATOM 4697 O O . PHE B 1 236 ? 15.222 -8.027 34.109 1.00 21.50 236 PHE B O 1
ATOM 4705 N N . ILE B 1 237 ? 15.941 -9.930 35.098 1.00 21.13 237 ILE B N 1
ATOM 4706 C CA . ILE B 1 237 ? 16.769 -9.283 36.099 1.00 19.12 237 ILE B CA 1
ATOM 4707 C C . ILE B 1 237 ? 18.208 -9.658 35.786 1.00 17.56 237 ILE B C 1
ATOM 4708 O O . ILE B 1 237 ? 18.500 -10.844 35.614 1.00 21.03 237 ILE B O 1
ATOM 4713 N N . ALA B 1 238 ? 19.085 -8.665 35.678 1.00 19.74 238 ALA B N 1
ATOM 4714 C CA . ALA B 1 238 ? 20.521 -8.902 35.460 1.00 20.47 238 ALA B CA 1
ATOM 4715 C C . ALA B 1 238 ? 21.280 -8.329 36.642 1.00 19.97 238 ALA B C 1
ATOM 4716 O O . ALA B 1 238 ? 21.343 -7.108 36.816 1.00 22.99 238 ALA B O 1
ATOM 4718 N N . ALA B 1 239 ? 21.885 -9.201 37.450 1.00 23.83 239 ALA B N 1
ATOM 4719 C CA . ALA B 1 239 ? 22.550 -8.776 38.673 1.00 23.20 239 ALA B CA 1
ATOM 4720 C C . ALA B 1 239 ? 24.031 -9.139 38.603 1.00 24.78 239 ALA B C 1
ATOM 4721 O O . ALA B 1 239 ? 24.361 -10.325 38.394 1.00 28.78 239 ALA B O 1
ATOM 4723 N N . PRO B 1 240 ? 24.930 -8.172 38.741 1.00 28.13 240 PRO B N 1
ATOM 4724 C CA . PRO B 1 240 ? 26.368 -8.472 38.708 1.00 33.68 240 PRO B CA 1
ATOM 4725 C C . PRO B 1 240 ? 26.737 -9.631 39.621 1.00 35.31 240 PRO B C 1
ATOM 4726 O O . PRO B 1 240 ? 26.258 -9.742 40.750 1.00 34.15 240 PRO B O 1
ATOM 4730 N N . TYR B 1 241 ? 27.626 -10.489 39.120 1.00 45.65 241 TYR B N 1
ATOM 4731 C CA . TYR B 1 241 ? 28.106 -11.625 39.899 1.00 42.92 241 TYR B CA 1
ATOM 4732 C C . TYR B 1 241 ? 28.801 -11.176 41.186 1.00 47.24 241 TYR B C 1
ATOM 4733 O O . TYR B 1 241 ? 28.695 -11.848 42.217 1.00 47.84 241 TYR B O 1
ATOM 4742 N N . GLU B 1 242 ? 29.483 -10.034 41.159 1.00 46.28 242 GLU B N 1
ATOM 4743 C CA . GLU B 1 242 ? 30.218 -9.542 42.317 1.00 49.53 242 GLU B CA 1
ATOM 4744 C C . GLU B 1 242 ? 30.043 -8.034 42.420 1.00 40.72 242 GLU B C 1
ATOM 4745 O O . GLU B 1 242 ? 29.678 -7.373 41.449 1.00 37.26 242 GLU B O 1
ATOM 4751 N N . LYS B 1 243 ? 30.378 -7.488 43.596 1.00 43.38 243 LYS B N 1
ATOM 4752 C CA . LYS B 1 243 ? 29.999 -6.112 43.922 1.00 41.44 243 LYS B CA 1
ATOM 4753 C C . LYS B 1 243 ? 30.647 -5.083 43.006 1.00 46.94 243 LYS B C 1
ATOM 4754 O O . LYS B 1 243 ? 30.051 -4.032 42.748 1.00 47.36 243 LYS B O 1
ATOM 4757 N N . GLU B 1 244 ? 31.861 -5.339 42.523 1.00 38.96 244 GLU B N 1
ATOM 4758 C CA . GLU B 1 244 ? 32.603 -4.331 41.768 1.00 43.30 244 GLU B CA 1
ATOM 4759 C C . GLU B 1 244 ? 32.311 -4.338 40.270 1.00 40.64 244 GLU B C 1
ATOM 4760 O O . GLU B 1 244 ? 32.950 -3.584 39.527 1.00 44.25 244 GLU B O 1
ATOM 4762 N N . VAL B 1 245 ? 31.367 -5.154 39.806 1.00 34.46 245 VAL B N 1
ATOM 4763 C CA . VAL B 1 245 ? 31.039 -5.270 38.397 1.00 30.41 245 VAL B CA 1
ATOM 4764 C C . VAL B 1 245 ? 30.024 -4.182 38.057 1.00 31.23 245 VAL B C 1
ATOM 4765 O O . VAL B 1 245 ? 28.949 -4.153 38.679 1.00 31.00 245 VAL B O 1
ATOM 4769 N N . PRO B 1 246 ? 30.305 -3.270 37.129 1.00 33.31 246 PRO B N 1
ATOM 4770 C CA . PRO B 1 246 ? 29.346 -2.193 36.855 1.00 35.04 246 PRO B CA 1
ATOM 4771 C C . PRO B 1 246 ? 28.224 -2.652 35.933 1.00 30.24 246 PRO B C 1
ATOM 4772 O O . PRO B 1 246 ? 28.401 -3.493 35.048 1.00 27.63 246 PRO B O 1
ATOM 4776 N N . LEU B 1 247 ? 27.048 -2.063 36.141 1.00 25.46 247 LEU B N 1
ATOM 4777 C CA . LEU B 1 247 ? 25.945 -2.346 35.242 1.00 26.21 247 LEU B CA 1
ATOM 4778 C C . LEU B 1 247 ? 26.236 -1.857 33.827 1.00 25.97 247 LEU B C 1
ATOM 4779 O O . LEU B 1 247 ? 25.719 -2.420 32.857 1.00 23.95 247 LEU B O 1
ATOM 4784 N N . SER B 1 248 ? 27.058 -0.814 33.684 1.00 26.97 248 SER B N 1
ATOM 4785 C CA . SER B 1 248 ? 27.234 -0.215 32.362 1.00 26.75 248 SER B CA 1
ATOM 4786 C C . SER B 1 248 ? 27.827 -1.197 31.355 1.00 26.32 248 SER B C 1
ATOM 4787 O O . SER B 1 248 ? 27.565 -1.066 30.154 1.00 23.69 248 SER B O 1
ATOM 4790 N N . ALA B 1 249 ? 28.633 -2.183 31.803 1.00 27.76 249 ALA B N 1
ATOM 4791 C CA . ALA B 1 249 ? 29.225 -3.107 30.831 1.00 28.94 249 ALA B CA 1
ATOM 4792 C C . ALA B 1 249 ? 28.149 -3.876 30.087 1.00 28.73 249 ALA B C 1
ATOM 4793 O O . ALA B 1 249 ? 28.316 -4.198 28.908 1.00 29.23 249 ALA B O 1
ATOM 4795 N N . LEU B 1 250 ? 27.026 -4.153 30.743 1.00 20.10 250 LEU B N 1
ATOM 4796 C CA . LEU B 1 250 ? 25.922 -4.839 30.093 1.00 22.87 250 LEU B CA 1
ATOM 4797 C C . LEU B 1 250 ? 24.982 -3.854 29.391 1.00 21.67 250 LEU B C 1
ATOM 4798 O O . LEU B 1 250 ? 24.588 -4.074 28.239 1.00 22.84 250 LEU B O 1
ATOM 4803 N N . THR B 1 251 ? 24.618 -2.766 30.074 1.00 21.47 251 THR B N 1
ATOM 4804 C CA . THR B 1 251 ? 23.710 -1.773 29.478 1.00 21.61 251 THR B CA 1
ATOM 4805 C C . THR B 1 251 ? 24.201 -1.325 28.113 1.00 22.25 251 THR B C 1
ATOM 4806 O O . THR B 1 251 ? 23.417 -1.184 27.171 1.00 21.74 251 THR B O 1
ATOM 4810 N N . ASN B 1 252 ? 25.511 -1.131 27.979 1.00 19.78 252 ASN B N 1
ATOM 4811 C CA . ASN B 1 252 ? 26.047 -0.517 26.773 1.00 28.76 252 ASN B CA 1
ATOM 4812 C C . ASN B 1 252 ? 26.178 -1.466 25.588 1.00 22.96 252 ASN B C 1
ATOM 4813 O O . ASN B 1 252 ? 26.607 -1.012 24.521 1.00 25.00 252 ASN B O 1
ATOM 4818 N N . ILE B 1 253 ? 25.821 -2.748 25.725 1.00 22.72 253 ILE B N 1
ATOM 4819 C CA . ILE B 1 253 ? 25.703 -3.622 24.568 1.00 21.35 253 ILE B CA 1
ATOM 4820 C C . ILE B 1 253 ? 24.301 -4.181 24.420 1.00 21.54 253 ILE B C 1
ATOM 4821 O O . ILE B 1 253 ? 24.058 -4.986 23.527 1.00 23.45 253 ILE B O 1
ATOM 4826 N N . LEU B 1 254 ? 23.357 -3.739 25.254 1.00 22.14 254 LEU B N 1
ATOM 4827 C CA . LEU B 1 254 ? 22.050 -4.374 25.278 1.00 22.54 254 LEU B CA 1
ATOM 4828 C C . LEU B 1 254 ? 21.284 -4.150 23.970 1.00 22.52 254 LEU B C 1
ATOM 4829 O O . LEU B 1 254 ? 21.353 -3.083 23.358 1.00 26.44 254 LEU B O 1
ATOM 4834 N N . SER B 1 255 ? 20.540 -5.180 23.551 1.00 25.06 255 SER B N 1
ATOM 4835 C CA . SER B 1 255 ? 19.697 -5.123 22.357 1.00 22.99 255 SER B CA 1
ATOM 4836 C C . SER B 1 255 ? 18.571 -6.137 22.525 1.00 24.02 255 SER B C 1
ATOM 4837 O O . SER B 1 255 ? 18.602 -6.967 23.434 1.00 25.10 255 SER B O 1
ATOM 4840 N N . ALA B 1 256 ? 17.556 -6.066 21.649 1.00 24.70 256 ALA B N 1
ATOM 4841 C CA . ALA B 1 256 ? 16.500 -7.073 21.722 1.00 26.47 256 ALA B CA 1
ATOM 4842 C C . ALA B 1 256 ? 17.084 -8.469 21.537 1.00 29.67 256 ALA B C 1
ATOM 4843 O O . ALA B 1 256 ? 16.642 -9.432 22.180 1.00 27.90 256 ALA B O 1
ATOM 4845 N N . GLN B 1 257 ? 18.102 -8.585 20.680 1.00 24.98 257 GLN B N 1
ATOM 4846 C CA . GLN B 1 257 ? 18.723 -9.870 20.372 1.00 31.06 257 GLN B CA 1
ATOM 4847 C C . GLN B 1 257 ? 19.536 -10.418 21.544 1.00 30.35 257 GLN B C 1
ATOM 4848 O O . GLN B 1 257 ? 19.611 -11.641 21.736 1.00 30.70 257 GLN B O 1
ATOM 4854 N N . LEU B 1 258 ? 20.154 -9.544 2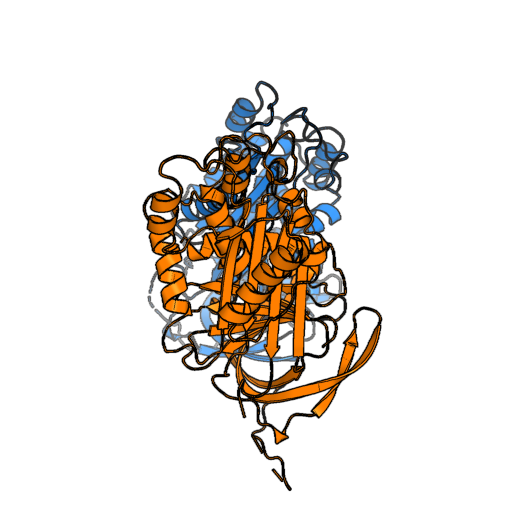2.331 1.00 26.51 258 LEU B N 1
ATOM 4855 C CA . LEU B 1 258 ? 20.815 -10.012 23.543 1.00 24.42 258 LEU B CA 1
ATOM 4856 C C . LEU B 1 258 ? 19.815 -10.660 24.490 1.00 25.57 258 LEU B C 1
ATOM 4857 O O . LEU B 1 258 ? 20.100 -11.695 25.110 1.00 24.77 258 LEU B O 1
ATOM 4862 N N . ILE B 1 259 ? 18.607 -10.100 24.586 1.00 22.99 259 ILE B N 1
ATOM 4863 C CA . ILE B 1 259 ? 17.645 -10.719 25.488 1.00 21.96 259 ILE B CA 1
ATOM 4864 C C . ILE B 1 259 ? 17.262 -12.096 24.975 1.00 23.36 259 ILE B C 1
ATOM 4865 O O . ILE B 1 259 ? 17.127 -13.052 25.751 1.00 26.85 259 ILE B O 1
ATOM 4870 N N . SER B 1 260 ? 17.089 -12.230 23.660 1.00 24.79 260 SER B N 1
ATOM 4871 C CA . SER B 1 260 ? 16.777 -13.544 23.123 1.00 28.75 260 SER B CA 1
ATOM 4872 C C . SER B 1 260 ? 17.934 -14.520 23.329 1.00 33.61 260 SER B C 1
ATOM 4873 O O . SER B 1 260 ? 17.704 -15.727 23.505 1.00 29.40 260 SER B O 1
ATOM 4876 N N . HIS B 1 261 ? 19.173 -14.014 23.324 1.00 26.44 261 HIS B N 1
ATOM 4877 C CA . HIS B 1 261 ? 20.346 -14.839 23.596 1.00 30.10 261 HIS B CA 1
ATOM 4878 C C . HIS B 1 261 ? 20.308 -15.403 25.012 1.00 27.95 261 HIS B C 1
ATOM 4879 O O . HIS B 1 261 ? 20.569 -16.597 25.224 1.00 29.64 261 HIS B O 1
ATOM 4886 N N . TRP B 1 262 ? 20.012 -14.546 26.002 1.00 22.87 262 TRP B N 1
ATOM 4887 C CA . TRP B 1 262 ? 19.802 -15.017 27.368 1.00 24.90 262 TRP B CA 1
ATOM 4888 C C . TRP B 1 262 ? 18.767 -16.140 27.386 1.00 28.51 262 TRP B C 1
ATOM 4889 O O . TRP B 1 262 ? 18.994 -17.234 27.933 1.00 26.79 262 TRP B O 1
ATOM 4900 N N . LYS B 1 263 ? 17.605 -15.866 26.800 1.00 24.47 263 LYS B N 1
ATOM 4901 C CA . LYS B 1 263 ? 16.499 -16.825 26.828 1.00 31.42 263 LYS B CA 1
ATOM 4902 C C . LYS B 1 263 ? 16.913 -18.185 26.277 1.00 38.08 263 LYS B C 1
ATOM 4903 O O . LYS B 1 263 ? 16.569 -19.231 26.844 1.00 30.17 263 LYS B O 1
ATOM 4909 N N . GLY B 1 264 ? 17.629 -18.194 25.153 1.00 30.94 264 GLY B N 1
ATOM 4910 C CA . GLY B 1 264 ? 18.096 -19.440 24.568 1.00 35.30 264 GLY B CA 1
ATOM 4911 C C . GLY B 1 264 ? 19.111 -20.198 25.407 1.00 37.46 264 GLY B C 1
ATOM 4912 O O . GLY B 1 264 ? 19.323 -21.391 25.169 1.00 39.79 264 GLY B O 1
ATOM 4913 N N . ASN B 1 265 ? 19.746 -19.544 26.377 1.00 28.18 265 ASN B N 1
ATOM 4914 C CA . ASN B 1 265 ? 20.696 -20.223 27.244 1.00 30.34 265 ASN B CA 1
ATOM 4915 C C . ASN B 1 265 ? 20.125 -20.582 28.610 1.00 30.37 265 ASN B C 1
ATOM 4916 O O . ASN B 1 265 ? 20.852 -21.136 29.439 1.00 29.11 265 ASN B O 1
ATOM 4921 N N . MET B 1 266 ? 18.851 -20.300 28.868 1.00 28.18 266 MET B N 1
ATOM 4922 C CA . MET B 1 266 ? 18.330 -20.462 30.214 1.00 27.74 266 MET B CA 1
ATOM 4923 C C . MET B 1 266 ? 17.855 -21.891 30.465 1.00 28.85 266 MET B C 1
ATOM 4924 O O . MET B 1 266 ? 17.392 -22.579 29.558 1.00 27.72 266 MET B O 1
ATOM 4929 N N . THR B 1 267 ? 17.971 -22.321 31.716 1.00 27.43 267 THR B N 1
ATOM 4930 C CA . THR B 1 267 ? 17.319 -23.531 32.191 1.00 30.35 267 THR B CA 1
ATOM 4931 C C . THR B 1 267 ? 16.601 -23.214 33.490 1.00 32.17 267 THR B C 1
ATOM 4932 O O . THR B 1 267 ? 16.952 -22.275 34.205 1.00 28.24 267 THR B O 1
ATOM 4936 N N . ARG B 1 268 ? 15.603 -24.025 33.803 1.00 35.82 268 ARG B N 1
ATOM 4937 C CA . ARG B 1 268 ? 14.773 -23.787 34.973 1.00 31.61 268 ARG B CA 1
ATOM 4938 C C . ARG B 1 268 ? 15.396 -24.466 36.188 1.00 30.67 268 ARG B C 1
ATOM 4939 O O . ARG B 1 268 ? 15.637 -25.678 36.170 1.00 34.95 268 ARG B O 1
ATOM 4947 N N . LEU B 1 269 ? 15.635 -23.687 37.244 1.00 31.36 269 LEU B N 1
ATOM 4948 C CA . LEU B 1 269 ? 16.294 -24.147 38.454 1.00 29.86 269 LEU B CA 1
ATOM 4949 C C . LEU B 1 269 ? 15.454 -23.858 39.693 1.00 37.89 269 LEU B C 1
ATOM 4950 O O . LEU B 1 269 ? 14.787 -22.809 39.773 1.00 30.44 269 LEU B O 1
ATOM 4955 N N . PRO B 1 270 ? 15.474 -24.769 40.672 1.00 29.04 270 PRO B N 1
ATOM 4956 C CA . PRO B 1 270 ? 14.723 -24.600 41.928 1.00 26.75 270 PRO B CA 1
ATOM 4957 C C . PRO B 1 270 ? 15.459 -23.694 42.900 1.00 28.34 270 PRO B C 1
ATOM 4958 O O . PRO B 1 270 ? 16.561 -24.008 43.354 1.00 28.99 270 PRO B O 1
ATOM 4962 N N . ARG B 1 271 ? 14.837 -22.561 43.230 1.00 27.32 271 ARG B N 1
ATOM 4963 C CA . ARG B 1 271 ? 15.519 -21.523 43.981 1.00 24.06 271 ARG B CA 1
ATOM 4964 C C . ARG B 1 271 ? 14.554 -20.808 44.912 1.00 25.52 271 ARG B C 1
ATOM 4965 O O . ARG B 1 271 ? 13.378 -20.622 44.591 1.00 28.95 271 ARG B O 1
ATOM 4973 N N . LEU B 1 272 ? 15.069 -20.410 46.068 1.00 27.78 272 LEU B N 1
ATOM 4974 C CA . LEU B 1 272 ? 14.496 -19.311 46.821 1.00 30.60 272 LEU B CA 1
ATOM 4975 C C . LEU B 1 272 ? 14.963 -18.019 46.170 1.00 31.56 272 LEU B C 1
ATOM 4976 O O . LEU B 1 272 ? 16.176 -17.790 46.051 1.00 30.42 272 LEU B O 1
ATOM 4981 N N . LEU B 1 273 ? 14.022 -17.186 45.724 1.00 26.35 273 LEU B N 1
ATOM 4982 C CA . LEU B 1 273 ? 14.369 -15.873 45.185 1.00 26.93 273 LEU B CA 1
ATOM 4983 C C . LEU B 1 273 ? 13.930 -14.795 46.164 1.00 28.29 273 LEU B C 1
ATOM 4984 O O . LEU B 1 273 ? 12.776 -14.793 46.614 1.00 27.84 273 LEU B O 1
ATOM 4989 N N . VAL B 1 274 ? 14.853 -13.895 46.498 1.00 24.98 274 VAL B N 1
ATOM 4990 C CA . VAL B 1 274 ? 14.573 -12.716 47.311 1.00 23.05 274 VAL B CA 1
ATOM 4991 C C . VAL B 1 274 ? 14.900 -11.483 46.460 1.00 29.33 274 VAL B C 1
ATOM 4992 O O . VAL B 1 274 ? 16.037 -11.315 45.998 1.00 27.28 274 VAL B O 1
ATOM 4996 N N . LEU B 1 275 ? 13.893 -10.627 46.248 1.00 26.09 275 LEU B N 1
ATOM 4997 C CA . LEU B 1 275 ? 13.950 -9.534 45.264 1.00 31.89 275 LEU B CA 1
ATOM 4998 C C . LEU B 1 275 ? 13.382 -8.271 45.909 1.00 31.67 275 LEU B C 1
ATOM 4999 O O . LEU B 1 275 ? 12.283 -8.322 46.488 1.00 29.91 275 LEU B O 1
ATOM 5004 N N . PRO B 1 276 ? 14.048 -7.128 45.796 1.00 28.50 276 PRO B N 1
ATOM 5005 C CA . PRO B 1 276 ? 13.492 -5.909 46.397 1.00 28.66 276 PRO B CA 1
ATOM 5006 C C . PRO B 1 276 ? 12.197 -5.498 45.707 1.00 25.99 276 PRO B C 1
ATOM 5007 O O . PRO B 1 276 ? 12.070 -5.603 44.485 1.00 30.35 276 PRO B O 1
ATOM 5011 N N . LYS B 1 277 ? 11.218 -5.066 46.501 1.00 26.72 277 LYS B N 1
ATOM 5012 C CA . LYS B 1 277 ? 10.085 -4.348 45.929 1.00 25.53 277 LYS B CA 1
ATOM 5013 C C . LYS B 1 277 ? 10.563 -2.974 45.479 1.00 27.53 277 LYS B C 1
ATOM 5014 O O . LYS B 1 277 ? 11.504 -2.410 46.045 1.00 28.69 277 LYS B O 1
ATOM 5020 N N . PHE B 1 278 ? 9.924 -2.414 44.458 1.00 24.72 278 PHE B N 1
ATOM 5021 C CA . PHE B 1 278 ? 10.284 -1.024 44.189 1.00 25.23 278 PHE B CA 1
ATOM 5022 C C . PHE B 1 278 ? 9.170 -0.367 43.408 1.00 27.15 278 PHE B C 1
ATOM 5023 O O . PHE B 1 278 ? 8.439 -1.020 42.665 1.00 27.43 278 PHE B O 1
ATOM 5031 N N . SER B 1 279 ? 9.022 0.930 43.644 1.00 22.93 279 SER B N 1
ATOM 5032 C CA . SER B 1 279 ? 8.023 1.735 42.953 1.00 26.27 279 SER B CA 1
ATOM 5033 C C . SER B 1 279 ? 8.750 3.031 42.653 1.00 25.37 279 SER B C 1
ATOM 5034 O O . SER B 1 279 ? 8.975 3.846 43.558 1.00 27.43 279 SER B O 1
ATOM 5037 N N . LEU B 1 280 ? 9.168 3.179 41.404 1.00 24.07 280 LEU B N 1
ATOM 5038 C CA . LEU B 1 280 ? 10.068 4.244 40.995 1.00 24.96 280 LEU B CA 1
ATOM 5039 C C . LEU B 1 280 ? 9.468 5.037 39.843 1.00 24.48 280 LEU B C 1
ATOM 5040 O O . LEU B 1 280 ? 8.762 4.492 38.986 1.00 21.77 280 LEU B O 1
ATOM 5045 N N . GLU B 1 281 ? 9.760 6.332 39.816 1.00 20.92 281 GLU B N 1
ATOM 5046 C CA . GLU B 1 281 ? 9.394 7.148 38.677 1.00 23.03 281 GLU B CA 1
ATOM 5047 C C . GLU B 1 281 ? 10.604 7.951 38.231 1.00 24.92 281 GLU B C 1
ATOM 5048 O O . GLU B 1 281 ? 11.430 8.376 39.046 1.00 25.51 281 GLU B O 1
ATOM 5054 N N . THR B 1 282 ? 10.680 8.184 36.929 1.00 22.04 282 THR B N 1
ATOM 5055 C CA . THR B 1 282 ? 11.747 8.980 36.349 1.00 21.07 282 THR B CA 1
ATOM 5056 C C . THR B 1 282 ? 11.144 9.876 35.284 1.00 22.41 282 THR B C 1
ATOM 5057 O O . THR B 1 282 ? 10.361 9.407 34.459 1.00 21.89 282 THR B O 1
ATOM 5061 N N . GLU B 1 283 ? 11.535 11.151 35.267 1.00 20.46 283 GLU B N 1
ATOM 5062 C CA . GLU B 1 283 ? 11.222 12.018 34.146 1.00 20.47 283 GLU B CA 1
ATOM 5063 C C . GLU B 1 283 ? 12.514 12.391 33.449 1.00 20.66 283 GLU B C 1
ATOM 5064 O O . GLU B 1 283 ? 13.470 12.837 34.092 1.00 25.90 283 GLU B O 1
ATOM 5070 N N . VAL B 1 284 ? 12.547 12.211 32.141 1.00 19.66 284 VAL B N 1
ATOM 5071 C CA . VAL B 1 284 ? 13.751 12.441 31.357 1.00 22.45 284 VAL B CA 1
ATOM 5072 C C . VAL B 1 284 ? 13.507 13.600 30.410 1.00 21.85 284 VAL B C 1
ATOM 5073 O O . VAL B 1 284 ? 12.547 13.577 29.636 1.00 22.49 284 VAL B O 1
ATOM 5077 N N . ASP B 1 285 ? 14.371 14.609 30.453 1.00 21.78 285 ASP B N 1
ATOM 5078 C CA . ASP B 1 285 ? 14.393 15.585 29.371 1.00 19.85 285 ASP B CA 1
ATOM 5079 C C . ASP B 1 285 ? 15.184 14.951 28.238 1.00 28.76 285 ASP B C 1
ATOM 5080 O O . ASP B 1 285 ? 16.381 14.685 28.385 1.00 25.65 285 ASP B O 1
ATOM 5085 N N . LEU B 1 286 ? 14.523 14.683 27.114 1.00 26.37 286 LEU B N 1
ATOM 5086 C CA . LEU B 1 286 ? 15.154 13.854 26.090 1.00 21.85 286 LEU B CA 1
ATOM 5087 C C . LEU B 1 286 ? 16.164 14.603 25.227 1.00 27.00 286 LEU B C 1
ATOM 5088 O O . LEU B 1 286 ? 16.803 13.978 24.380 1.00 22.57 286 LEU B O 1
ATOM 5093 N N . ARG B 1 287 ? 16.341 15.912 25.417 1.00 21.63 287 ARG B N 1
ATOM 5094 C CA . ARG B 1 287 ? 17.175 16.679 24.493 1.00 20.61 287 ARG B CA 1
ATOM 5095 C C . ARG B 1 287 ? 18.611 16.162 24.445 1.00 20.94 287 ARG B C 1
ATOM 5096 O O . ARG B 1 287 ? 19.121 15.824 23.373 1.00 22.50 287 ARG B O 1
ATOM 5104 N N . LYS B 1 288 ? 19.289 16.105 25.588 1.00 19.95 288 LYS B N 1
ATOM 5105 C CA . LYS B 1 288 ? 20.709 15.745 25.539 1.00 28.11 288 LYS B CA 1
ATOM 5106 C C . LYS B 1 288 ? 20.906 14.293 25.096 1.00 25.04 288 LYS B C 1
ATOM 5107 O O . LYS B 1 288 ? 21.810 14.010 24.303 1.00 23.99 288 LYS B O 1
ATOM 5111 N N . PRO B 1 289 ? 20.097 13.342 25.569 1.00 23.66 289 PRO B N 1
ATOM 5112 C CA . PRO B 1 289 ? 20.225 11.983 25.018 1.00 20.15 289 PRO B CA 1
ATOM 5113 C C . PRO B 1 289 ? 20.050 11.943 23.508 1.00 21.87 289 PRO B C 1
ATOM 5114 O O . PRO B 1 289 ? 20.806 11.259 22.820 1.00 20.16 289 PRO B O 1
ATOM 5118 N N . LEU B 1 290 ? 19.016 12.602 22.969 1.00 18.52 290 LEU B N 1
ATOM 5119 C CA . LEU B 1 290 ? 18.786 12.559 21.523 1.00 19.54 290 LEU B CA 1
ATOM 5120 C C . LEU B 1 290 ? 19.884 13.297 20.751 1.00 19.79 290 LEU B C 1
ATOM 5121 O O . LEU B 1 290 ? 20.309 12.843 19.681 1.00 22.20 290 LEU B O 1
ATOM 5126 N N . GLU B 1 291 ? 20.361 14.443 21.266 1.00 19.81 291 GLU B N 1
ATOM 5127 C CA . GLU B 1 291 ? 21.501 15.092 20.628 1.00 19.59 291 GLU B CA 1
ATOM 5128 C C . GLU B 1 291 ? 22.711 14.168 20.583 1.00 24.59 291 GLU B C 1
ATOM 5129 O O . GLU B 1 291 ? 23.450 14.144 19.589 1.00 21.34 291 GLU B O 1
ATOM 5135 N N . ASN B 1 292 ? 22.953 13.423 21.662 1.00 19.85 292 ASN B N 1
ATOM 5136 C CA . ASN B 1 292 ? 24.121 12.515 21.658 1.00 18.61 292 ASN B CA 1
ATOM 5137 C C . ASN B 1 292 ? 23.986 11.413 20.615 1.00 30.54 292 ASN B C 1
ATOM 5138 O O . ASN B 1 292 ? 24.991 10.814 20.218 1.00 26.70 292 ASN B O 1
ATOM 5143 N N . LEU B 1 293 ? 22.769 11.124 20.162 1.00 23.16 293 LEU B N 1
ATOM 5144 C CA . LEU B 1 293 ? 22.531 10.156 19.101 1.00 19.93 293 LEU B CA 1
ATOM 5145 C C . LEU B 1 293 ? 22.505 10.800 17.730 1.00 24.63 293 LEU B C 1
ATOM 5146 O O . LEU B 1 293 ? 22.220 10.119 16.745 1.00 24.09 293 LEU B O 1
ATOM 5151 N N . GLY B 1 294 ? 22.813 12.093 17.631 1.00 21.45 294 GLY B N 1
ATOM 5152 C CA . GLY B 1 294 ? 22.914 12.733 16.337 1.00 21.08 294 GLY B CA 1
ATOM 5153 C C . GLY B 1 294 ? 21.753 13.624 15.960 1.00 22.81 294 GLY B C 1
ATOM 5154 O O . GLY B 1 294 ? 21.783 14.210 14.872 1.00 26.09 294 GLY B O 1
ATOM 5155 N N . MET B 1 295 ? 20.736 13.747 16.810 1.00 23.32 295 MET B N 1
ATOM 5156 C CA . MET B 1 295 ? 19.537 14.528 16.475 1.00 19.95 295 MET B CA 1
ATOM 5157 C C . MET B 1 295 ? 19.658 15.917 17.086 1.00 24.44 295 MET B C 1
ATOM 5158 O O . MET B 1 295 ? 19.032 16.246 18.092 1.00 21.13 295 MET B O 1
ATOM 5163 N N . THR B 1 296 ? 20.529 16.723 16.477 1.00 22.43 296 THR B N 1
ATOM 5164 C CA . THR B 1 296 ? 20.747 18.056 17.002 1.00 25.80 296 THR B CA 1
ATOM 5165 C C . THR B 1 296 ? 19.865 19.111 16.342 1.00 22.15 296 THR B C 1
ATOM 5166 O O . THR B 1 296 ? 19.478 20.072 17.010 1.00 27.63 296 THR B O 1
ATOM 5170 N N . ASP B 1 297 ? 19.540 18.968 15.048 1.00 22.19 297 ASP B N 1
ATOM 5171 C CA . ASP B 1 297 ? 18.845 20.049 14.350 1.00 27.40 297 ASP B CA 1
ATOM 5172 C C . ASP B 1 297 ? 17.481 20.350 14.966 1.00 30.68 297 ASP B C 1
ATOM 5173 O O . ASP B 1 297 ? 17.053 21.516 14.996 1.00 29.78 297 ASP B O 1
ATOM 5178 N N . MET B 1 298 ? 16.786 19.320 15.459 1.00 26.07 298 MET B N 1
ATOM 5179 C CA . MET B 1 298 ? 15.387 19.488 15.822 1.00 25.35 298 MET B CA 1
ATOM 5180 C C . MET B 1 298 ? 15.206 20.426 16.999 1.00 24.62 298 MET B C 1
ATOM 5181 O O . MET B 1 298 ? 14.097 20.936 17.191 1.00 26.88 298 MET B O 1
ATOM 5186 N N . PHE B 1 299 ? 16.257 20.669 17.782 1.00 24.16 299 PHE B N 1
ATOM 5187 C CA . PHE B 1 299 ? 16.178 21.483 18.994 1.00 24.47 299 PHE B CA 1
ATOM 5188 C C . PHE B 1 299 ? 16.643 22.916 18.793 1.00 27.32 299 PHE B C 1
ATOM 5189 O O . PHE B 1 299 ? 16.678 23.680 19.768 1.00 26.59 299 PHE B O 1
ATOM 5197 N N . ARG B 1 300 ? 16.979 23.298 17.563 1.00 25.10 300 ARG B N 1
ATOM 5198 C CA . ARG B 1 300 ? 17.695 24.550 17.309 1.00 26.05 300 ARG B CA 1
ATOM 5199 C C . ARG B 1 300 ? 16.929 25.437 16.338 1.00 27.17 300 ARG B C 1
ATOM 5200 O O . ARG B 1 300 ? 16.684 25.032 15.183 1.00 32.80 300 ARG B O 1
ATOM 5208 N N . PRO B 1 301 ? 16.511 26.635 16.775 1.00 28.54 301 PRO B N 1
ATOM 5209 C CA . PRO B 1 301 ? 15.671 27.493 15.920 1.00 33.33 301 PRO B CA 1
ATOM 5210 C C . PRO B 1 301 ? 16.259 27.735 14.540 1.00 32.77 301 PRO B C 1
ATOM 5211 O O . PRO B 1 301 ? 15.536 27.732 13.537 1.00 41.82 301 PRO B O 1
ATOM 5215 N N . PHE B 1 302 ? 17.561 27.945 14.447 1.00 30.62 302 PHE B N 1
ATOM 5216 C CA . PHE B 1 302 ? 18.135 28.128 13.119 1.00 51.95 302 PHE B CA 1
ATOM 5217 C C . PHE B 1 302 ? 17.914 26.885 12.258 1.00 45.79 302 PHE B C 1
ATOM 5218 O O . PHE B 1 302 ? 17.281 26.940 11.195 1.00 53.13 302 PHE B O 1
ATOM 5220 N N . GLN B 1 303 ? 18.377 25.738 12.744 1.00 41.00 303 GLN B N 1
ATOM 5221 C CA . GLN B 1 303 ? 18.592 24.590 11.875 1.00 41.02 303 GLN B CA 1
ATOM 5222 C C . GLN B 1 303 ? 17.344 23.738 11.678 1.00 32.40 303 GLN B C 1
ATOM 5223 O O . GLN B 1 303 ? 17.184 23.138 10.612 1.00 34.23 303 GLN B O 1
ATOM 5229 N N . ALA B 1 304 ? 16.444 23.694 12.654 1.00 32.00 304 ALA B N 1
ATOM 5230 C CA . ALA B 1 304 ? 15.362 22.716 12.600 1.00 26.77 304 ALA B CA 1
ATOM 5231 C C . ALA B 1 304 ? 14.516 22.887 11.346 1.00 32.04 304 ALA B C 1
ATOM 5232 O O . ALA B 1 304 ? 14.236 24.010 10.905 1.00 30.20 304 ALA B O 1
ATOM 5234 N N . ASP B 1 305 ? 14.101 21.752 10.776 1.00 26.33 305 ASP B N 1
ATOM 5235 C CA . ASP B 1 305 ? 13.239 21.707 9.600 1.00 28.49 305 ASP B CA 1
ATOM 5236 C C . ASP B 1 305 ? 12.019 20.888 9.994 1.00 32.07 305 ASP B C 1
ATOM 5237 O O . ASP B 1 305 ? 12.085 19.654 10.078 1.00 27.18 305 ASP B O 1
ATOM 5242 N N . PHE B 1 306 ? 10.915 21.586 10.245 1.00 24.65 306 PHE B N 1
ATOM 5243 C CA . PHE B 1 306 ? 9.637 20.981 10.560 1.00 25.91 306 PHE B CA 1
ATOM 5244 C C . PHE B 1 306 ? 8.628 21.358 9.488 1.00 31.16 306 PHE B C 1
ATOM 5245 O O . PHE B 1 306 ? 7.444 21.571 9.756 1.00 26.14 306 PHE B O 1
ATOM 5253 N N . THR B 1 307 ? 9.105 21.429 8.242 1.00 31.56 307 THR B N 1
ATOM 5254 C CA . THR B 1 307 ? 8.290 21.948 7.149 1.00 31.94 307 THR B CA 1
ATOM 5255 C C . THR B 1 307 ? 7.303 20.934 6.597 1.00 30.86 307 THR B C 1
ATOM 5256 O O . THR B 1 307 ? 6.485 21.295 5.750 1.00 30.64 307 THR B O 1
ATOM 5260 N N . SER B 1 308 ? 7.334 19.684 7.061 1.00 28.97 308 SER B N 1
ATOM 5261 C CA . SER B 1 308 ? 6.235 18.793 6.734 1.00 25.36 308 SER B CA 1
ATOM 5262 C C . SER B 1 308 ? 4.994 19.093 7.561 1.00 22.69 308 SER B C 1
ATOM 5263 O O . SER B 1 308 ? 3.888 18.760 7.125 1.00 31.60 308 SER B O 1
ATOM 5266 N N . LEU B 1 309 ? 5.160 19.724 8.726 1.00 24.42 309 LEU B N 1
ATOM 5267 C CA . LEU B 1 309 ? 4.066 20.147 9.600 1.00 28.51 309 LEU B CA 1
ATOM 5268 C C . LEU B 1 309 ? 3.635 21.593 9.338 1.00 30.63 309 LEU B C 1
ATOM 5269 O O . LEU B 1 309 ? 2.435 21.888 9.256 1.00 29.53 309 LEU B O 1
ATOM 5274 N N . SER B 1 310 ? 4.592 22.517 9.246 1.00 30.83 310 SER B N 1
ATOM 5275 C CA . SER B 1 310 ? 4.229 23.917 9.041 1.00 34.36 310 SER B CA 1
ATOM 5276 C C . SER B 1 310 ? 5.314 24.651 8.268 1.00 38.92 310 SER B C 1
ATOM 5277 O O . SER B 1 310 ? 6.507 24.402 8.445 1.00 32.98 310 SER B O 1
ATOM 5280 N N . ASP B 1 311 ? 4.882 25.591 7.429 1.00 45.07 311 ASP B N 1
ATOM 5281 C CA . ASP B 1 311 ? 5.791 26.463 6.700 1.00 52.37 311 ASP B CA 1
ATOM 5282 C C . ASP B 1 311 ? 6.022 27.796 7.408 1.00 52.96 311 ASP B C 1
ATOM 5283 O O . ASP B 1 311 ? 6.441 28.763 6.763 1.00 52.62 311 ASP B O 1
ATOM 5288 N N . GLN B 1 312 ? 5.764 27.866 8.716 1.00 47.89 312 GLN B N 1
ATOM 5289 C CA . GLN B 1 312 ? 6.171 29.009 9.529 1.00 50.99 312 GLN B CA 1
ATOM 5290 C C . GLN B 1 312 ? 7.585 28.765 10.054 1.00 56.81 312 GLN B C 1
ATOM 5291 O O . GLN B 1 312 ? 7.845 27.754 10.719 1.00 40.88 312 GLN B O 1
ATOM 5293 N N . GLU B 1 313 ? 8.495 29.682 9.746 1.00 46.83 313 GLU B N 1
ATOM 5294 C CA . GLU B 1 313 ? 9.886 29.547 10.118 1.00 54.49 313 GLU B CA 1
ATOM 5295 C C . GLU B 1 313 ? 10.293 30.716 11.003 1.00 53.86 313 GLU B C 1
ATOM 5296 O O . GLU B 1 313 ? 9.986 31.873 10.679 1.00 56.09 313 GLU B O 1
ATOM 5298 N N . PRO B 1 314 ? 10.990 30.463 12.114 1.00 52.55 314 PRO B N 1
ATOM 5299 C CA . PRO B 1 314 ? 11.392 29.083 12.376 1.00 48.35 314 PRO B CA 1
ATOM 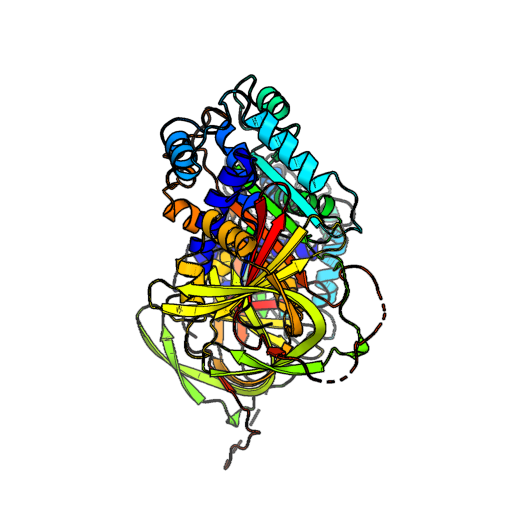5300 C C . PRO B 1 314 ? 10.377 28.290 13.204 1.00 44.43 314 PRO B C 1
ATOM 5301 O O . PRO B 1 314 ? 9.365 28.805 13.655 1.00 37.86 314 PRO B O 1
ATOM 5305 N N . LEU B 1 315 ? 10.675 27.008 13.389 1.00 39.77 315 LEU B N 1
ATOM 5306 C CA . LEU B 1 315 ? 9.900 26.135 14.253 1.00 27.14 315 LEU B CA 1
ATOM 5307 C C . LEU B 1 315 ? 10.863 25.055 14.727 1.00 26.08 315 LEU B C 1
ATOM 5308 O O . LEU B 1 315 ? 11.549 24.466 13.896 1.00 27.87 315 LEU B O 1
ATOM 5313 N N . HIS B 1 316 ? 10.943 24.825 16.035 1.00 25.66 316 HIS B N 1
ATOM 5314 C CA . HIS B 1 316 ? 11.803 23.763 16.563 1.00 23.38 316 HIS B CA 1
ATOM 5315 C C . HIS B 1 316 ? 11.134 23.176 17.798 1.00 26.98 316 HIS B C 1
ATOM 5316 O O . HIS B 1 316 ? 10.174 23.737 18.325 1.00 26.54 316 HIS B O 1
ATOM 5323 N N . VAL B 1 317 ? 11.664 22.051 18.279 1.00 26.28 317 VAL B N 1
ATOM 5324 C CA . VAL B 1 317 ? 11.115 21.393 19.465 1.00 22.45 317 VAL B CA 1
ATOM 5325 C C . VAL B 1 317 ? 11.579 22.153 20.695 1.00 21.57 317 VAL B C 1
ATOM 5326 O O . VAL B 1 317 ? 12.779 22.200 20.987 1.00 25.21 317 VAL B O 1
ATOM 5330 N N . ALA B 1 318 ? 10.632 22.719 21.450 1.00 23.03 318 ALA B N 1
ATOM 5331 C CA . ALA B 1 318 ? 10.988 23.410 22.686 1.00 22.92 318 ALA B CA 1
ATOM 5332 C C . ALA B 1 318 ? 11.185 22.465 23.866 1.00 28.69 318 ALA B C 1
ATOM 5333 O O . ALA B 1 318 ? 11.919 22.794 24.810 1.00 27.33 318 ALA B O 1
ATOM 5335 N N . LEU B 1 319 ? 10.581 21.282 23.822 1.00 26.13 319 LEU B N 1
ATOM 5336 C CA . LEU B 1 319 ? 10.510 20.428 24.999 1.00 26.38 319 LEU B CA 1
ATOM 5337 C C . LEU B 1 319 ? 10.193 19.013 24.540 1.00 25.75 319 LEU B C 1
ATOM 5338 O O . LEU B 1 319 ? 9.217 18.808 23.815 1.00 21.71 319 LEU B O 1
ATOM 5343 N N . ALA B 1 320 ? 11.016 18.051 24.950 1.00 21.98 320 ALA B N 1
ATOM 5344 C CA . ALA B 1 320 ? 10.763 16.638 24.662 1.00 21.40 320 ALA B CA 1
ATOM 5345 C C . ALA B 1 320 ? 10.957 15.855 25.952 1.00 22.97 320 ALA B C 1
ATOM 5346 O O . ALA B 1 320 ? 12.057 15.852 26.510 1.00 22.90 320 ALA B O 1
ATOM 5348 N N . LEU B 1 321 ? 9.885 15.227 26.447 1.00 21.16 321 LEU B N 1
ATOM 5349 C CA . LEU B 1 321 ? 9.901 14.607 27.767 1.00 20.93 321 LEU B CA 1
ATOM 5350 C C . LEU B 1 321 ? 9.414 13.166 27.693 1.00 21.31 321 LEU B C 1
ATOM 5351 O O . LEU B 1 321 ? 8.458 12.854 26.978 1.00 20.79 321 LEU B O 1
ATOM 5356 N N . GLN B 1 322 ? 10.031 12.297 28.482 1.00 18.79 322 GLN B N 1
ATOM 5357 C CA . GLN B 1 322 ? 9.425 11.008 28.806 1.00 21.54 322 GLN B CA 1
ATOM 5358 C C . GLN B 1 322 ? 9.258 10.918 30.311 1.00 17.41 322 GLN B C 1
ATOM 5359 O O . GLN B 1 322 ? 10.144 11.327 31.062 1.00 20.29 322 GLN B O 1
ATOM 5365 N N . LYS B 1 323 ? 8.122 10.392 30.765 1.00 18.18 323 LYS B N 1
ATOM 5366 C CA . LYS B 1 323 ? 7.984 10.096 32.180 1.00 18.74 323 LYS B CA 1
ATOM 5367 C C . LYS B 1 323 ? 7.463 8.675 32.322 1.00 18.72 323 LYS B C 1
ATOM 5368 O O . LYS B 1 323 ? 6.459 8.307 31.695 1.00 19.22 323 LYS B O 1
ATOM 5374 N N . VAL B 1 324 ? 8.139 7.890 33.156 1.00 18.17 324 VAL B N 1
ATOM 5375 C CA . VAL B 1 324 ? 7.773 6.501 33.389 1.00 18.04 324 VAL B CA 1
ATOM 5376 C C . VAL B 1 324 ? 7.590 6.258 34.878 1.00 19.61 324 VAL B C 1
ATOM 5377 O O . VAL B 1 324 ? 8.374 6.749 35.694 1.00 21.71 324 VAL B O 1
ATOM 5381 N N . LYS B 1 325 ? 6.539 5.516 35.228 1.00 19.06 325 LYS B N 1
ATOM 5382 C CA . LYS B 1 325 ? 6.328 5.016 36.581 1.00 19.15 325 LYS B CA 1
ATOM 5383 C C . LYS B 1 325 ? 6.296 3.502 36.500 1.00 20.36 325 LYS B C 1
ATOM 5384 O O . LYS B 1 325 ? 5.540 2.939 35.700 1.00 22.91 325 LYS B O 1
ATOM 5390 N N . ILE B 1 326 ? 7.101 2.828 37.316 1.00 21.68 326 ILE B N 1
ATOM 5391 C CA . ILE B 1 326 ? 7.057 1.365 37.323 1.00 19.44 326 ILE B CA 1
ATOM 5392 C C . ILE B 1 326 ? 6.946 0.864 38.757 1.00 21.40 326 ILE B C 1
ATOM 5393 O O . ILE B 1 326 ? 7.677 1.322 39.638 1.00 25.68 326 ILE B O 1
ATOM 5398 N N . GLU B 1 327 ? 6.030 -0.068 38.989 1.00 22.86 327 GLU B N 1
ATOM 5399 C CA . GLU B 1 327 ? 5.853 -0.693 40.293 1.00 21.37 327 GLU B CA 1
ATOM 5400 C C . GLU B 1 327 ? 6.158 -2.181 40.184 1.00 24.63 327 GLU B C 1
ATOM 5401 O O . GLU B 1 327 ? 5.672 -2.859 39.269 1.00 23.65 327 GLU B O 1
ATOM 5407 N N . VAL B 1 328 ? 6.952 -2.678 41.122 1.00 19.96 328 VAL B N 1
ATOM 5408 C CA . VAL B 1 328 ? 7.197 -4.111 41.286 1.00 21.85 328 VAL B CA 1
ATOM 5409 C C . VAL B 1 328 ? 6.794 -4.443 42.718 1.00 24.18 328 VAL B C 1
ATOM 5410 O O . VAL B 1 328 ? 7.373 -3.906 43.675 1.00 27.41 328 VAL B O 1
ATOM 5414 N N . ASN B 1 329 ? 5.759 -5.261 42.869 1.00 24.60 329 ASN B N 1
ATOM 5415 C CA . ASN B 1 329 ? 5.334 -5.708 44.189 1.00 27.13 329 ASN B CA 1
ATOM 5416 C C . ASN B 1 329 ? 4.920 -7.170 44.082 1.00 23.43 329 ASN B C 1
ATOM 5417 O O . ASN B 1 329 ? 5.197 -7.840 43.081 1.00 25.15 329 ASN B O 1
ATOM 5422 N N . GLU B 1 330 ? 4.236 -7.671 45.126 1.00 26.23 330 GLU B N 1
ATOM 5423 C CA . GLU B 1 330 ? 4.052 -9.114 45.273 1.00 28.72 330 GLU B CA 1
ATOM 5424 C C . GLU B 1 330 ? 3.122 -9.693 44.219 1.00 24.93 330 GLU B C 1
ATOM 5425 O O . GLU B 1 330 ? 3.302 -10.832 43.791 1.00 23.09 330 GLU B O 1
ATOM 5431 N N . SER B 1 331 ? 2.130 -8.937 43.769 1.00 25.01 331 SER B N 1
ATOM 5432 C CA . SER B 1 331 ? 1.163 -9.543 42.873 1.00 26.83 331 SER B CA 1
ATOM 5433 C C . SER B 1 331 ? 0.685 -8.622 41.767 1.00 29.49 331 SER B C 1
ATOM 5434 O O . SER B 1 331 ? 0.002 -9.104 40.860 1.00 33.92 331 SER B O 1
ATOM 5437 N N . GLY B 1 332 ? 1.016 -7.335 41.803 1.00 30.72 332 GLY B N 1
ATOM 5438 C CA . GLY B 1 332 ? 0.443 -6.374 40.889 1.00 28.13 332 GLY B CA 1
ATOM 5439 C C . GLY B 1 332 ? -0.994 -6.006 41.208 1.00 39.52 332 GLY B C 1
ATOM 5440 O O . GLY B 1 332 ? -1.597 -5.245 40.450 1.00 30.89 332 GLY B O 1
ATOM 5441 N N . THR B 1 333 ? -1.557 -6.522 42.302 1.00 29.68 333 THR B N 1
ATOM 5442 C CA . THR B 1 333 ? -2.945 -6.255 42.679 1.00 44.05 333 THR B CA 1
ATOM 5443 C C . THR B 1 333 ? -3.009 -5.658 44.076 1.00 45.66 333 THR B C 1
ATOM 5444 O O . THR B 1 333 ? -3.979 -4.991 44.428 1.00 61.02 333 THR B O 1
ATOM 5448 N N . VAL B 1 341 ? -0.333 -16.244 61.377 1.00 51.56 341 VAL B N 1
ATOM 5449 C CA . VAL B 1 341 ? 0.360 -16.846 62.513 1.00 46.16 341 VAL B CA 1
ATOM 5450 C C . VAL B 1 341 ? 1.618 -17.589 62.054 1.00 39.70 341 VAL B C 1
ATOM 5451 O O . VAL B 1 341 ? 2.609 -17.649 62.788 1.00 33.07 341 VAL B O 1
ATOM 5455 N N . ILE B 1 342 ? 1.567 -18.177 60.855 1.00 38.31 342 ILE B N 1
ATOM 5456 C CA . ILE B 1 342 ? 2.690 -18.937 60.331 1.00 31.70 342 ILE B CA 1
ATOM 5457 C C . ILE B 1 342 ? 3.067 -18.408 58.955 1.00 35.08 342 ILE B C 1
ATOM 5458 O O . ILE B 1 342 ? 2.277 -17.756 58.267 1.00 35.80 342 ILE B O 1
ATOM 5463 N N . VAL B 1 343 ? 4.309 -18.693 58.566 1.00 28.53 343 VAL B N 1
ATOM 5464 C CA . VAL B 1 343 ? 4.748 -18.621 57.182 1.00 29.63 343 VAL B CA 1
ATOM 5465 C C . VAL B 1 343 ? 5.388 -19.960 56.844 1.00 32.25 343 VAL B C 1
ATOM 5466 O O . VAL B 1 343 ? 6.366 -20.358 57.488 1.00 27.79 343 VAL B O 1
ATOM 5470 N N . SER B 1 344 ? 4.825 -20.654 55.854 1.00 32.93 344 SER B N 1
ATOM 5471 C CA . SER B 1 344 ? 5.279 -21.970 55.415 1.00 26.19 344 SER B CA 1
ATOM 5472 C C . SER B 1 344 ? 5.672 -21.887 53.952 1.00 28.71 344 SER B C 1
ATOM 5473 O O . SER B 1 344 ? 5.039 -21.155 53.183 1.00 35.15 344 SER B O 1
ATOM 5476 N N . ALA B 1 345 ? 6.703 -22.635 53.567 1.00 28.39 345 ALA B N 1
ATOM 5477 C CA . ALA B 1 345 ? 7.218 -22.608 52.201 1.00 26.75 345 ALA B CA 1
ATOM 5478 C C . ALA B 1 345 ? 7.906 -23.922 51.888 1.00 29.72 345 ALA B C 1
ATOM 5479 O O . ALA B 1 345 ? 8.365 -24.633 52.788 1.00 30.15 345 ALA B O 1
ATOM 5481 N N . ARG B 1 346 ? 7.996 -24.227 50.596 1.00 30.79 346 ARG B N 1
ATOM 5482 C CA . ARG B 1 346 ? 8.861 -25.313 50.149 1.00 31.19 346 ARG B CA 1
ATOM 5483 C C . ARG B 1 346 ? 10.312 -24.870 50.217 1.00 30.44 346 ARG B C 1
ATOM 5484 O O . ARG B 1 346 ? 10.641 -23.710 49.944 1.00 33.51 346 ARG B O 1
ATOM 5487 N N . MET B 1 347 ? 11.182 -25.795 50.601 1.00 29.55 347 MET B N 1
ATOM 5488 C CA . MET B 1 347 ? 12.605 -25.509 50.634 1.00 29.65 347 MET B CA 1
ATOM 5489 C C . MET B 1 347 ? 13.207 -25.679 49.251 1.00 32.21 347 MET B C 1
ATOM 5490 O O . MET B 1 347 ? 12.754 -26.496 48.447 1.00 33.44 347 MET B O 1
ATOM 5495 N N . ALA B 1 348 ? 14.251 -24.915 48.983 1.00 36.14 348 ALA B N 1
ATOM 5496 C CA . ALA B 1 348 ? 15.005 -25.076 47.753 1.00 31.26 348 ALA B CA 1
ATOM 5497 C C . ALA B 1 348 ? 16.473 -25.273 48.079 1.00 31.49 348 ALA B C 1
ATOM 5498 O O . ALA B 1 348 ? 16.942 -24.888 49.154 1.00 31.26 348 ALA B O 1
ATOM 5500 N N . PRO B 1 349 ? 17.230 -25.854 47.148 1.00 32.40 349 PRO B N 1
ATOM 5501 C CA . PRO B 1 349 ? 18.639 -26.175 47.425 1.00 37.75 349 PRO B CA 1
ATOM 5502 C C . PRO B 1 349 ? 19.561 -24.972 47.403 1.00 44.14 349 PRO B C 1
ATOM 5503 O O . PRO B 1 349 ? 20.633 -25.027 48.021 1.00 38.73 349 PRO B O 1
ATOM 5507 N N . GLU B 1 350 ? 19.195 -23.900 46.702 1.00 31.18 350 GLU B N 1
ATOM 5508 C CA . GLU B 1 350 ? 20.020 -22.706 46.626 1.00 30.77 350 GLU B CA 1
ATOM 5509 C C . GLU B 1 350 ? 19.106 -21.492 46.643 1.00 33.63 350 GLU B C 1
ATOM 5510 O O . GLU B 1 350 ? 17.908 -21.592 46.377 1.00 29.56 350 GLU B O 1
ATOM 5516 N N . GLU B 1 351 ? 19.674 -20.344 46.977 1.00 35.18 351 GLU B N 1
ATOM 5517 C CA . GLU B 1 351 ? 18.912 -19.110 46.962 1.00 35.18 351 GLU B CA 1
ATOM 5518 C C . GLU B 1 351 ? 19.597 -18.089 46.073 1.00 36.37 351 GLU B C 1
ATOM 5519 O O . GLU B 1 351 ? 20.790 -18.176 45.783 1.00 34.33 351 GLU B O 1
ATOM 5525 N N . ILE B 1 352 ? 18.801 -17.126 45.630 1.00 28.47 352 ILE B N 1
ATOM 5526 C CA . ILE B 1 352 ? 19.262 -15.988 44.857 1.00 29.74 352 ILE B CA 1
ATOM 5527 C C . ILE B 1 352 ? 18.739 -14.754 45.570 1.00 34.41 352 ILE B C 1
ATOM 5528 O O . ILE B 1 352 ? 17.521 -14.589 45.708 1.00 27.91 352 ILE B O 1
ATOM 5533 N N . ILE B 1 353 ? 19.649 -13.931 46.076 1.00 30.25 353 ILE B N 1
ATOM 5534 C CA . ILE B 1 353 ? 19.324 -12.744 46.859 1.00 30.09 353 ILE B CA 1
ATOM 5535 C C . ILE B 1 353 ? 19.775 -11.540 46.048 1.00 34.11 353 ILE B C 1
ATOM 5536 O O . ILE B 1 353 ? 20.978 -11.315 45.878 1.00 29.07 353 ILE B O 1
ATOM 5541 N N . ILE B 1 354 ? 18.819 -10.764 45.540 1.00 29.33 354 ILE B N 1
ATOM 5542 C CA . ILE B 1 354 ? 19.126 -9.554 44.778 1.00 29.63 354 ILE B CA 1
ATOM 5543 C C . ILE B 1 354 ? 19.235 -8.429 45.804 1.00 31.57 354 ILE B C 1
ATOM 5544 O O . ILE B 1 354 ? 18.257 -7.769 46.135 1.00 34.06 354 ILE B O 1
ATOM 5549 N N . ASP B 1 355 ? 20.457 -8.194 46.316 1.00 29.22 355 ASP B N 1
ATOM 5550 C CA . ASP B 1 355 ? 20.626 -7.178 47.350 1.00 33.59 355 ASP B CA 1
ATOM 5551 C C . ASP B 1 355 ? 21.712 -6.168 46.996 1.00 34.87 355 ASP B C 1
ATOM 5552 O O . ASP B 1 355 ? 22.253 -5.512 47.895 1.00 34.97 355 ASP B O 1
ATOM 5557 N N . ARG B 1 356 ? 22.033 -6.027 45.697 1.00 33.43 356 ARG B N 1
ATOM 5558 C CA . ARG B 1 356 ? 22.979 -5.058 45.144 1.00 32.30 356 ARG B CA 1
ATOM 5559 C C . ARG B 1 356 ? 22.340 -4.445 43.904 1.00 32.92 356 ARG B C 1
ATOM 5560 O O . ARG B 1 356 ? 21.353 -4.987 43.392 1.00 27.76 356 ARG B O 1
ATOM 5563 N N . PRO B 1 357 ? 22.866 -3.338 43.390 1.00 29.96 357 PRO B N 1
ATOM 5564 C CA . PRO B 1 357 ? 22.269 -2.726 42.194 1.00 28.92 357 PRO B CA 1
ATOM 5565 C C . PRO B 1 357 ? 22.099 -3.724 41.057 1.00 29.11 357 PRO B C 1
ATOM 5566 O O . PRO B 1 357 ? 22.939 -4.595 40.829 1.00 24.53 357 PRO B O 1
ATOM 5570 N N . PHE B 1 358 ? 20.984 -3.600 40.334 1.00 25.95 358 PHE B N 1
ATOM 5571 C CA . PHE B 1 358 ? 20.679 -4.540 39.263 1.00 20.39 358 PHE B CA 1
ATOM 5572 C C . PHE B 1 358 ? 20.011 -3.804 38.117 1.00 25.40 358 PHE B C 1
ATOM 5573 O O . PHE B 1 358 ? 19.496 -2.698 38.280 1.00 21.09 358 PHE B O 1
ATOM 5581 N N . LEU B 1 359 ? 20.033 -4.442 36.953 1.00 24.47 359 LEU B N 1
ATOM 5582 C CA . LEU B 1 359 ? 19.330 -3.985 35.763 1.00 23.40 359 LEU B CA 1
ATOM 5583 C C . LEU B 1 359 ? 18.085 -4.834 35.562 1.00 22.97 359 LEU B C 1
ATOM 5584 O O . LEU B 1 359 ? 18.083 -6.035 35.868 1.00 21.74 359 LEU B O 1
ATOM 5589 N N . PHE B 1 360 ? 17.011 -4.219 35.066 1.00 21.23 360 PHE B N 1
ATOM 5590 C CA . PHE B 1 360 ? 15.842 -4.992 34.679 1.00 21.87 360 PHE B CA 1
ATOM 5591 C C . PHE B 1 360 ? 15.387 -4.560 33.297 1.00 21.70 360 PHE B C 1
ATOM 5592 O O . PHE B 1 360 ? 15.618 -3.421 32.867 1.00 19.36 360 PHE B O 1
ATOM 5600 N N . VAL B 1 361 ? 14.749 -5.490 32.605 1.00 19.31 361 VAL B N 1
ATOM 5601 C CA . VAL B 1 361 ? 14.126 -5.243 31.310 1.00 19.92 361 VAL B CA 1
ATOM 5602 C C . VAL B 1 361 ? 12.769 -5.921 31.329 1.00 21.35 361 VAL B C 1
ATOM 5603 O O . VAL B 1 361 ? 12.658 -7.073 31.770 1.00 19.88 361 VAL B O 1
ATOM 5607 N N . VAL B 1 362 ? 11.740 -5.224 30.837 1.00 17.74 362 VAL B N 1
ATOM 5608 C CA . VAL B 1 362 ? 10.418 -5.830 30.663 1.00 19.67 362 VAL B CA 1
ATOM 5609 C C . VAL B 1 362 ? 10.209 -6.040 29.175 1.00 22.11 362 VAL B C 1
ATOM 5610 O O . VAL B 1 362 ? 10.303 -5.094 28.382 1.00 18.75 362 VAL B O 1
ATOM 5614 N N . ARG B 1 363 ? 9.927 -7.278 28.797 1.00 20.10 363 ARG B N 1
ATOM 5615 C CA . ARG B 1 363 ? 9.873 -7.668 27.402 1.00 20.14 363 ARG B CA 1
ATOM 5616 C C . ARG B 1 363 ? 8.459 -8.125 27.058 1.00 22.45 363 ARG B C 1
ATOM 5617 O O . ARG B 1 363 ? 7.844 -8.874 27.824 1.00 22.05 363 ARG B O 1
ATOM 5625 N N . HIS B 1 364 ? 7.942 -7.665 25.916 1.00 18.98 364 HIS B N 1
ATOM 5626 C CA . HIS B 1 364 ? 6.734 -8.262 25.336 1.00 22.34 364 HIS B CA 1
ATOM 5627 C C . HIS B 1 364 ? 7.145 -9.522 24.573 1.00 23.84 364 HIS B C 1
ATOM 5628 O O . HIS B 1 364 ? 7.809 -9.442 23.529 1.00 23.44 364 HIS B O 1
ATOM 5635 N N . ASN B 1 365 ? 6.762 -10.698 25.091 1.00 22.94 365 ASN B N 1
ATOM 5636 C CA . ASN B 1 365 ? 7.396 -11.914 24.578 1.00 26.22 365 ASN B CA 1
ATOM 5637 C C . ASN B 1 365 ? 6.946 -12.270 23.157 1.00 21.02 365 ASN B C 1
ATOM 5638 O O . ASN B 1 365 ? 7.762 -12.759 22.374 1.00 30.72 365 ASN B O 1
ATOM 5643 N N . PRO B 1 366 ? 5.689 -12.057 22.775 1.00 27.46 366 PRO B N 1
ATOM 5644 C CA . PRO B 1 366 ? 5.311 -12.359 21.383 1.00 32.06 366 PRO B CA 1
ATOM 5645 C C . PRO B 1 366 ? 6.149 -11.626 20.346 1.00 37.16 366 PRO B C 1
ATOM 5646 O O . PRO B 1 366 ? 6.370 -12.166 19.257 1.00 38.87 366 PRO B O 1
ATOM 5650 N N . THR B 1 367 ? 6.673 -10.440 20.653 1.00 31.95 367 THR B N 1
ATOM 5651 C CA . THR B 1 367 ? 7.410 -9.667 19.664 1.00 24.28 367 THR B CA 1
ATOM 5652 C C . THR B 1 367 ? 8.865 -9.414 20.007 1.00 28.77 367 THR B C 1
ATOM 5653 O O . THR B 1 367 ? 9.618 -8.970 19.131 1.00 30.04 367 THR B O 1
ATOM 5657 N N . GLY B 1 368 ? 9.288 -9.658 21.246 1.00 24.84 368 GLY B N 1
ATOM 5658 C CA . GLY B 1 368 ? 10.599 -9.249 21.661 1.00 23.90 368 GLY B CA 1
ATOM 5659 C C . GLY B 1 368 ? 10.723 -7.773 21.962 1.00 20.91 368 GLY B C 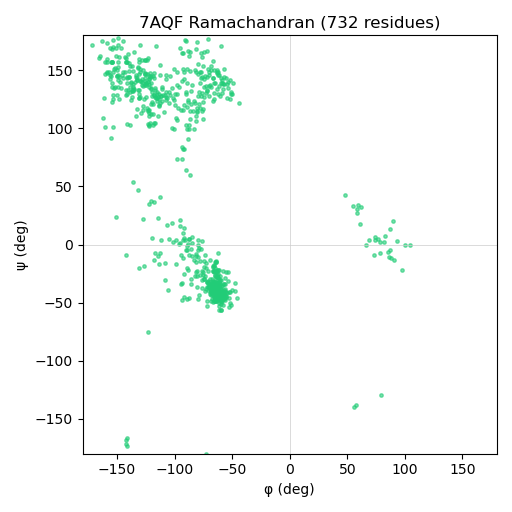1
ATOM 5660 O O . GLY B 1 368 ? 11.822 -7.327 22.290 1.00 24.88 368 GLY B O 1
ATOM 5661 N N . THR B 1 369 ? 9.628 -7.019 21.923 1.00 20.32 369 THR B N 1
ATOM 5662 C CA . THR B 1 369 ? 9.728 -5.574 22.164 1.00 19.16 369 THR B CA 1
ATOM 5663 C C . THR B 1 369 ? 10.224 -5.311 23.578 1.00 19.61 369 THR B C 1
ATOM 5664 O O . THR B 1 369 ? 9.699 -5.874 24.541 1.00 21.61 369 THR B O 1
ATOM 5668 N N . VAL B 1 370 ? 11.188 -4.400 23.713 1.00 18.97 370 VAL B N 1
ATOM 5669 C CA . VAL B 1 370 ? 11.664 -3.974 25.019 1.00 20.23 370 VAL B CA 1
ATOM 5670 C C . VAL B 1 370 ? 10.777 -2.822 25.463 1.00 22.77 370 VAL B C 1
ATOM 5671 O O . VAL B 1 370 ? 10.962 -1.682 25.018 1.00 21.25 370 VAL B O 1
ATOM 5675 N N . LEU B 1 371 ? 9.841 -3.112 26.369 1.00 17.39 371 LEU B N 1
ATOM 5676 C CA . LEU B 1 371 ? 8.887 -2.093 26.827 1.00 19.36 371 LEU B CA 1
ATOM 5677 C C . LEU B 1 371 ? 9.494 -1.170 27.873 1.00 20.97 371 LEU B C 1
ATOM 5678 O O . LEU B 1 371 ? 9.268 0.051 27.836 1.00 20.43 371 LEU B O 1
ATOM 5683 N N . PHE B 1 372 ? 10.165 -1.735 28.876 1.00 18.32 372 PHE B N 1
ATOM 5684 C CA . PHE B 1 372 ? 10.766 -0.938 29.950 1.00 19.66 372 PHE B CA 1
ATOM 5685 C C . PHE B 1 372 ? 12.160 -1.456 30.276 1.00 19.23 372 PHE B C 1
ATOM 5686 O O . PHE B 1 372 ? 12.471 -2.634 30.087 1.00 18.64 372 PHE B O 1
ATOM 5694 N N . MET B 1 373 ? 12.994 -0.563 30.794 1.00 17.30 373 MET B N 1
ATOM 5695 C CA . MET B 1 373 ? 14.323 -0.959 31.219 1.00 20.41 373 MET B CA 1
ATOM 5696 C C . MET B 1 373 ? 14.743 -0.006 32.323 1.00 24.61 373 MET B C 1
ATOM 5697 O O . MET B 1 373 ? 14.254 1.126 32.391 1.00 21.69 373 MET B O 1
ATOM 5702 N N . GLY B 1 374 ? 15.586 -0.474 33.236 1.00 17.30 374 GLY B N 1
ATOM 5703 C CA . GLY B 1 374 ? 15.980 0.425 34.308 1.00 19.47 374 GLY B CA 1
ATOM 5704 C C . GLY B 1 374 ? 17.177 -0.103 35.062 1.00 24.27 374 GLY B C 1
ATOM 5705 O O . GLY B 1 374 ? 17.497 -1.289 34.996 1.00 20.71 374 GLY B O 1
ATOM 5706 N N . GLN B 1 375 ? 17.848 0.802 35.771 1.00 21.81 375 GLN B N 1
ATOM 5707 C CA . GLN B 1 375 ? 18.870 0.402 36.736 1.00 20.64 375 GLN B CA 1
ATOM 5708 C C . GLN B 1 375 ? 18.350 0.769 38.117 1.00 24.63 375 GLN B C 1
ATOM 5709 O O . GLN B 1 375 ? 17.930 1.908 38.344 1.00 26.46 375 GLN B O 1
ATOM 5715 N N . VAL B 1 376 ? 18.307 -0.212 39.003 1.00 21.81 376 VAL B N 1
ATOM 5716 C CA . VAL B 1 376 ? 17.831 -0.029 40.367 1.00 24.26 376 VAL B CA 1
ATOM 5717 C C . VAL B 1 376 ? 19.081 0.051 41.236 1.00 28.01 376 VAL B C 1
ATOM 5718 O O . VAL B 1 376 ? 19.697 -0.975 41.544 1.00 26.67 376 VAL B O 1
ATOM 5722 N N . MET B 1 377 ? 19.465 1.269 41.604 1.00 26.48 377 MET B N 1
ATOM 5723 C CA . MET B 1 377 ? 20.633 1.502 42.452 1.00 34.43 377 MET B CA 1
ATOM 5724 C C . MET B 1 377 ? 20.266 1.550 43.927 1.00 35.09 377 MET B C 1
ATOM 5725 O O . MET B 1 377 ? 21.116 1.262 44.773 1.00 37.29 377 MET B O 1
ATOM 5730 N N . GLU B 1 378 ? 19.011 1.905 44.246 1.00 31.64 378 GLU B N 1
ATOM 5731 C CA . GLU B 1 378 ? 18.533 1.985 45.618 1.00 30.56 378 GLU B CA 1
ATOM 5732 C C . GLU B 1 378 ? 17.012 1.935 45.653 1.00 37.28 378 GLU B C 1
ATOM 5733 O O . GLU B 1 378 ? 16.356 2.954 45.412 1.00 40.33 378 GLU B O 1
ATOM 5739 N N . PRO B 1 379 ? 16.412 0.785 45.973 1.00 36.52 379 PRO B N 1
ATOM 5740 C CA . PRO B 1 379 ? 14.949 0.677 45.937 1.00 36.24 379 PRO B CA 1
ATOM 5741 C C . PRO B 1 379 ? 14.292 1.567 46.993 1.00 49.09 379 PRO B C 1
ATOM 5742 O O . PRO B 1 379 ? 14.657 1.535 48.171 1.00 53.48 379 PRO B O 1
#

Radius of gyration: 29.04 Å; Cα contacts (8 Å, |Δi|>4): 1641; chains: 2; bounding box: 68×87×66 Å

InterPro domains:
  IPR000215 Serpin family [PTHR11461] (35-402)
  IPR023795 Serpin, conserved site [PS00284] (375-385)
  IPR023796 Serpin domain [PF00079] (35-402)
  IPR023796 Serpin domain [SM00093] (40-402)
  IPR036186 Serpin superfamily [SSF56574] (29-402)
  IPR042178 Serpin superfamily, domain 1 [G3DSA:3.30.497.10] (42-368)
  IPR042185 Serpin superfamily, domain 2 [G3DSA:2.30.39.10] (194-402)

Solvent-accessible surface area: 29932 Å² total; per-residue (Å²): 208,43,32,135,29,132,11,0,64,18,2,0,39,0,0,1,75,0,0,25,38,12,5,103,86,12,76,71,83,51,5,1,0,0,0,12,2,0,2,26,0,0,1,11,0,0,18,0,0,8,45,99,1,42,88,33,0,13,84,10,1,48,16,90,2,83,67,205,38,19,5,90,34,21,97,122,3,83,64,60,18,35,57,78,184,50,96,85,8,22,11,26,12,39,0,0,1,0,10,137,111,29,98,35,60,129,39,11,53,91,83,1,82,184,30,28,131,44,71,5,30,79,5,54,0,49,63,6,21,139,0,16,103,56,0,16,45,66,0,100,79,81,0,138,37,81,1,62,38,0,12,2,2,6,45,1,51,43,125,6,77,0,0,1,0,1,0,1,9,2,10,4,6,11,127,62,67,6,14,102,100,31,37,57,165,82,92,0,62,47,67,110,62,52,60,50,48,10,58,0,0,9,15,32,49,112,10,35,43,13,89,24,68,7,117,123,41,72,119,2,20,0,1,9,6,52,6,58,43,75,55,30,1,0,1,2,1,5,5,144,96,102,122,10,80,7,52,23,1,9,85,53,7,35,3,87,28,0,5,91,1,63,59,80,20,83,136,82,86,6,55,1,2,0,0,63,8,69,14,82,20,26,17,36,0,100,57,14,0,44,100,38,36,0,48,20,0,8,67,69,164,63,16,36,4,77,45,0,2,119,37,87,57,9,45,4,49,14,1,0,2,15,0,41,0,37,4,36,20,12,8,53,76,131,160,61,100,148,151,61,79,54,28,68,7,19,13,4,0,0,0,1,0,7,7,27,61,5,1,0,1,2,0,0,0,5,0,13,68,49,184,7,12,58,14,1,0,16,0,0,0,7,0,0,23,51,10,11,83,81,15,74,86,154,46,3,1,0,0,0,10,0,0,0,19,0,0,0,24,0,1,19,0,1,7,47,107,1,59,91,36,0,18,18,7,0,24,14,96,3,70,72,132,32,27,4,63,38,17,69,108,5,102,157,75,3,80,15,127,42,20,117,90,1,5,9,14,13,26,3,3,0,0,8,142,113,33,76,43,41,122,46,9,44,94,68,3,96,146,8,26,131,46,77,6,26,69,3,53,0,74,110,36,128,135,0,61,106,60,0,20,51,76,0,99,75,80,0,138,35,86,0,60,87,0,131,17,2,49,66,1,66,49,149,5,78,1,0,1,0,1,0,2,20,0,21,3,48,14,113,64,69,5,66,108,74,24,40,62,163,89,92,0,78,56,68,112,59,53,62,48,50,5,48,0,0,7,13,42,49,75,8,25,45,13,53,11,57,4,14,76,37,54,45,0,36,0,2,10,4,42,3,47,66,64,24,0,0,0,2,1,3,12,23,114,120,120,92,28,63,14,58,17,0,3,72,18,2,7,1,68,0,0,34,57,2,76,69,86,22,84,151,47,60,41,51,0,1,0,0,58,7,71,26,100,24,55,12,83,0,96,95,12,0,23,78,18,21,0,46,17,1,7,70,66,96,94,15,35,2,70,42,0,2,112,37,98,94,8,50,3,48,12,1,4,1,13,1,56,1,54,3,36,18,31,14,136,201,128,89,93,79,102,187,30,96,104,105,27,44,7,36,42,17,0,0,1,2,0,29,2,40,98,39,3,0,0,2,2,0,0,13,0,20,62,46

GO terms:
  GO:0070495 negative regulation of thrombin-activated receptor signaling pathway (P, IDA)
  GO:1901331 positive regulation of odontoblast differentiation (P, IDA)
  GO:0097187 dentinogenesis (P, IDA)
  GO:0005576 extracellular region (C, EXP)
  GO:0090399 replicative senescence (P, IMP)
  GO:0005515 protein binding (F, IPI)
  GO:0004867 serine-type endopeptidase inhibitor activity (F, TAS)
  GO:0005576 extracellular region (C, TAS)
  GO:0042730 fibrinolysis (P, TAS)
  GO:0005886 plasma membrane (C, TAS)
  GO:0031093 platelet alpha granule lumen (C, TAS)
  GO:0004866 endopeptidase inhibitor activity (F, IDA)
  GO:0004867 serine-type endopeptidase inhibitor activity (F, IDA)
  GO:0005576 extracellular region (C, IDA)
  GO:0031012 extracellular matrix (C, IDA)
  GO:0045861 negative regulation of proteolysis (P, IDA)
  GO:0010757 negative regulation of plasminogen activation (P, IDA)
  GO:0014912 negative regulation of smooth muscle cell migration (P, IDA)
  GO:2000098 negative regulation of smooth muscle cell-matrix adhesion (P, IDA)
  GO:2001045 negative regulation of integrin-mediated signaling pathway (P, IDA)

Sequence (736 aa):
HHPPSYVAHLASDFGVRVFQQVAQASKDRNVVFSPYGVASVLAMLQLTTGGETQQQIQAAMGFKIDDKGMAPALRHLYKELMGPWNKDEISTTDAIFVQRDLKLVQGFMPHFFRLFRSTVKQVDFSEVERARFIINDWVKTHTKGMISHLLGTGAVDQLTRLVLVNALYFNGQWKTPFPDSSTHRRLFHKSDGSTVSVPMMAQTNKFNYTEFTTPDGHYYDILELPYHGDTLSMFIAAPYEKEVPLSALTNILSAQLISHWKGNMTRLPRLLVLPKFSLETEVDLRKPLENLGMTDMFRPFQADFTSLSDQEPLHVALALQKVKIEVNESGTVATAVIAPEEIIIDRPFLFVVRHNPTGTVLFMGQVMEPYVAHLASDFGVRVFQQVAQASKDRNVVFSPYGVASVLAMLQLTTGGETQQQIQAAMGFKIDDKGMAPALRHLYKELMGPWNKDEISTTDAIFVQRDLKLVQGFMPHFFRLFRSTVKQVDFSEVERARFIINDWVKTHTKGMISHLLGTGAVDQLTRLVLVNALYFNGQWKTPFPDSSTHRRLFHKSDGSTVSVPMMAQTNKFNYTEFTTPDGHYYDILELPYHGDTLSMFIAAPYEKEVPLSALTNILSAQLISHWKGNMTRLPRLLVLPKFSLETEVDLRKPLENLGMTDMFRPFQADFTSLSDQEPLHVALALQKVKIEVNESGTVIVSARMAPEEIIIDRPFLFVVRHNPTGTVLFMGQVMEP

Organism: Homo sapiens (NCBI:txid9606)

Foldseek 3Di:
DFFPQPLLQLQQQLLLLLVLLVCVVVPQAWDKGFSNQVSVQLLLLLLLADDVLNVLSCVSSVHHNPPPCNLVSNVVVVCVVPVDDAPLFKFKDKAKEFAQPFDWDPPSQVVSCVSHVDGHHHDHLQVVVVRLQVVQCVQCVRSVNPRRHDPLSVPRHNVAGIAIEMEMEGFFFFLAFFDPVQWDWDWFQFLVRDIDIATKTKAWDFWWKDWDAFPVGFIKIWTWTHTNVNFKIKIKIDTPDQNDGCCSVSVPDGLVVVVVSNVPTDTHTEMEIGGWDKDKDKDFSQVSSVVSPSPQQADFPRTGSVNTHPDGGDHHPTYMYMYIYTYHRTTPDDDHDDHHHYDYNRAKIKMWMARRNRSRTGMIIIPSDD/DLLQLQQFLLLLLVLLVCVVPPQDWDKGFSNQVSVQLLLLLLLADDVLNVLSCVSSVHHLPPPPNLVVNQVVVCVCPDPVCPLFKFKDKAKEFAAVFDWDPPSQVVSCVRHVDGHHHDNLQVPVVRLQVVQVVQCVRSVNPRRHDPQSVLRHNPAGMAIEMEMEGQFFFQAFFDPVQWDWDWFQFLVGDIDTAIKTKAWDWWWWDWDAQPVGWIWIWTWTATHPSQKIKIKTAGPDSPGDPSSDSVVDGLVVVVVSVVRIDIFTAIEIGGWDKDKDKDFSQVSSVVSPNPQQADQVRTGSVSTGPDGPHHHPTYMYMYIYTYDRGSVVDDDHDDHPYYHYRRAKIKMWMARPVSSRTGMIIIPRDD

Secondary structure (DSSP, 8-state):
---S-HHHHHHHHHHHHHHHHHHHTSTTS-EEE-HHHHHHHHHHHHTT--HHHHHHHHHHHSS-TTSTTHHHHHHHHHHHHHSS--SS-EEEEEEEEEETTSPBPTTHHHHHHHHHSS--EEE-TTSHHHHHHHHHHHHHHHTTTS----GGGGG--TT--EEEEEEEEEEPPBSSPPPGGG-EEEEEE-TTS-EEEEEEEEEEEEEEEEEEE-TT--EEEEEEEEBTTSSEEEEEEEESSTTS-THHHHTT--HHHHHHHHHT-EEEEEEEEEE-EEEEEEEE-HHHHHHTT--GGGSTTT---TTTB--SS---SEEEEEEEEEE-SSTT---------EEE--S-EEEEEEETTTTEEEEEEEES--/-HHHHHHHHHHHHHHHHHHHTTTS-EEE-HHHHHHHHHHHHHH--HHHHHHHHHHHSS-TTSTTHHHHHHHHHHHHTSTT-SS-EEEEEEEEEETTS-BPTTHHHHHHHHHSS--EEE-TTSHHHHHHHHHHHHHHHTTTS----GGGGG--TT--EEEEEEEEEE--BSSPPPGGG-EEEEEE-TTS-EEEEEEEEEEEEEEEEEEE-TTS-EEEEEEEEBGGGSEEEEEEEESSTT--THHHHTT--HHHHHHHHHH-EEEEEEEEEE-EEEEEEEE-HHHHHHTT--GGG-TTT---TTTB--SS---SEEEEEEEEEE-SS----------SEEEE--S-EEEEEEETTTTEEEEEEEES--

Nearest PDB structures (foldseek):
  7aqf-assembly2_B  TM=1.003E+00  e=1.088E-82  Homo sapiens
  4g8r-assembly2_B  TM=9.963E-01  e=4.421E-76  Homo sapiens
  3ut3-assembly1_A  TM=9.993E-01  e=2.134E-75  Homo sapiens
  1dvm-assembly4_D  TM=9.973E-01  e=4.174E-74  Homo sapiens
  7aqf-assembly1_A  TM=9.840E-01  e=6.848E-75  Homo sapiens